Protein AF-0000000072293273 (afdb_homodimer)

Structure (mmCIF, N/CA/C/O backbone):
data_AF-0000000072293273-model_v1
#
loop_
_entity.id
_entity.type
_entity.pdbx_description
1 polymer Bcrex2
#
loop_
_atom_site.group_PDB
_atom_site.id
_atom_site.type_symbol
_atom_site.label_atom_id
_atom_site.label_alt_id
_atom_site.label_comp_id
_atom_site.label_asym_id
_atom_site.label_entity_id
_atom_site.label_seq_id
_atom_site.pdbx_PDB_ins_code
_atom_site.Cartn_x
_atom_site.Cartn_y
_atom_site.Cartn_z
_atom_site.occupancy
_atom_site.B_iso_or_equiv
_atom_site.auth_seq_id
_atom_site.auth_comp_id
_atom_site.auth_asym_id
_atom_site.auth_atom_id
_atom_site.pdbx_PDB_model_num
ATOM 1 N N . MET A 1 1 ? -5.906 15.734 29.344 1 30.38 1 MET A N 1
ATOM 2 C CA . MET A 1 1 ? -5.875 15.359 27.938 1 30.38 1 MET A CA 1
ATOM 3 C C . MET A 1 1 ? -6.859 14.227 27.641 1 30.38 1 MET A C 1
ATOM 5 O O . MET A 1 1 ? -6.812 13.18 28.297 1 30.38 1 MET A O 1
ATOM 9 N N . GLU A 1 2 ? -7.996 14.477 27.297 1 35.91 2 GLU A N 1
ATOM 10 C CA . GLU A 1 2 ? -9.031 13.453 27.234 1 35.91 2 GLU A CA 1
ATOM 11 C C . GLU A 1 2 ? -8.492 12.164 26.625 1 35.91 2 GLU A C 1
ATOM 13 O O . GLU A 1 2 ? -7.68 12.195 25.703 1 35.91 2 GLU A O 1
ATOM 18 N N . GLU A 1 3 ? -8.352 11.195 27.328 1 38.44 3 GLU A N 1
ATOM 19 C CA . GLU A 1 3 ? -7.859 9.891 26.875 1 38.44 3 GLU A CA 1
ATOM 20 C C . GLU A 1 3 ? -8.469 9.516 25.531 1 38.44 3 GLU A C 1
ATOM 22 O O . GLU A 1 3 ? -9.688 9.359 25.406 1 38.44 3 GLU A O 1
ATOM 27 N N . VAL A 1 4 ? -8.328 10.352 24.484 1 42.97 4 VAL A N 1
ATOM 28 C CA . VAL A 1 4 ? -8.781 9.961 23.156 1 42.97 4 VAL A CA 1
ATOM 29 C C . VAL A 1 4 ? -8.891 8.445 23.062 1 42.97 4 VAL A C 1
ATOM 31 O O . VAL A 1 4 ? -7.941 7.727 23.391 1 42.97 4 VAL A O 1
ATOM 34 N N . SER A 1 5 ? -9.938 7.957 23.453 1 47.66 5 SER A N 1
ATOM 35 C CA . SER A 1 5 ? -10.148 6.531 23.234 1 47.66 5 SER A CA 1
ATOM 36 C C . SER A 1 5 ? -9.383 6.055 22 1 47.66 5 SER A C 1
ATOM 38 O O . SER A 1 5 ? -9.695 6.465 20.875 1 47.66 5 SER A O 1
ATOM 40 N N . THR A 1 6 ? -7.969 6.184 22.094 1 59.56 6 THR A N 1
ATOM 41 C CA . THR A 1 6 ? -6.852 5.805 21.234 1 59.56 6 THR A CA 1
ATOM 42 C C . THR A 1 6 ? -7.074 4.418 20.625 1 59.56 6 THR A C 1
ATOM 44 O O . THR A 1 6 ? -6.137 3.625 20.531 1 59.56 6 THR A O 1
ATOM 47 N N . SER A 1 7 ? -8.391 4.137 20.391 1 81.88 7 SER A N 1
ATOM 48 C CA . SER A 1 7 ? -8.562 2.795 19.859 1 81.88 7 SER A CA 1
ATOM 49 C C . SER A 1 7 ? -8.258 2.76 18.359 1 81.88 7 SER A C 1
ATOM 51 O O . SER A 1 7 ? -8.859 3.506 17.578 1 81.88 7 SER A O 1
ATOM 53 N N . HIS A 1 8 ? -7.348 2.139 17.891 1 93.56 8 HIS A N 1
ATOM 54 C CA . HIS A 1 8 ? -6.859 1.808 16.562 1 93.56 8 HIS A CA 1
ATOM 55 C C . HIS A 1 8 ? -6.52 3.064 15.766 1 93.56 8 HIS A C 1
ATOM 57 O O . HIS A 1 8 ? -7.113 3.326 14.719 1 93.56 8 HIS A O 1
ATOM 63 N N . PRO A 1 9 ? -5.605 3.93 16.281 1 97.81 9 PRO A N 1
ATOM 64 C CA . PRO A 1 9 ? -5.266 5.219 15.672 1 97.81 9 PRO A CA 1
ATOM 65 C C . PRO A 1 9 ? -4.676 5.074 14.273 1 97.81 9 PRO A C 1
ATOM 67 O O . PRO A 1 9 ? -4.074 4.043 13.953 1 97.81 9 PRO A O 1
ATOM 70 N N . LEU A 1 10 ? -4.906 6.125 13.508 1 98.75 10 LEU A N 1
ATOM 71 C CA . LEU A 1 10 ? -4.344 6.25 12.172 1 98.75 10 LEU A CA 1
ATOM 72 C C . LEU A 1 10 ? -3.43 7.469 12.078 1 98.75 10 LEU A C 1
ATOM 74 O O . LEU A 1 10 ? -3.793 8.555 12.523 1 98.75 10 LEU A O 1
ATOM 78 N N . VAL A 1 11 ? -2.254 7.262 11.578 1 98.88 11 VAL A N 1
ATOM 79 C CA . VAL A 1 11 ? -1.3 8.328 11.297 1 98.88 11 VAL A CA 1
ATOM 80 C C . VAL A 1 11 ? -1.3 8.648 9.805 1 98.88 11 VAL A C 1
ATOM 82 O O . VAL A 1 11 ? -0.738 7.895 9 1 98.88 11 VAL A O 1
ATOM 85 N N . TRP A 1 12 ? -1.935 9.781 9.445 1 98.88 12 TRP A N 1
ATOM 86 C CA . TRP A 1 12 ? -2.018 10.211 8.055 1 98.88 12 TRP A CA 1
ATOM 87 C C . TRP A 1 12 ? -0.785 11.023 7.656 1 98.88 12 TRP A C 1
ATOM 89 O O . TRP A 1 12 ? -0.471 12.031 8.289 1 98.88 12 TRP A O 1
ATOM 99 N N . ILE A 1 13 ? -0.075 10.523 6.637 1 98.88 13 ILE A N 1
ATOM 100 C CA . ILE A 1 13 ? 1.097 11.25 6.156 1 98.88 13 ILE A CA 1
ATOM 101 C C . ILE A 1 13 ? 0.99 11.461 4.648 1 98.88 13 ILE A C 1
ATOM 103 O O . ILE A 1 13 ? 0.562 10.562 3.916 1 98.88 13 ILE A O 1
ATOM 107 N N . ASP A 1 14 ? 1.285 12.594 4.172 1 98.69 14 ASP A N 1
ATOM 108 C CA . ASP A 1 14 ? 1.452 12.953 2.768 1 98.69 14 ASP A CA 1
ATOM 109 C C . ASP A 1 14 ? 2.807 13.617 2.529 1 98.69 14 ASP A C 1
ATOM 111 O O . ASP A 1 14 ? 3.217 14.492 3.293 1 98.69 14 ASP A O 1
ATOM 115 N N . CYS A 1 15 ? 3.498 13.188 1.543 1 98.62 15 CYS A N 1
ATOM 116 C CA . CYS A 1 15 ? 4.785 13.766 1.171 1 98.62 15 CYS A CA 1
ATOM 117 C C . CYS A 1 15 ? 4.73 14.367 -0.229 1 98.62 15 CYS A C 1
ATOM 119 O O . CYS A 1 15 ? 4.113 13.797 -1.129 1 98.62 15 CYS A O 1
ATOM 121 N N . GLU A 1 16 ? 5.344 15.477 -0.392 1 98.38 16 GLU A N 1
ATOM 122 C CA . GLU A 1 16 ? 5.719 15.984 -1.707 1 98.38 16 GLU A CA 1
ATOM 123 C C . GLU A 1 16 ? 7.188 15.703 -2.01 1 98.38 16 GLU A C 1
ATOM 125 O O . GLU A 1 16 ? 8.047 15.852 -1.137 1 98.38 16 GLU A O 1
ATOM 130 N N . MET A 1 17 ? 7.5 15.297 -3.207 1 98.38 17 MET A N 1
ATOM 131 C CA . MET A 1 17 ? 8.844 14.898 -3.607 1 98.38 17 MET A CA 1
ATOM 132 C C . MET A 1 17 ? 9.273 15.633 -4.875 1 98.38 17 MET A C 1
ATOM 134 O O . MET A 1 17 ? 8.445 16.234 -5.555 1 98.38 17 MET A O 1
ATOM 138 N N . THR A 1 18 ? 10.547 15.578 -5.148 1 98.5 18 THR A N 1
ATOM 139 C CA . THR A 1 18 ? 11.062 16.141 -6.391 1 98.5 18 THR A CA 1
ATOM 140 C C . THR A 1 18 ? 10.703 15.266 -7.582 1 98.5 18 THR A C 1
ATOM 142 O O . THR A 1 18 ? 10.914 15.656 -8.734 1 98.5 18 THR A O 1
ATOM 145 N N . GLY A 1 19 ? 10.234 14.109 -7.348 1 97.31 19 GLY A N 1
ATOM 146 C CA . GLY A 1 19 ? 9.812 13.094 -8.297 1 97.31 19 GLY A CA 1
ATOM 147 C C . GLY A 1 19 ? 9.422 11.781 -7.645 1 97.31 19 GLY A C 1
ATOM 148 O O . GLY A 1 19 ? 9.375 11.688 -6.418 1 97.31 19 GLY A O 1
ATOM 149 N N . LEU A 1 20 ? 9.25 10.758 -8.375 1 94.69 20 LEU A N 1
ATOM 150 C CA . LEU A 1 20 ? 8.703 9.516 -7.832 1 94.69 20 LEU A CA 1
ATOM 151 C C . LEU A 1 20 ? 9.758 8.422 -7.805 1 94.69 20 LEU A C 1
ATOM 153 O O . LEU A 1 20 ? 9.477 7.289 -7.391 1 94.69 20 LEU A O 1
ATOM 157 N N . ASP A 1 21 ? 10.938 8.742 -8.25 1 94.19 21 ASP A N 1
ATOM 158 C CA . ASP A 1 21 ? 12.031 7.777 -8.211 1 94.19 21 ASP A CA 1
ATOM 159 C C . ASP A 1 21 ? 12.664 7.719 -6.824 1 94.19 21 ASP A C 1
ATOM 161 O O . ASP A 1 21 ? 13.477 8.578 -6.469 1 94.19 21 ASP A O 1
ATOM 165 N N . VAL A 1 22 ? 12.422 6.66 -6.105 1 94.31 22 VAL A N 1
ATOM 166 C CA . VAL A 1 22 ? 12.82 6.523 -4.707 1 94.31 22 VAL A CA 1
ATOM 167 C C . VAL A 1 22 ? 14.344 6.551 -4.598 1 94.31 22 VAL A C 1
ATOM 169 O O . VAL A 1 22 ? 14.891 6.977 -3.578 1 94.31 22 VAL A O 1
ATOM 172 N N . GLU A 1 23 ? 15.023 6.133 -5.629 1 91.31 23 GLU A N 1
ATOM 173 C CA . GLU A 1 23 ? 16.484 6.066 -5.609 1 91.31 23 GLU A CA 1
ATOM 174 C C . GLU A 1 23 ? 17.094 7.449 -5.797 1 91.31 23 GLU A C 1
ATOM 176 O O . GLU A 1 23 ? 18.156 7.742 -5.25 1 91.31 23 GLU A O 1
ATOM 181 N N . ASN A 1 24 ? 16.391 8.398 -6.504 1 94.12 24 ASN A N 1
ATOM 182 C CA . ASN A 1 24 ? 17.062 9.633 -6.918 1 94.12 24 ASN A CA 1
ATOM 183 C C . ASN A 1 24 ? 16.312 10.859 -6.414 1 94.12 24 ASN A C 1
ATOM 185 O O . ASN A 1 24 ? 16.891 11.93 -6.25 1 94.12 24 ASN A O 1
ATOM 189 N N . ASP A 1 25 ? 15.062 10.734 -6.23 1 97.56 25 ASP A N 1
ATOM 190 C CA . ASP A 1 25 ? 14.258 11.875 -5.797 1 97.56 25 ASP A CA 1
ATOM 191 C C . ASP A 1 25 ? 14.219 11.969 -4.27 1 97.56 25 ASP A C 1
ATOM 193 O O . ASP A 1 25 ? 14.578 11.016 -3.578 1 97.56 25 ASP A O 1
ATOM 197 N N . VAL A 1 26 ? 13.797 13.172 -3.805 1 98.38 26 VAL A N 1
ATOM 198 C CA . VAL A 1 26 ? 13.867 13.406 -2.365 1 98.38 26 VAL A CA 1
ATOM 199 C C . VAL A 1 26 ? 12.578 14.062 -1.883 1 98.38 26 VAL A C 1
ATOM 201 O O . VAL A 1 26 ? 11.867 14.695 -2.666 1 98.38 26 VAL A O 1
ATOM 204 N N . ILE A 1 27 ? 12.289 13.844 -0.609 1 98.69 27 ILE A N 1
ATOM 205 C CA . ILE A 1 27 ? 11.148 14.477 0.039 1 98.69 27 ILE A CA 1
ATOM 206 C C . ILE A 1 27 ? 11.422 15.961 0.249 1 98.69 27 ILE A C 1
ATOM 208 O O . ILE A 1 27 ? 12.508 16.344 0.709 1 98.69 27 ILE A O 1
ATOM 212 N N . ILE A 1 28 ? 10.391 16.812 -0.046 1 98.81 28 ILE A N 1
ATOM 213 C CA . ILE A 1 28 ? 10.594 18.25 0.131 1 98.81 28 ILE A CA 1
ATOM 214 C C . ILE A 1 28 ? 9.516 18.812 1.057 1 98.81 28 ILE A C 1
ATOM 216 O O . ILE A 1 28 ? 9.641 19.938 1.55 1 98.81 28 ILE A O 1
ATOM 220 N N . GLU A 1 29 ? 8.484 18.078 1.313 1 98.88 29 GLU A N 1
ATOM 221 C CA . GLU A 1 29 ? 7.477 18.422 2.309 1 98.88 29 GLU A CA 1
ATOM 222 C C . GLU A 1 29 ? 6.859 17.172 2.934 1 98.88 29 GLU A C 1
ATOM 224 O O . GLU A 1 29 ? 6.598 16.188 2.236 1 98.88 29 GLU A O 1
ATOM 229 N N . ILE A 1 30 ? 6.609 17.172 4.242 1 98.88 30 ILE A N 1
ATOM 230 C CA . ILE A 1 30 ? 5.867 16.141 4.945 1 98.88 30 ILE A CA 1
ATOM 231 C C . ILE A 1 30 ? 4.781 16.781 5.809 1 98.88 30 ILE A C 1
ATOM 233 O O . ILE A 1 30 ? 5.035 17.75 6.516 1 98.88 30 ILE A O 1
ATOM 237 N N . SER A 1 31 ? 3.617 16.281 5.699 1 98.88 31 SER A N 1
ATOM 238 C CA . SER A 1 31 ? 2.527 16.641 6.602 1 98.88 31 SER A CA 1
ATOM 239 C C . SER A 1 31 ? 1.994 15.406 7.336 1 98.88 31 SER A C 1
ATOM 241 O O . SER A 1 31 ? 2.068 14.289 6.824 1 98.88 31 SER A O 1
ATOM 243 N N . CYS A 1 32 ? 1.46 15.625 8.516 1 98.88 32 CYS A N 1
ATOM 244 C CA . CYS A 1 32 ? 0.948 14.539 9.344 1 98.88 32 CYS A CA 1
ATOM 245 C C . CYS A 1 32 ? -0.277 14.984 10.133 1 98.88 32 CYS A C 1
ATOM 247 O O . CYS A 1 32 ? -0.282 16.062 10.719 1 98.88 32 CYS A O 1
ATOM 249 N N . VAL A 1 33 ? -1.306 14.258 10.094 1 98.75 33 VAL A N 1
ATOM 250 C CA . VAL A 1 33 ? -2.514 14.406 10.898 1 98.75 33 VAL A CA 1
ATOM 251 C C . VAL A 1 33 ? -2.848 13.078 11.578 1 98.75 33 VAL A C 1
ATOM 253 O O . VAL A 1 33 ? -2.727 12.016 10.961 1 98.75 33 VAL A O 1
ATOM 256 N N . ILE A 1 34 ? -3.266 13.117 12.805 1 98.44 34 ILE A N 1
ATOM 257 C CA . ILE A 1 34 ? -3.586 11.891 13.531 1 98.44 34 ILE A CA 1
ATOM 258 C C . ILE A 1 34 ? -5.09 11.812 13.781 1 98.44 34 ILE A C 1
ATOM 260 O O . ILE A 1 34 ? -5.707 12.797 14.203 1 98.44 34 ILE A O 1
ATOM 264 N N . THR A 1 35 ? -5.676 10.719 13.508 1 98.44 35 THR A N 1
ATOM 265 C CA . THR A 1 35 ? -7.062 10.445 13.867 1 98.44 35 THR A CA 1
ATOM 266 C C . THR A 1 35 ? -7.156 9.203 14.75 1 98.44 35 THR A C 1
ATOM 268 O O . THR A 1 35 ? -6.223 8.406 14.805 1 98.44 35 THR A O 1
ATOM 271 N N . ASN A 1 36 ? -8.312 9.141 15.453 1 97.44 36 ASN A N 1
ATOM 272 C CA . ASN A 1 36 ? -8.641 7.832 16 1 97.44 36 ASN A CA 1
ATOM 273 C C . ASN A 1 36 ? -9.188 6.898 14.93 1 97.44 36 ASN A C 1
ATOM 275 O O . ASN A 1 36 ? -9.219 7.25 13.75 1 97.44 36 ASN A O 1
ATOM 279 N N . GLY A 1 37 ? -9.625 5.742 15.328 1 97.25 37 GLY A N 1
ATOM 280 C CA . GLY A 1 37 ? -10.102 4.746 14.383 1 97.25 37 GLY A CA 1
ATOM 281 C C . GLY A 1 37 ? -11.398 5.141 13.711 1 97.25 37 GLY A C 1
ATOM 282 O O . GLY A 1 37 ? -11.75 4.598 12.656 1 97.25 37 GLY A O 1
ATOM 283 N N . ASN A 1 38 ? -12.086 6.121 14.258 1 96.88 38 ASN A N 1
ATOM 284 C CA . ASN A 1 38 ? -13.344 6.594 13.703 1 96.88 38 ASN A CA 1
ATOM 285 C C . ASN A 1 38 ? -13.148 7.836 12.844 1 96.88 38 ASN A C 1
ATOM 287 O O . ASN A 1 38 ? -14.117 8.531 12.523 1 96.88 38 ASN A O 1
ATOM 291 N N . LEU A 1 39 ? -11.906 8.188 12.586 1 98.12 39 LEU A N 1
ATOM 292 C CA . LEU A 1 39 ? -11.508 9.234 11.656 1 98.12 39 LEU A CA 1
ATOM 293 C C . LEU A 1 39 ? -11.75 10.617 12.258 1 98.12 39 LEU A C 1
ATOM 295 O O . LEU A 1 39 ? -11.883 11.602 11.523 1 98.12 39 LEU A O 1
ATOM 299 N N . GLU A 1 40 ? -11.883 10.664 13.531 1 97.69 40 GLU A N 1
ATOM 300 C CA . GLU A 1 40 ? -11.898 11.961 14.195 1 97.69 40 GLU A CA 1
ATOM 301 C C . GLU A 1 40 ? -10.484 12.531 14.328 1 97.69 40 GLU A C 1
ATOM 303 O O . GLU A 1 40 ? -9.609 11.883 14.898 1 97.69 40 GLU A O 1
ATOM 308 N N . VAL A 1 41 ? -10.305 13.727 13.898 1 97.75 41 VAL A N 1
ATOM 309 C CA . VAL A 1 41 ? -9 14.383 13.969 1 97.75 41 VAL A CA 1
ATOM 310 C C . VAL A 1 41 ? -8.664 14.711 15.422 1 97.75 41 VAL A C 1
ATOM 312 O O . VAL A 1 41 ? -9.445 15.375 16.109 1 97.75 41 VAL A O 1
ATOM 315 N N . MET A 1 42 ? -7.539 14.289 15.852 1 96.19 42 MET A N 1
ATOM 316 C CA . MET A 1 42 ? -7.164 14.406 17.25 1 96.19 42 MET A CA 1
ATOM 317 C C . MET A 1 42 ? -6.43 15.711 17.516 1 96.19 42 MET A C 1
ATOM 319 O O . MET A 1 42 ? -6.477 16.25 18.625 1 96.19 42 MET A O 1
ATOM 323 N N . ASP A 1 43 ? -5.707 16.172 16.578 1 95 43 ASP A N 1
ATOM 324 C CA . ASP A 1 43 ? -4.977 17.438 16.625 1 95 43 ASP A CA 1
ATOM 325 C C . ASP A 1 43 ? -5.262 18.281 15.398 1 95 43 ASP A C 1
ATOM 327 O O . ASP A 1 43 ? -4.715 18.016 14.32 1 95 43 ASP A O 1
ATOM 331 N N . GLU A 1 44 ? -5.949 19.328 15.562 1 94.5 44 GLU A N 1
ATOM 332 C CA . GLU A 1 44 ? -6.375 20.156 14.438 1 94.5 44 GLU A CA 1
ATOM 333 C C . GLU A 1 44 ? -5.188 20.844 13.773 1 94.5 44 GLU A C 1
ATOM 335 O O . GLU A 1 44 ? -5.203 21.078 12.562 1 94.5 44 GLU A O 1
ATOM 340 N N . LYS A 1 45 ? -4.215 21.125 14.477 1 95.56 45 LYS A N 1
ATOM 341 C CA . LYS A 1 45 ? -3.043 21.797 13.914 1 95.56 45 LYS A CA 1
ATOM 342 C C . LYS A 1 45 ? -2.223 20.844 13.055 1 95.56 45 LYS A C 1
ATOM 344 O O . LYS A 1 45 ? -1.668 21.25 12.031 1 95.56 45 LYS A O 1
ATOM 349 N N . GLY A 1 46 ? -2.135 19.594 13.445 1 97.81 46 GLY A N 1
ATOM 350 C CA . GLY A 1 46 ? -1.287 18.625 12.766 1 97.81 46 GLY A CA 1
ATOM 351 C C . GLY A 1 46 ? 0.187 18.984 12.828 1 97.81 46 GLY A C 1
ATOM 352 O O . GLY A 1 46 ? 0.609 19.75 13.688 1 97.81 46 GLY A O 1
ATOM 353 N N . TRP A 1 47 ? 0.994 18.328 12.07 1 98.75 47 TRP A N 1
ATOM 354 C CA . TRP A 1 47 ? 2.434 18.547 11.953 1 98.75 47 TRP A CA 1
ATOM 355 C C . TRP A 1 47 ? 2.838 18.734 10.5 1 98.75 47 TRP A C 1
ATOM 357 O O . TRP A 1 47 ? 2.291 18.094 9.602 1 98.75 47 TRP A O 1
ATOM 367 N N . ASN A 1 48 ? 3.695 19.609 10.258 1 98.75 48 ASN A N 1
ATOM 368 C CA . ASN A 1 48 ? 4.18 19.891 8.906 1 98.75 48 ASN A CA 1
ATOM 369 C C . ASN A 1 48 ? 5.645 20.312 8.914 1 98.75 48 ASN A C 1
ATOM 371 O O . ASN A 1 48 ? 6.09 21 9.844 1 98.75 48 ASN A O 1
ATOM 375 N N . ALA A 1 49 ? 6.375 19.922 7.898 1 98.81 49 ALA A N 1
ATOM 376 C CA . ALA A 1 49 ? 7.734 20.406 7.688 1 98.81 49 ALA A CA 1
ATOM 377 C C . ALA A 1 49 ? 8.047 20.531 6.195 1 98.81 49 ALA A C 1
ATOM 379 O O . ALA A 1 49 ? 7.684 19.656 5.406 1 98.81 49 ALA A O 1
ATOM 380 N N . VAL A 1 50 ? 8.617 21.609 5.84 1 98.81 50 VAL A N 1
ATOM 381 C CA . VAL A 1 50 ? 9.234 21.781 4.527 1 98.81 50 VAL A CA 1
ATOM 382 C C . VAL A 1 50 ? 10.734 21.531 4.621 1 98.81 50 VAL A C 1
ATOM 384 O O . VAL A 1 50 ? 11.43 22.188 5.406 1 98.81 50 VAL A O 1
ATOM 387 N N . ILE A 1 51 ? 11.242 20.625 3.861 1 98.88 51 ILE A N 1
ATOM 388 C CA . ILE A 1 51 ? 12.625 20.156 3.967 1 98.88 51 ILE A CA 1
ATOM 389 C C . ILE A 1 51 ? 13.492 20.906 2.951 1 98.88 51 ILE A C 1
ATOM 391 O O . ILE A 1 51 ? 13.172 20.938 1.762 1 98.88 51 ILE A O 1
ATOM 395 N N . HIS A 1 52 ? 14.578 21.391 3.414 1 98.81 52 HIS A N 1
ATOM 396 C CA . HIS A 1 52 ? 15.492 22.141 2.545 1 98.81 52 HIS A CA 1
ATOM 397 C C . HIS A 1 52 ? 16.141 21.219 1.518 1 98.81 52 HIS A C 1
ATOM 399 O O . HIS A 1 52 ? 16.562 20.109 1.85 1 98.81 52 HIS A O 1
ATOM 405 N N . GLN A 1 53 ? 16.219 21.641 0.283 1 98.56 53 GLN A N 1
ATOM 406 C CA . GLN A 1 53 ? 17.031 21.109 -0.796 1 98.56 53 GLN A CA 1
ATOM 407 C C . GLN A 1 53 ? 17.734 22.234 -1.558 1 98.56 53 GLN A C 1
ATOM 409 O O . GLN A 1 53 ? 17.188 23.312 -1.709 1 98.56 53 GLN A O 1
ATOM 414 N N . ASP A 1 54 ? 18.938 21.969 -2.051 1 98.12 54 ASP A N 1
ATOM 415 C CA . ASP A 1 54 ? 19.641 23.016 -2.789 1 98.12 54 ASP A CA 1
ATOM 416 C C . ASP A 1 54 ? 19.078 23.172 -4.199 1 98.12 54 ASP A C 1
ATOM 418 O O . ASP A 1 54 ? 18.266 22.344 -4.641 1 98.12 54 ASP A O 1
ATOM 422 N N . GLN A 1 55 ? 19.484 24.188 -4.824 1 97.94 55 GLN A N 1
ATOM 423 C CA . GLN A 1 55 ? 18.969 24.516 -6.156 1 97.94 55 GLN A CA 1
ATOM 424 C C . GLN A 1 55 ? 19.266 23.391 -7.148 1 97.94 55 GLN A C 1
ATOM 426 O O . GLN A 1 55 ? 18.453 23.094 -8.023 1 97.94 55 GLN A O 1
ATOM 431 N N . GLU A 1 56 ? 20.422 22.812 -7.047 1 98.06 56 GLU A N 1
ATOM 432 C CA . GLU A 1 56 ? 20.812 21.734 -7.953 1 98.06 56 GLU A CA 1
ATOM 433 C C . GLU A 1 56 ? 19.844 20.562 -7.887 1 98.06 56 GLU A C 1
ATOM 435 O O . GLU A 1 56 ? 19.469 20.016 -8.922 1 98.06 56 GLU A O 1
ATOM 440 N N . THR A 1 57 ? 19.453 20.219 -6.691 1 98 57 THR A N 1
ATOM 441 C CA . THR A 1 57 ? 18.484 19.141 -6.48 1 98 57 THR A CA 1
ATOM 442 C C . THR A 1 57 ? 17.125 19.5 -7.07 1 98 57 THR A C 1
ATOM 444 O O . THR A 1 57 ? 16.516 18.688 -7.773 1 98 57 THR A O 1
ATOM 447 N N . MET A 1 58 ? 16.734 20.734 -6.879 1 98.31 58 MET A N 1
ATOM 448 C CA . MET A 1 58 ? 15.414 21.188 -7.336 1 98.31 58 MET A CA 1
ATOM 449 C C . MET A 1 58 ? 15.367 21.266 -8.859 1 98.31 58 MET A C 1
ATOM 451 O O . MET A 1 58 ? 14.32 21.047 -9.469 1 98.31 58 MET A O 1
ATOM 455 N N . ASP A 1 59 ? 16.5 21.438 -9.477 1 97.38 59 ASP A N 1
ATOM 456 C CA . ASP A 1 59 ? 16.578 21.578 -10.93 1 97.38 59 ASP A CA 1
ATOM 457 C C . ASP A 1 59 ? 16.391 20.25 -11.625 1 97.38 59 ASP A C 1
ATOM 459 O O . ASP A 1 59 ? 16.188 20.188 -12.844 1 97.38 59 ASP A O 1
ATOM 463 N N . LYS A 1 60 ? 16.453 19.203 -10.859 1 97.19 60 LYS A N 1
ATOM 464 C CA . LYS A 1 60 ? 16.344 17.875 -11.445 1 97.19 60 LYS A CA 1
ATOM 465 C C . LYS A 1 60 ? 14.883 17.453 -11.625 1 97.19 60 LYS A C 1
ATOM 467 O O . LYS A 1 60 ? 14.594 16.438 -12.25 1 97.19 60 LYS A O 1
ATOM 472 N N . MET A 1 61 ? 14.008 18.25 -11.086 1 97.88 61 MET A N 1
ATOM 473 C CA . MET A 1 61 ? 12.586 17.922 -11.203 1 97.88 61 MET A CA 1
ATOM 474 C C . MET A 1 61 ? 12.141 17.938 -12.656 1 97.88 61 MET A C 1
ATOM 476 O O . MET A 1 61 ? 12.633 18.734 -13.453 1 97.88 61 MET A O 1
ATOM 480 N N . ASP A 1 62 ? 11.227 17.125 -12.914 1 97.06 62 ASP A N 1
ATOM 481 C CA . ASP A 1 62 ? 10.641 17.188 -14.25 1 97.06 62 ASP A CA 1
ATOM 482 C C . ASP A 1 62 ? 9.688 18.359 -14.383 1 97.06 62 ASP A C 1
ATOM 484 O O . ASP A 1 62 ? 9.516 19.141 -13.445 1 97.06 62 ASP A O 1
ATOM 488 N N . GLU A 1 63 ? 9.102 18.516 -15.547 1 97.06 63 GLU A N 1
ATOM 489 C CA . GLU A 1 63 ? 8.273 19.672 -15.852 1 97.06 63 GLU A CA 1
ATOM 490 C C . GLU A 1 63 ? 7.039 19.734 -14.961 1 97.06 63 GLU A C 1
ATOM 492 O O . GLU A 1 63 ? 6.66 20.797 -14.469 1 97.06 63 GLU A O 1
ATOM 497 N N . TRP A 1 64 ? 6.48 18.625 -14.758 1 95.38 64 TRP A N 1
ATOM 498 C CA . TRP A 1 64 ? 5.254 18.594 -13.969 1 95.38 64 TRP A CA 1
ATOM 499 C C . TRP A 1 64 ? 5.523 19.031 -12.531 1 95.38 64 TRP A C 1
ATOM 501 O O . TRP A 1 64 ? 4.84 19.906 -12 1 95.38 64 TRP A O 1
ATOM 511 N N . CYS A 1 65 ? 6.535 18.406 -11.898 1 95.94 65 CYS A N 1
ATOM 512 C CA . CYS A 1 65 ? 6.871 18.75 -10.523 1 95.94 65 CYS A CA 1
ATOM 513 C C . CYS A 1 65 ? 7.277 20.219 -10.414 1 95.94 65 CYS A C 1
ATOM 515 O O . CYS A 1 65 ? 6.871 20.906 -9.477 1 95.94 65 CYS A O 1
ATOM 517 N N . THR A 1 66 ? 8.062 20.703 -11.375 1 97.25 66 THR A N 1
ATOM 518 C CA . THR A 1 66 ? 8.531 22.078 -11.383 1 97.25 66 THR A CA 1
ATOM 519 C C . THR A 1 66 ? 7.348 23.047 -11.414 1 97.25 66 THR A C 1
ATOM 521 O O . THR A 1 66 ? 7.27 23.969 -10.602 1 97.25 66 THR A O 1
ATOM 524 N N . THR A 1 67 ? 6.414 22.766 -12.281 1 97.19 67 THR A N 1
ATOM 525 C CA . THR A 1 67 ? 5.262 23.656 -12.445 1 97.19 67 THR A CA 1
ATOM 526 C C . THR A 1 67 ? 4.344 23.578 -11.227 1 97.19 67 THR A C 1
ATOM 528 O O . THR A 1 67 ? 3.916 24.625 -10.711 1 97.19 67 THR A O 1
ATOM 531 N N . THR A 1 68 ? 4.125 22.406 -10.727 1 96.19 68 THR A N 1
ATOM 532 C CA . THR A 1 68 ? 3.197 22.203 -9.617 1 96.19 68 THR A CA 1
ATOM 533 C C . THR A 1 68 ? 3.74 22.812 -8.336 1 96.19 68 THR A C 1
ATOM 535 O O . THR A 1 68 ? 3.053 23.594 -7.68 1 96.19 68 THR A O 1
ATOM 538 N N . HIS A 1 69 ? 5.008 22.562 -8.008 1 97.12 69 HIS A N 1
ATOM 539 C CA . HIS A 1 69 ? 5.578 23.062 -6.762 1 97.12 69 HIS A CA 1
ATOM 540 C C . HIS A 1 69 ? 5.785 24.578 -6.816 1 97.12 69 HIS A C 1
ATOM 542 O O . HIS A 1 69 ? 5.656 25.266 -5.797 1 97.12 69 HIS A O 1
ATOM 548 N N . ALA A 1 70 ? 6.027 25.094 -8.016 1 96.62 70 ALA A N 1
ATOM 549 C CA . ALA A 1 70 ? 6.102 26.547 -8.156 1 96.62 70 ALA A CA 1
ATOM 550 C C . ALA A 1 70 ? 4.734 27.203 -7.945 1 96.62 70 ALA A C 1
ATOM 552 O O . ALA A 1 70 ? 4.613 28.188 -7.227 1 96.62 70 ALA A O 1
ATOM 553 N N . SER A 1 71 ? 3.74 26.578 -8.508 1 96.06 71 SER A N 1
ATOM 554 C CA . SER A 1 71 ? 2.391 27.141 -8.469 1 96.06 71 SER A CA 1
ATOM 555 C C . SER A 1 71 ? 1.848 27.156 -7.043 1 96.06 71 SER A C 1
ATOM 557 O O . SER A 1 71 ? 1.074 28.047 -6.68 1 96.06 71 SER A O 1
ATOM 559 N N . THR A 1 72 ? 2.291 26.25 -6.148 1 95.38 72 THR A N 1
ATOM 560 C CA . THR A 1 72 ? 1.786 26.156 -4.781 1 95.38 72 THR A CA 1
ATOM 561 C C . THR A 1 72 ? 2.676 26.953 -3.826 1 95.38 72 THR A C 1
ATOM 563 O O . THR A 1 72 ? 2.35 27.109 -2.648 1 95.38 72 THR A O 1
ATOM 566 N N . GLY A 1 73 ? 3.818 27.453 -4.375 1 97.25 73 GLY A N 1
ATOM 567 C CA . GLY A 1 73 ? 4.766 28.172 -3.547 1 97.25 73 GLY A CA 1
ATOM 568 C C . GLY A 1 73 ? 5.75 27.281 -2.83 1 97.25 73 GLY A C 1
ATOM 569 O O . GLY A 1 73 ? 6.648 27.75 -2.137 1 97.25 73 GLY A O 1
ATOM 570 N N . LEU A 1 74 ? 5.707 25.984 -3.047 1 98 74 LEU A N 1
ATOM 571 C CA . LEU A 1 74 ? 6.531 25.031 -2.318 1 98 74 LEU A CA 1
ATOM 572 C C . LEU A 1 74 ? 8 25.156 -2.717 1 98 74 LEU A C 1
ATOM 574 O O . LEU A 1 74 ? 8.891 25 -1.881 1 98 74 LEU A O 1
ATOM 578 N N . THR A 1 75 ? 8.242 25.484 -4.012 1 98.12 75 THR A N 1
ATOM 579 C CA . THR A 1 75 ? 9.617 25.641 -4.473 1 98.12 75 THR A CA 1
ATOM 580 C C . THR A 1 75 ? 10.344 26.703 -3.66 1 98.12 75 THR A C 1
ATOM 582 O O . THR A 1 75 ? 11.43 26.453 -3.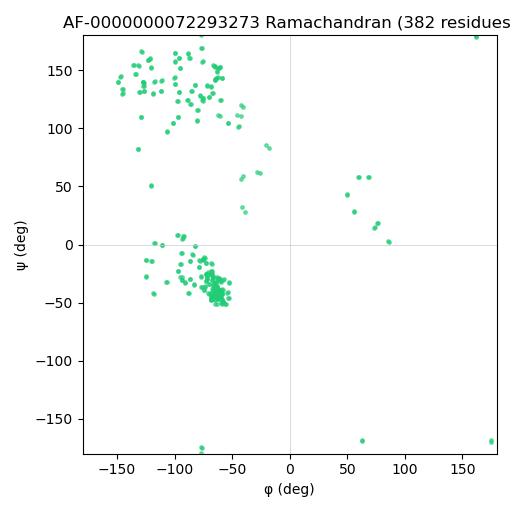131 1 98.12 75 THR A O 1
ATOM 585 N N . SER A 1 76 ? 9.734 27.875 -3.506 1 98.31 76 SER A N 1
ATOM 586 C CA . SER A 1 76 ? 10.344 28.969 -2.754 1 98.31 76 SER A CA 1
ATOM 587 C C . SER A 1 76 ? 10.516 28.594 -1.283 1 98.31 76 SER A C 1
ATOM 589 O O . SER A 1 76 ? 11.523 28.922 -0.665 1 98.31 76 SER A O 1
ATOM 591 N N . GLU A 1 77 ? 9.523 27.891 -0.742 1 98.62 77 GLU A N 1
ATOM 592 C CA . GLU A 1 77 ? 9.586 27.469 0.657 1 98.62 77 GLU A CA 1
ATOM 593 C C . GLU A 1 77 ? 10.742 26.5 0.891 1 98.62 77 GLU A C 1
ATOM 595 O O . GLU A 1 77 ? 11.422 26.578 1.912 1 98.62 77 GLU A O 1
ATOM 600 N N . VAL A 1 78 ? 11.008 25.594 -0.035 1 98.75 78 VAL A N 1
ATOM 601 C CA . VAL A 1 78 ? 12.07 24.594 0.076 1 98.75 78 VAL A CA 1
ATOM 602 C C . VAL A 1 78 ? 13.43 25.297 0.069 1 98.75 78 VAL A C 1
ATOM 604 O O . VAL A 1 78 ? 14.297 24.984 0.894 1 98.75 78 VAL A O 1
ATOM 607 N N . LEU A 1 79 ? 13.539 26.281 -0.812 1 98.5 79 LEU A N 1
ATOM 608 C CA . LEU A 1 79 ? 14.82 26.953 -0.965 1 98.5 79 LEU A CA 1
ATOM 609 C C . LEU A 1 79 ? 15.109 27.859 0.236 1 98.5 79 LEU A C 1
ATOM 611 O O . LEU A 1 79 ? 16.266 28.047 0.607 1 98.5 79 LEU A O 1
ATOM 615 N N . SER A 1 80 ? 14.062 28.297 0.9 1 98.5 80 SER A N 1
ATOM 616 C CA . SER A 1 80 ? 14.227 29.188 2.033 1 98.5 80 SER A CA 1
ATOM 617 C C . SER A 1 80 ? 14.273 28.422 3.352 1 98.5 80 SER A C 1
ATOM 619 O O . SER A 1 80 ? 14.664 28.984 4.383 1 98.5 80 SER A O 1
ATOM 621 N N . SER A 1 81 ? 13.828 27.156 3.34 1 98.75 81 SER A N 1
ATOM 622 C CA . SER A 1 81 ? 13.797 26.344 4.555 1 98.75 81 SER A CA 1
ATOM 623 C C . SER A 1 81 ? 15.211 26.078 5.07 1 98.75 81 SER A C 1
ATOM 625 O O . SER A 1 81 ? 16.172 26.078 4.297 1 98.75 81 SER A O 1
ATOM 627 N N . THR A 1 82 ? 15.305 25.844 6.41 1 98.69 82 THR A N 1
ATOM 628 C CA . THR A 1 82 ? 16.562 25.438 7.016 1 98.69 82 THR A CA 1
ATOM 629 C C . THR A 1 82 ? 16.438 24.047 7.645 1 98.69 82 THR A C 1
ATOM 631 O O . THR A 1 82 ? 17.375 23.547 8.25 1 98.69 82 THR A O 1
ATOM 634 N N . THR A 1 83 ? 15.297 23.438 7.531 1 98.88 83 THR A N 1
ATOM 635 C CA . THR A 1 83 ? 15.031 22.141 8.133 1 98.88 83 THR A CA 1
ATOM 636 C C . THR A 1 83 ? 15.719 21.031 7.336 1 98.88 83 THR A C 1
ATOM 638 O O . THR A 1 83 ? 15.531 20.922 6.121 1 98.88 83 THR A O 1
ATOM 641 N N . THR A 1 84 ? 16.531 20.203 7.996 1 98.75 84 THR A N 1
ATOM 642 C CA . THR A 1 84 ? 17.188 19.062 7.359 1 98.75 84 THR A CA 1
ATOM 643 C C . THR A 1 84 ? 16.297 17.828 7.391 1 98.75 84 THR A C 1
ATOM 645 O O . THR A 1 84 ? 15.359 17.766 8.188 1 98.75 84 THR A O 1
ATOM 648 N N . PRO A 1 85 ? 16.594 16.875 6.527 1 98.69 85 PRO A N 1
ATOM 649 C CA . PRO A 1 85 ? 15.852 15.609 6.582 1 98.69 85 PRO A CA 1
ATOM 650 C C . PRO A 1 85 ? 15.883 14.961 7.969 1 98.69 85 PRO A C 1
ATOM 652 O O . PRO A 1 85 ? 14.859 14.477 8.453 1 98.69 85 PRO A O 1
ATOM 655 N N . THR A 1 86 ? 17.016 14.992 8.602 1 98.81 86 THR A N 1
ATOM 656 C CA . THR A 1 86 ? 17.172 14.391 9.922 1 98.81 86 THR A CA 1
ATOM 657 C C . THR A 1 86 ? 16.297 15.109 10.953 1 98.81 86 THR A C 1
ATOM 659 O O . THR A 1 86 ? 15.617 14.461 11.75 1 98.81 86 THR A O 1
ATOM 662 N N . GLU A 1 87 ? 16.297 16.422 10.93 1 98.88 87 GLU A N 1
ATOM 663 C CA . GLU A 1 87 ? 15.469 17.203 11.844 1 98.88 87 GLU A CA 1
ATOM 664 C C . GLU A 1 87 ? 13.992 16.906 11.625 1 98.88 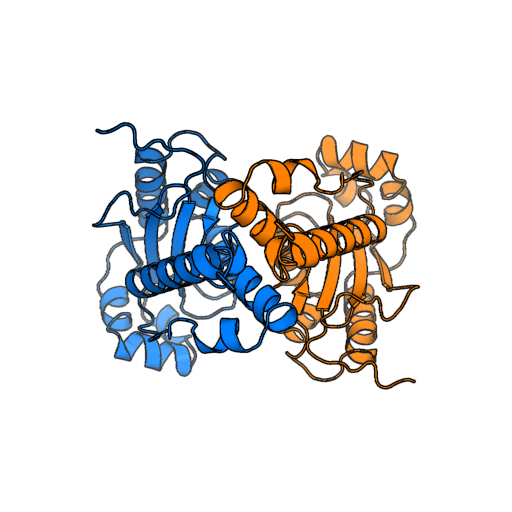87 GLU A C 1
ATOM 666 O O . GLU A 1 87 ? 13.234 16.766 12.586 1 98.88 87 GLU A O 1
ATOM 671 N N . ALA A 1 88 ? 13.617 16.828 10.367 1 98.88 88 ALA A N 1
ATOM 672 C CA . ALA A 1 88 ? 12.219 16.531 10.031 1 98.88 88 ALA A CA 1
ATOM 673 C C . ALA A 1 88 ? 11.812 15.156 10.539 1 98.88 88 ALA A C 1
ATOM 675 O O . ALA A 1 88 ? 10.742 15 11.133 1 98.88 88 ALA A O 1
ATOM 676 N N . ALA A 1 89 ? 12.672 14.156 10.352 1 98.88 89 ALA A N 1
ATOM 677 C CA . ALA A 1 89 ? 12.391 12.789 10.773 1 98.88 89 ALA A CA 1
ATOM 678 C C . ALA A 1 89 ? 12.219 12.703 12.281 1 98.88 89 ALA A C 1
ATOM 680 O O . ALA A 1 89 ? 11.258 12.102 12.773 1 98.88 89 ALA A O 1
ATOM 681 N N . GLU A 1 90 ? 13.094 13.352 12.992 1 98.88 90 GLU A N 1
ATOM 682 C CA . GLU A 1 90 ? 13.07 13.297 14.453 1 98.88 90 GLU A CA 1
ATOM 683 C C . GLU A 1 90 ? 11.844 14.016 15.016 1 98.88 90 GLU A C 1
ATOM 685 O O . GLU A 1 90 ? 11.18 13.508 15.922 1 98.88 90 GLU A O 1
ATOM 690 N N . SER A 1 91 ? 11.578 15.172 14.469 1 98.88 91 SER A N 1
ATOM 691 C CA . SER A 1 91 ? 10.438 15.953 14.953 1 98.88 91 SER A CA 1
ATOM 692 C C . SER A 1 91 ? 9.117 15.266 14.625 1 98.88 91 SER A C 1
ATOM 694 O O . SER A 1 91 ? 8.188 15.281 15.43 1 98.88 91 SER A O 1
ATOM 696 N N . LEU A 1 92 ? 9.031 14.664 13.445 1 98.94 92 LEU A N 1
ATOM 697 C CA . LEU A 1 92 ? 7.836 13.914 13.07 1 98.94 92 LEU A CA 1
ATOM 698 C C . LEU A 1 92 ? 7.609 12.742 14.008 1 98.94 92 LEU A C 1
ATOM 700 O O . LEU A 1 92 ? 6.496 12.523 14.492 1 98.94 92 LEU A O 1
ATOM 704 N N . LEU A 1 93 ? 8.68 11.977 14.266 1 98.94 93 LEU A N 1
ATOM 705 C CA . LEU A 1 93 ? 8.578 10.836 15.164 1 98.94 93 LEU A CA 1
ATOM 706 C C . LEU A 1 93 ? 8.141 11.273 16.562 1 98.94 93 LEU A C 1
ATOM 708 O O . LEU A 1 93 ? 7.293 10.633 17.172 1 98.94 93 LEU A O 1
ATOM 712 N N . GLN A 1 94 ? 8.719 12.367 17.031 1 98.88 94 GLN A N 1
ATOM 713 C CA . GLN A 1 94 ? 8.344 12.898 18.328 1 98.88 94 GLN A CA 1
ATOM 714 C C . GLN A 1 94 ? 6.871 13.281 18.359 1 98.88 94 GLN A C 1
ATOM 716 O O . GLN A 1 94 ? 6.172 12.992 19.328 1 98.88 94 GLN A O 1
ATOM 721 N N . TYR A 1 95 ? 6.441 13.93 17.312 1 98.88 95 TYR A N 1
ATOM 722 C CA . TYR A 1 95 ? 5.035 14.297 17.203 1 98.88 95 TYR A CA 1
ATOM 723 C C . TYR A 1 95 ? 4.137 13.07 17.266 1 98.88 95 TYR A C 1
ATOM 725 O O . TYR A 1 95 ? 3.195 13.016 18.062 1 98.88 95 TYR A O 1
ATOM 733 N N . ILE A 1 96 ? 4.438 12.016 16.484 1 98.75 96 ILE A N 1
ATOM 734 C CA . ILE A 1 96 ? 3.635 10.797 16.438 1 98.75 96 ILE A CA 1
ATOM 735 C C . ILE A 1 96 ? 3.639 10.109 17.797 1 98.75 96 ILE A C 1
ATOM 737 O O . ILE A 1 96 ? 2.588 9.703 18.297 1 98.75 96 ILE A O 1
ATOM 741 N N . LYS A 1 97 ? 4.801 10.039 18.438 1 98.56 97 LYS A N 1
ATOM 742 C CA . LYS A 1 97 ? 4.938 9.352 19.719 1 98.56 97 LYS A CA 1
ATOM 743 C C . LYS A 1 97 ? 4.176 10.078 20.812 1 98.56 97 LYS A C 1
ATOM 745 O O . LYS A 1 97 ? 3.764 9.469 21.812 1 98.56 97 LYS A O 1
ATOM 750 N N . SER A 1 98 ? 3.971 11.398 20.688 1 98.06 98 SER A N 1
ATOM 751 C CA . SER A 1 98 ? 3.217 12.148 21.672 1 98.06 98 SER A CA 1
ATOM 752 C C . SER A 1 98 ? 1.745 11.75 21.672 1 98.06 98 SER A C 1
ATOM 754 O O . SER A 1 98 ? 1.064 11.867 22.703 1 98.06 98 SER A O 1
ATOM 756 N N . TRP A 1 99 ? 1.312 11.203 20.562 1 97.19 99 TRP A N 1
ATOM 757 C CA . TRP A 1 99 ? -0.087 10.805 20.453 1 97.19 99 TRP A CA 1
ATOM 758 C C . TRP A 1 99 ? -0.227 9.289 20.5 1 97.19 99 TRP A C 1
ATOM 760 O O . TRP A 1 99 ? -1.23 8.766 21 1 97.19 99 TRP A O 1
ATOM 770 N N . VAL A 1 100 ? 0.795 8.641 19.969 1 97.44 100 VAL A N 1
ATOM 771 C CA . VAL A 1 100 ? 0.825 7.184 19.922 1 97.44 100 VAL A CA 1
ATOM 772 C C . VAL A 1 100 ? 2.176 6.676 20.422 1 97.44 100 VAL A C 1
ATOM 774 O O . VAL A 1 100 ? 3.02 6.254 19.625 1 97.44 100 VAL A O 1
ATOM 777 N N . PRO A 1 101 ? 2.355 6.582 21.688 1 97.81 101 PRO A N 1
ATOM 778 C CA . PRO A 1 101 ? 3.668 6.219 22.234 1 97.81 101 PRO A CA 1
ATOM 779 C C . PRO A 1 101 ? 4.008 4.746 22.016 1 97.81 101 PRO A C 1
ATOM 781 O O . PRO A 1 101 ? 5.184 4.395 21.875 1 97.81 101 PRO A O 1
ATOM 784 N N . GLU A 1 102 ? 2.949 3.902 22 1 97.19 102 GLU A N 1
ATOM 785 C CA . GLU A 1 102 ? 3.184 2.469 21.859 1 97.19 102 GLU A CA 1
ATOM 786 C C . GLU A 1 102 ? 3.537 2.109 20.422 1 97.19 102 GLU A C 1
ATOM 788 O O . GLU A 1 102 ? 2.789 2.43 19.484 1 97.19 102 GLU A O 1
ATOM 793 N N . PRO A 1 103 ? 4.664 1.47 20.188 1 97.81 103 PRO A N 1
ATOM 794 C CA . PRO A 1 103 ? 5.051 1.074 18.828 1 97.81 103 PRO A CA 1
ATOM 795 C C . PRO A 1 103 ? 4.078 0.076 18.203 1 97.81 103 PRO A C 1
ATOM 797 O O . PRO A 1 103 ? 3.477 -0.731 18.922 1 97.81 103 PRO A O 1
ATOM 800 N N . ARG A 1 104 ? 3.844 0.189 16.938 1 97.88 104 ARG A N 1
ATOM 801 C CA . ARG A 1 104 ? 3.117 -0.771 16.109 1 97.88 104 ARG A CA 1
ATOM 802 C C . ARG A 1 104 ? 1.62 -0.714 16.391 1 97.88 104 ARG A C 1
ATOM 804 O O . ARG A 1 104 ? 0.875 -1.616 16 1 97.88 104 ARG A O 1
ATOM 811 N N . ARG A 1 105 ? 1.229 0.327 17.047 1 97.5 105 ARG A N 1
ATOM 812 C CA . ARG A 1 105 ? -0.182 0.465 17.391 1 97.5 105 ARG A CA 1
ATOM 813 C C . ARG A 1 105 ? -0.95 1.164 16.266 1 97.5 105 ARG A C 1
ATOM 815 O O . ARG A 1 105 ? -2.078 0.784 15.953 1 97.5 105 ARG A O 1
ATOM 822 N N . ALA A 1 106 ? -0.379 2.176 15.695 1 98.5 106 ALA A N 1
ATOM 823 C CA . ALA A 1 106 ? -1.043 2.965 14.664 1 98.5 106 ALA A CA 1
ATOM 824 C C . ALA A 1 106 ? -0.656 2.479 13.266 1 98.5 106 ALA A C 1
ATOM 826 O O . ALA A 1 106 ? 0.423 1.91 13.078 1 98.5 106 ALA A O 1
ATOM 827 N N . LEU A 1 107 ? -1.543 2.676 12.336 1 98.81 107 LEU A N 1
ATOM 828 C CA . LEU A 1 107 ? -1.263 2.412 10.93 1 98.81 107 LEU A CA 1
ATOM 829 C C . LEU A 1 107 ? -0.929 3.705 10.195 1 98.81 107 LEU A C 1
ATOM 831 O O . LEU A 1 107 ? -1.509 4.754 10.477 1 98.81 107 LEU A O 1
ATOM 835 N N . LEU A 1 108 ? -0.003 3.607 9.242 1 98.94 108 LEU A N 1
ATOM 836 C CA . LEU A 1 108 ? 0.146 4.648 8.234 1 98.94 108 LEU A CA 1
ATOM 837 C C . LEU A 1 108 ? -1.071 4.691 7.316 1 98.94 108 LEU A C 1
ATOM 839 O O . LEU A 1 108 ? -1.514 3.652 6.816 1 98.94 108 LEU A O 1
ATOM 843 N N . ALA A 1 109 ? -1.65 5.863 7.098 1 98.94 109 ALA A N 1
ATOM 844 C CA . ALA A 1 109 ? -2.852 5.988 6.277 1 98.94 109 ALA A CA 1
ATOM 845 C C . ALA A 1 109 ? -2.697 7.102 5.246 1 98.94 109 ALA A C 1
ATOM 847 O O . ALA A 1 109 ? -1.926 8.047 5.453 1 98.94 109 ALA A O 1
ATOM 848 N N . GLY A 1 110 ? -3.4 7.035 4.129 1 98.75 110 GLY A N 1
ATOM 849 C CA . GLY A 1 110 ? -3.412 8.023 3.068 1 98.75 110 GLY A CA 1
ATOM 850 C C . GLY A 1 110 ? -3.955 7.492 1.756 1 98.75 110 GLY A C 1
ATOM 851 O O . GLY A 1 110 ? -4.418 6.352 1.689 1 98.75 110 GLY A O 1
ATOM 852 N N . ASN A 1 111 ? -4.02 8.336 0.754 1 98 111 ASN A N 1
ATOM 853 C CA . ASN A 1 111 ? -4.293 7.922 -0.618 1 98 111 ASN A CA 1
ATOM 854 C C . ASN A 1 111 ? -3.01 7.562 -1.362 1 98 111 ASN A C 1
ATOM 856 O O . ASN A 1 111 ? -2.092 8.375 -1.454 1 98 111 ASN A O 1
ATOM 860 N N . SER A 1 112 ? -2.982 6.301 -1.916 1 98.12 112 SER A N 1
ATOM 861 C CA . SER A 1 112 ? -1.769 5.785 -2.539 1 98.12 112 SER A CA 1
ATOM 862 C C . SER A 1 112 ? -0.562 5.961 -1.623 1 98.12 112 SER A C 1
ATOM 864 O O . SER A 1 112 ? 0.506 6.387 -2.07 1 98.12 112 SER A O 1
ATOM 866 N N . VAL A 1 113 ? -0.755 5.664 -0.344 1 98.75 113 VAL A N 1
ATOM 867 C CA . VAL A 1 113 ? 0.198 6.023 0.702 1 98.75 113 VAL A CA 1
ATOM 868 C C . VAL A 1 113 ? 1.406 5.094 0.642 1 98.75 113 VAL A C 1
ATOM 870 O O . VAL A 1 113 ? 2.445 5.375 1.242 1 98.75 113 VAL A O 1
ATOM 873 N N . HIS A 1 114 ? 1.303 3.992 -0.117 1 98.44 114 HIS A N 1
ATOM 874 C CA . HIS A 1 114 ? 2.455 3.119 -0.315 1 98.44 114 HIS A CA 1
ATOM 875 C C . HIS A 1 114 ? 3.602 3.865 -0.99 1 98.44 114 HIS A C 1
ATOM 877 O O . HIS A 1 114 ? 4.773 3.553 -0.758 1 98.44 114 HIS A O 1
ATOM 883 N N . ALA A 1 115 ? 3.242 4.871 -1.806 1 97.62 115 ALA A N 1
ATOM 884 C CA . ALA A 1 115 ? 4.273 5.684 -2.443 1 97.62 115 ALA A CA 1
ATOM 885 C C . ALA A 1 115 ? 5.031 6.516 -1.411 1 97.62 115 ALA A C 1
ATOM 887 O O . ALA A 1 115 ? 6.262 6.586 -1.444 1 97.62 115 ALA A O 1
ATOM 888 N N . ASP A 1 116 ? 4.32 7.141 -0.506 1 98.56 116 ASP A N 1
ATOM 889 C CA . ASP A 1 116 ? 4.953 7.871 0.588 1 98.56 116 ASP A CA 1
ATOM 890 C C . ASP A 1 116 ? 5.812 6.941 1.444 1 98.56 116 ASP A C 1
ATOM 892 O O . ASP A 1 116 ? 6.934 7.293 1.812 1 98.56 116 ASP A O 1
ATOM 896 N N . LYS A 1 117 ? 5.211 5.773 1.734 1 98.62 117 LYS A N 1
ATOM 897 C CA . LYS A 1 117 ? 5.91 4.801 2.566 1 98.62 117 LYS A CA 1
ATOM 898 C C . LYS A 1 117 ? 7.242 4.398 1.943 1 98.62 117 LYS A C 1
ATOM 900 O O . LYS A 1 117 ? 8.234 4.195 2.652 1 98.62 117 LYS A O 1
ATOM 905 N N . ALA A 1 118 ? 7.273 4.262 0.63 1 97.25 118 ALA A N 1
ATOM 906 C CA . ALA A 1 118 ? 8.508 3.883 -0.049 1 97.25 118 ALA A CA 1
ATOM 907 C C . ALA A 1 118 ? 9.617 4.898 0.218 1 97.25 118 ALA A C 1
ATOM 909 O O . ALA A 1 118 ? 10.766 4.527 0.45 1 97.25 118 ALA A O 1
ATOM 910 N N . PHE A 1 119 ? 9.305 6.195 0.22 1 97.94 119 PHE A N 1
ATOM 911 C CA . PHE A 1 119 ? 10.281 7.238 0.5 1 97.94 119 PHE A CA 1
ATOM 912 C C . PHE A 1 119 ? 10.617 7.285 1.987 1 97.94 119 PHE A C 1
ATOM 914 O O . PHE A 1 119 ? 11.773 7.449 2.365 1 97.94 119 PHE A O 1
ATOM 921 N N . LEU A 1 120 ? 9.594 7.102 2.812 1 98.5 120 LEU A N 1
ATOM 922 C CA . LEU A 1 120 ? 9.75 7.211 4.258 1 98.5 120 LEU A CA 1
ATOM 923 C C . LEU A 1 120 ? 10.516 6.016 4.812 1 98.5 120 LEU A C 1
ATOM 925 O O . LEU A 1 120 ? 11 6.059 5.945 1 98.5 120 LEU A O 1
ATOM 929 N N . SER A 1 121 ? 10.617 4.953 4.023 1 97.25 121 SER A N 1
ATOM 930 C CA . SER A 1 121 ? 11.305 3.744 4.473 1 97.25 121 SER A CA 1
ATOM 931 C C . SER A 1 121 ? 12.812 3.867 4.301 1 97.25 121 SER A C 1
ATOM 933 O O . SER A 1 121 ? 13.562 2.959 4.672 1 97.25 121 SER A O 1
ATOM 935 N N . LYS A 1 122 ? 13.227 4.977 3.781 1 95.12 122 LYS A N 1
ATOM 936 C CA . LYS A 1 122 ? 14.656 5.273 3.666 1 95.12 122 LYS A CA 1
ATOM 937 C C . LYS A 1 122 ? 15.117 6.191 4.793 1 95.12 122 LYS A C 1
ATOM 939 O O . LYS A 1 122 ? 14.32 6.953 5.348 1 95.12 122 LYS A O 1
ATOM 944 N N . GLY A 1 123 ? 16.438 6.113 5.039 1 93.81 123 GLY A N 1
ATOM 945 C CA . GLY A 1 123 ? 17 7.035 6.016 1 93.81 123 GLY A CA 1
ATOM 946 C C . GLY A 1 123 ? 16.891 8.484 5.594 1 93.81 123 GLY A C 1
ATOM 947 O O . GLY A 1 123 ? 16.969 8.805 4.402 1 93.81 123 GLY A O 1
ATOM 948 N N . PRO A 1 124 ? 16.625 9.398 6.645 1 97.88 124 PRO A N 1
ATOM 949 C CA . PRO A 1 124 ? 16.516 9.266 8.102 1 97.88 124 PRO A CA 1
ATOM 950 C C . PRO A 1 124 ? 15.078 8.992 8.562 1 97.88 124 PRO A C 1
ATOM 952 O O . PRO A 1 124 ? 14.844 8.805 9.758 1 97.88 124 PRO A O 1
ATOM 955 N N . TYR A 1 125 ? 14.188 8.773 7.625 1 98.56 125 TYR A N 1
ATOM 956 C CA . TYR A 1 125 ? 12.766 8.742 7.977 1 98.56 125 TYR A CA 1
ATOM 957 C C . TYR A 1 125 ? 12.344 7.355 8.438 1 98.56 125 TYR A C 1
ATOM 959 O O . TYR A 1 125 ? 11.281 7.191 9.031 1 98.56 125 TYR A O 1
ATOM 967 N N . LYS A 1 126 ? 13.141 6.387 8.203 1 97.75 126 LYS A N 1
ATOM 968 C CA . LYS A 1 126 ? 12.82 4.98 8.438 1 97.75 126 LYS A CA 1
ATOM 969 C C . LYS A 1 126 ? 12.336 4.762 9.867 1 97.75 126 LYS A C 1
ATOM 971 O O . LYS A 1 126 ? 11.469 3.918 10.117 1 97.75 126 LYS A O 1
ATOM 976 N N . GLN A 1 127 ? 12.828 5.512 10.812 1 98.19 127 GLN A N 1
ATOM 977 C CA . GLN A 1 127 ? 12.469 5.387 12.219 1 98.19 127 GLN A CA 1
ATOM 978 C C . GLN A 1 127 ? 10.977 5.66 12.43 1 98.19 127 GLN A C 1
ATOM 980 O O . GLN A 1 127 ? 10.367 5.109 13.344 1 98.19 127 GLN A O 1
ATOM 985 N N . VAL A 1 128 ? 10.406 6.5 11.594 1 98.81 128 VAL A N 1
ATOM 986 C CA . VAL A 1 128 ? 8.984 6.812 11.68 1 98.81 128 VAL A CA 1
ATOM 987 C C . VAL A 1 128 ? 8.164 5.586 11.297 1 98.81 128 VAL A C 1
ATOM 989 O O . VAL A 1 128 ? 7.254 5.184 12.039 1 98.81 128 VAL A O 1
ATOM 992 N N . ILE A 1 129 ? 8.531 4.953 10.188 1 98.5 129 ILE A N 1
ATOM 993 C CA . ILE A 1 129 ? 7.809 3.797 9.672 1 98.5 129 ILE A CA 1
ATOM 994 C C . ILE A 1 129 ? 7.957 2.623 10.641 1 98.5 129 ILE A C 1
ATOM 996 O O . ILE A 1 129 ? 7.016 1.853 10.836 1 98.5 129 ILE A O 1
ATOM 1000 N N . GLU A 1 130 ? 9.117 2.514 11.258 1 97.81 130 GLU A N 1
ATOM 1001 C CA . GLU A 1 130 ? 9.391 1.417 12.188 1 97.81 130 GLU A CA 1
ATOM 1002 C C . GLU A 1 130 ? 8.539 1.534 13.445 1 97.81 130 GLU A C 1
ATOM 1004 O O . GLU A 1 130 ? 8.328 0.546 14.148 1 97.81 130 GLU A O 1
ATOM 1009 N N . HIS A 1 131 ? 8.086 2.764 13.773 1 98.69 131 HIS A N 1
ATOM 1010 C CA . HIS A 1 131 ? 7.23 2.967 14.938 1 98.69 131 HIS A CA 1
ATOM 1011 C C . HIS A 1 131 ? 5.789 2.568 14.633 1 98.69 131 HIS A C 1
ATOM 1013 O O . HIS A 1 131 ? 5.008 2.305 15.555 1 98.69 131 HIS A O 1
ATOM 1019 N N . LEU A 1 132 ? 5.406 2.49 13.406 1 98.69 132 LEU A N 1
ATOM 1020 C CA . LEU A 1 132 ? 4.039 2.193 12.984 1 98.69 132 LEU A CA 1
ATOM 1021 C C . LEU A 1 132 ? 3.875 0.707 12.68 1 98.69 132 LEU A C 1
ATOM 1023 O O . LEU A 1 132 ? 4.863 -0.01 12.516 1 98.69 132 LEU A O 1
ATOM 1027 N N . HIS A 1 133 ? 2.631 0.253 12.688 1 98.44 133 HIS A N 1
ATOM 1028 C CA . HIS A 1 133 ? 2.332 -1.105 12.25 1 98.44 133 HIS A CA 1
ATOM 1029 C C . HIS A 1 133 ? 2.75 -1.321 10.797 1 98.44 133 HIS A C 1
ATOM 1031 O O . HIS A 1 133 ? 2.805 -0.37 10.016 1 98.44 133 HIS A O 1
ATOM 1037 N N . TYR A 1 134 ? 3.059 -2.545 10.406 1 97.62 134 TYR A N 1
ATOM 1038 C CA . TYR A 1 134 ? 3.561 -2.805 9.062 1 97.62 134 TYR A CA 1
ATOM 1039 C C . TYR A 1 134 ? 2.455 -2.643 8.031 1 97.62 134 TYR A C 1
ATOM 1041 O O . TYR A 1 134 ? 2.725 -2.326 6.867 1 97.62 134 TYR A O 1
ATOM 1049 N N . ARG A 1 135 ? 1.191 -2.879 8.461 1 98.56 135 ARG A N 1
ATOM 1050 C CA . ARG A 1 135 ? 0.073 -2.68 7.547 1 98.56 135 ARG A CA 1
ATOM 1051 C C . ARG A 1 135 ? -0.23 -1.195 7.371 1 98.56 135 ARG A C 1
ATOM 1053 O O . ARG A 1 135 ? 0.185 -0.369 8.188 1 98.56 135 ARG A O 1
ATOM 1060 N N . ILE A 1 136 ? -0.873 -0.846 6.258 1 98.88 136 ILE A N 1
ATOM 1061 C CA . ILE A 1 136 ? -1.281 0.526 5.98 1 98.88 136 ILE A CA 1
ATOM 1062 C C . ILE A 1 136 ? -2.787 0.577 5.734 1 98.88 136 ILE A C 1
ATOM 1064 O O . ILE A 1 136 ? -3.422 -0.458 5.516 1 98.88 136 ILE A O 1
ATOM 1068 N N . LEU A 1 137 ? -3.369 1.691 5.891 1 98.88 137 LEU A N 1
ATOM 1069 C CA . LEU A 1 137 ? -4.715 1.974 5.398 1 98.88 137 LEU A CA 1
ATOM 1070 C C . LEU A 1 137 ? -4.664 2.898 4.188 1 98.88 137 LEU A C 1
ATOM 1072 O O . LEU A 1 137 ? -4.59 4.121 4.336 1 98.88 137 LEU A O 1
ATOM 1076 N N . ASP A 1 138 ? -4.746 2.273 3.062 1 98.88 138 ASP A N 1
ATOM 1077 C CA . ASP A 1 138 ? -4.695 2.992 1.793 1 98.88 138 ASP A CA 1
ATOM 1078 C C . ASP A 1 138 ? -6.098 3.244 1.246 1 98.88 138 ASP A C 1
ATOM 1080 O O . ASP A 1 138 ? -6.746 2.326 0.744 1 98.88 138 ASP A O 1
ATOM 1084 N N . VAL A 1 139 ? -6.543 4.461 1.256 1 98.75 139 VAL A N 1
ATOM 1085 C CA . VAL A 1 139 ? -7.891 4.844 0.849 1 98.75 139 VAL A CA 1
ATOM 1086 C C . VAL A 1 139 ? -8.094 4.543 -0.634 1 98.75 139 VAL A C 1
ATOM 1088 O O . VAL A 1 139 ? -9.188 4.16 -1.055 1 98.75 139 VAL A O 1
ATOM 1091 N N . SER A 1 140 ? -7.02 4.652 -1.442 1 98.5 140 SER A N 1
ATOM 1092 C CA . SER A 1 140 ? -7.117 4.355 -2.869 1 98.5 140 SER A CA 1
ATOM 1093 C C . SER A 1 140 ? -7.414 2.881 -3.109 1 98.5 140 SER A C 1
ATOM 1095 O O . SER A 1 140 ? -8.086 2.527 -4.082 1 98.5 140 SER A O 1
ATOM 1097 N N . SER A 1 141 ? -6.914 1.986 -2.242 1 98.81 141 SER A N 1
ATOM 1098 C CA . SER A 1 141 ? -7.277 0.577 -2.348 1 98.81 141 SER A CA 1
ATOM 1099 C C . SER A 1 141 ? -8.773 0.378 -2.154 1 98.81 141 SER A C 1
ATOM 1101 O O . SER A 1 141 ? -9.406 -0.396 -2.881 1 98.81 141 SER A O 1
ATOM 1103 N N . ILE A 1 142 ? -9.352 1.058 -1.165 1 98.5 142 ILE A N 1
ATOM 1104 C CA . ILE A 1 142 ? -10.789 0.989 -0.902 1 98.5 142 ILE A CA 1
ATOM 1105 C C . ILE A 1 142 ? -11.555 1.524 -2.105 1 98.5 142 ILE A C 1
ATOM 1107 O O . ILE A 1 142 ? -12.523 0.906 -2.555 1 98.5 142 ILE A O 1
ATOM 1111 N N . LYS A 1 143 ? -11.102 2.621 -2.65 1 97.81 143 LYS A N 1
ATOM 1112 C CA . LYS A 1 143 ? -11.734 3.225 -3.82 1 97.81 143 LYS A CA 1
ATOM 1113 C C . LYS A 1 143 ? -11.703 2.273 -5.012 1 97.81 143 LYS A C 1
ATOM 1115 O O . LYS A 1 143 ? -12.711 2.105 -5.703 1 97.81 143 LYS A O 1
ATOM 1120 N N . GLU A 1 144 ? -10.586 1.663 -5.258 1 98.38 144 GLU A N 1
ATOM 1121 C CA . GLU A 1 144 ? -10.445 0.75 -6.387 1 98.38 144 GLU A CA 1
ATOM 1122 C C . GLU A 1 144 ? -11.328 -0.483 -6.215 1 98.38 144 GLU A C 1
ATOM 1124 O O . GLU A 1 144 ? -11.867 -1.012 -7.188 1 98.38 144 GLU A O 1
ATOM 1129 N N . ALA A 1 145 ? -11.414 -0.956 -4.977 1 98.44 145 ALA A N 1
ATOM 1130 C CA . ALA A 1 145 ? -12.352 -2.039 -4.695 1 98.44 145 ALA A CA 1
ATOM 1131 C C . ALA A 1 145 ? -13.789 -1.607 -4.977 1 98.44 145 ALA A C 1
ATOM 1133 O O . ALA A 1 145 ? -14.547 -2.334 -5.625 1 98.44 145 ALA A O 1
ATOM 1134 N N . ALA A 1 146 ? -14.172 -0.409 -4.527 1 97.06 146 ALA A N 1
ATOM 1135 C CA . ALA A 1 146 ? -15.516 0.11 -4.738 1 97.06 146 ALA A CA 1
ATOM 1136 C C . ALA A 1 146 ? -15.836 0.241 -6.223 1 97.06 146 ALA A C 1
ATOM 1138 O O . ALA A 1 146 ? -16.938 -0.084 -6.664 1 97.06 146 ALA A O 1
ATOM 1139 N N . LYS A 1 147 ? -14.898 0.708 -7 1 96.56 147 LYS A N 1
ATOM 1140 C CA . LYS A 1 147 ? -15.055 0.857 -8.445 1 96.56 147 LYS A CA 1
ATOM 1141 C C . LYS A 1 147 ? -15.406 -0.476 -9.102 1 96.56 147 LYS A C 1
ATOM 1143 O O . LYS A 1 147 ? -16.109 -0.512 -10.109 1 96.56 147 LYS A O 1
ATOM 1148 N N . ARG A 1 148 ? -14.945 -1.48 -8.516 1 96.81 148 ARG A N 1
ATOM 1149 C CA . ARG A 1 148 ? -15.109 -2.807 -9.102 1 96.81 148 ARG A CA 1
ATOM 1150 C C . ARG A 1 148 ? -16.344 -3.498 -8.562 1 96.81 148 ARG A C 1
ATOM 1152 O O . ARG A 1 148 ? -17 -4.27 -9.266 1 96.81 148 ARG A O 1
ATOM 1159 N N . TRP A 1 149 ? -16.672 -3.174 -7.309 1 96.62 149 TRP A N 1
ATOM 1160 C CA . TRP A 1 149 ? -17.594 -4.09 -6.633 1 96.62 149 TRP A CA 1
ATOM 1161 C C . TRP A 1 149 ? -18.875 -3.369 -6.215 1 96.62 149 TRP A C 1
ATOM 1163 O O . TRP A 1 149 ? -19.859 -4.012 -5.863 1 96.62 149 TRP A O 1
ATOM 1173 N N . CYS A 1 150 ? -18.891 -2.07 -6.23 1 94.69 150 CYS A N 1
ATOM 1174 C CA . CYS A 1 150 ? -20.078 -1.336 -5.793 1 94.69 150 CYS A CA 1
ATOM 1175 C C . CYS A 1 150 ? -20.906 -0.875 -6.988 1 94.69 150 CYS A C 1
ATOM 1177 O O . CYS A 1 150 ? -20.438 -0.905 -8.125 1 94.69 150 CYS A O 1
ATOM 1179 N N . ASP A 1 151 ? -22.141 -0.482 -6.684 1 91.75 151 ASP A N 1
ATOM 1180 C CA . ASP A 1 151 ? -23.016 0.125 -7.684 1 91.75 151 ASP A CA 1
ATOM 1181 C C . ASP A 1 151 ? -22.484 1.479 -8.133 1 91.75 151 ASP A C 1
ATOM 1183 O O . ASP A 1 151 ? -21.828 2.188 -7.359 1 91.75 151 ASP A O 1
ATOM 1187 N N . LEU A 1 152 ? -22.844 1.812 -9.266 1 90.12 152 LEU A N 1
ATOM 1188 C CA . LEU A 1 152 ? -22.375 3.055 -9.883 1 90.12 152 LEU A CA 1
ATOM 1189 C C . LEU A 1 152 ? -22.797 4.258 -9.039 1 90.12 152 LEU A C 1
ATOM 1191 O O . LEU A 1 152 ? -22.062 5.25 -8.969 1 90.12 152 LEU A O 1
ATOM 1195 N N . ARG A 1 153 ? -23.906 4.168 -8.383 1 89.56 153 ARG A N 1
ATOM 1196 C CA . ARG A 1 153 ? -24.422 5.293 -7.609 1 89.56 153 ARG A CA 1
ATOM 1197 C C . ARG A 1 153 ? -23.484 5.645 -6.461 1 89.56 153 ARG A C 1
ATOM 1199 O O . ARG A 1 153 ? -23.312 6.816 -6.121 1 89.56 153 ARG A O 1
ATOM 1206 N N . VAL A 1 154 ? -22.844 4.609 -5.879 1 90.94 154 VAL A N 1
ATOM 1207 C CA . VAL A 1 154 ? -21.891 4.805 -4.781 1 90.94 154 VAL A CA 1
ATOM 1208 C C . VAL A 1 154 ? -20.656 5.547 -5.285 1 90.94 154 VAL A C 1
ATOM 1210 O O . VAL A 1 154 ? -20.078 6.359 -4.562 1 90.94 154 VAL A O 1
ATOM 1213 N N . LEU A 1 155 ? -20.359 5.363 -6.539 1 92.19 155 LEU A N 1
ATOM 1214 C CA . LEU A 1 155 ? -19.156 5.949 -7.113 1 92.19 155 LEU A CA 1
ATOM 1215 C C . LEU A 1 155 ? -19.406 7.398 -7.516 1 92.19 155 LEU A C 1
ATOM 1217 O O . LEU A 1 155 ? -18.516 8.242 -7.367 1 92.19 155 LEU A O 1
ATOM 1221 N N . VAL A 1 156 ? -20.547 7.699 -7.941 1 90.88 156 VAL A N 1
ATOM 1222 C CA . VAL A 1 156 ? -20.875 9.016 -8.469 1 90.88 156 VAL A CA 1
ATOM 1223 C C . VAL A 1 156 ? -20.953 10.023 -7.328 1 90.88 156 VAL A C 1
ATOM 1225 O O . VAL A 1 156 ? -20.594 11.195 -7.5 1 90.88 156 VAL A O 1
ATOM 1228 N N . ASP A 1 157 ? -21.234 9.625 -6.109 1 90.12 157 ASP A N 1
ATOM 1229 C CA . ASP A 1 157 ? -21.484 10.516 -4.98 1 90.12 157 ASP A CA 1
ATOM 1230 C C . ASP A 1 157 ? -20.188 10.758 -4.191 1 90.12 157 ASP A C 1
ATOM 1232 O O . ASP A 1 157 ? -20.203 11.461 -3.182 1 90.12 157 ASP A O 1
ATOM 1236 N N . GLN A 1 158 ? -19.109 10.227 -4.719 1 91.62 158 GLN A N 1
ATOM 1237 C CA . GLN A 1 158 ? -17.844 10.422 -4.02 1 91.62 158 GLN A CA 1
ATOM 1238 C C . GLN A 1 158 ? -17.453 11.891 -3.996 1 91.62 158 GLN A C 1
ATOM 1240 O O . GLN A 1 158 ? -17.656 12.609 -4.98 1 91.62 158 GLN A O 1
ATOM 1245 N N . PRO A 1 159 ? -16.891 12.32 -2.863 1 90.12 159 PRO A N 1
ATOM 1246 C CA . PRO A 1 159 ? -16.375 13.688 -2.844 1 90.12 159 PRO A CA 1
ATOM 1247 C C . PRO A 1 159 ? -15.305 13.938 -3.908 1 90.12 159 PRO A C 1
ATOM 1249 O O . PRO A 1 159 ? -14.5 13.047 -4.199 1 90.12 159 PRO A O 1
ATOM 1252 N N . LYS A 1 160 ? -15.359 15.086 -4.43 1 87 160 LYS A N 1
ATOM 1253 C CA . LYS A 1 160 ? -14.375 15.461 -5.438 1 87 160 LYS A CA 1
ATOM 1254 C C . LYS A 1 160 ? -13.102 16 -4.793 1 87 160 LYS A C 1
ATOM 1256 O O . LYS A 1 160 ? -13.164 16.797 -3.859 1 87 160 LYS A O 1
ATOM 1261 N N . LYS A 1 161 ? -12.008 15.453 -5.309 1 86.94 161 LYS A N 1
ATOM 1262 C CA . LYS A 1 161 ? -10.734 15.969 -4.832 1 86.94 161 LYS A CA 1
ATOM 1263 C C . LYS A 1 161 ? -10.352 17.25 -5.566 1 86.94 161 LYS A C 1
ATOM 1265 O O . LYS A 1 161 ? -10.555 17.359 -6.777 1 86.94 161 LYS A O 1
ATOM 1270 N N . GLN A 1 162 ? -9.867 18.219 -4.863 1 84.56 162 GLN A N 1
ATOM 1271 C CA . GLN A 1 162 ? -9.43 19.469 -5.449 1 84.56 162 GLN A CA 1
ATOM 1272 C C . GLN A 1 162 ? -7.977 19.391 -5.922 1 84.56 162 GLN A C 1
ATOM 1274 O O . GLN A 1 162 ? -7.598 20.031 -6.898 1 84.56 162 GLN A O 1
ATOM 1279 N N . GLY A 1 163 ? -7.203 18.578 -5.27 1 80.75 163 GLY A N 1
ATOM 1280 C CA . GLY A 1 163 ? -5.824 18.375 -5.68 1 80.75 163 GLY A CA 1
ATOM 1281 C C . GLY A 1 163 ? -4.953 19.594 -5.473 1 80.75 163 GLY A C 1
ATOM 1282 O O . GLY A 1 163 ? -4.27 20.047 -6.395 1 80.75 163 GLY A O 1
ATOM 1283 N N . LYS A 1 164 ? -4.812 20.125 -4.305 1 84.88 164 LYS A N 1
ATOM 1284 C CA . LYS A 1 164 ? -4.074 21.344 -3.984 1 84.88 164 LYS A CA 1
ATOM 1285 C C . LYS A 1 164 ? -2.572 21.078 -3.938 1 84.88 164 LYS A C 1
ATOM 1287 O O . LYS A 1 164 ? -1.771 22.016 -3.973 1 84.88 164 LYS A O 1
ATOM 1292 N N . HIS A 1 165 ? -2.15 19.828 -3.9 1 88.06 165 HIS A N 1
ATOM 1293 C CA . HIS A 1 165 ? -0.766 19.359 -3.938 1 88.06 165 HIS A CA 1
ATOM 1294 C C . HIS A 1 165 ? 0.054 20 -2.818 1 88.06 165 HIS A C 1
ATOM 1296 O O . HIS A 1 165 ? 1.204 20.391 -3.029 1 88.06 165 HIS A O 1
ATOM 1302 N N . ARG A 1 166 ? -0.63 20.328 -1.753 1 92.06 166 ARG A N 1
ATOM 1303 C CA . ARG A 1 166 ? -0.005 20.578 -0.459 1 92.06 166 ARG A CA 1
ATOM 1304 C C . ARG A 1 166 ? -0.368 19.484 0.544 1 92.06 166 ARG A C 1
ATOM 1306 O O . ARG A 1 166 ? -1.513 19.031 0.587 1 92.06 166 ARG A O 1
ATOM 1313 N N . GLY A 1 167 ? 0.604 19.125 1.339 1 93.31 167 GLY A N 1
ATOM 1314 C CA . GLY A 1 167 ? 0.538 17.922 2.146 1 93.31 167 GLY A CA 1
ATOM 1315 C C . GLY A 1 167 ? -0.685 17.875 3.045 1 93.31 167 GLY A C 1
ATOM 1316 O O . GLY A 1 167 ? -1.461 16.922 2.992 1 93.31 167 GLY A O 1
ATOM 1317 N N . ARG A 1 168 ? -0.927 18.906 3.797 1 95.56 168 ARG A N 1
ATOM 1318 C CA . ARG A 1 168 ? -2.004 18.906 4.781 1 95.56 168 ARG A CA 1
ATOM 1319 C C . ARG A 1 168 ? -3.367 18.859 4.098 1 95.56 168 ARG A C 1
ATOM 1321 O O . ARG A 1 168 ? -4.246 18.094 4.5 1 95.56 168 ARG A O 1
ATOM 1328 N N . GLU A 1 169 ? -3.547 19.703 3.096 1 94.88 169 GLU A N 1
ATOM 1329 C CA . GLU A 1 169 ? -4.812 19.734 2.369 1 94.88 169 GLU A CA 1
ATOM 1330 C C . GLU A 1 169 ? -5.109 18.375 1.729 1 94.88 169 GLU A C 1
ATOM 1332 O O . GLU A 1 169 ? -6.246 17.906 1.76 1 94.88 169 GLU A O 1
ATOM 1337 N N . ASP A 1 170 ? -4.105 17.797 1.171 1 96.69 170 ASP A N 1
ATOM 1338 C CA . ASP A 1 170 ? -4.273 16.484 0.547 1 96.69 170 ASP A CA 1
ATOM 1339 C C . ASP A 1 170 ? -4.672 15.438 1.577 1 96.69 170 ASP A C 1
ATOM 1341 O O . ASP A 1 170 ? -5.473 14.547 1.286 1 96.69 170 ASP A O 1
ATOM 1345 N N . ILE A 1 171 ? -4.125 15.523 2.82 1 98.06 171 ILE A N 1
ATOM 1346 C CA . ILE A 1 171 ? -4.48 14.594 3.891 1 98.06 171 ILE A CA 1
ATOM 1347 C C . ILE A 1 171 ? -5.949 14.766 4.258 1 98.06 171 ILE A C 1
ATOM 1349 O O . ILE A 1 171 ? -6.688 13.781 4.371 1 98.06 171 ILE A O 1
ATOM 1353 N N . LEU A 1 172 ? -6.371 15.984 4.438 1 97.12 172 LEU A N 1
ATOM 1354 C CA . LEU A 1 172 ? -7.75 16.234 4.844 1 97.12 172 LEU A CA 1
ATOM 1355 C C . LEU A 1 172 ? -8.727 15.742 3.791 1 97.12 172 LEU A C 1
ATOM 1357 O O . LEU A 1 172 ? -9.781 15.188 4.125 1 97.12 172 LEU A O 1
ATOM 1361 N N . GLU A 1 173 ? -8.383 15.914 2.539 1 97.25 173 GLU A N 1
ATOM 1362 C CA . GLU A 1 173 ? -9.211 15.375 1.467 1 97.25 173 GLU A CA 1
ATOM 1363 C C . GLU A 1 173 ? -9.266 13.844 1.532 1 97.25 173 GLU A C 1
ATOM 1365 O O . GLU A 1 173 ? -10.305 13.242 1.261 1 97.25 173 GLU A O 1
ATOM 1370 N N . SER A 1 174 ? -8.133 13.227 1.844 1 98 174 SER A N 1
ATOM 1371 C CA . SER A 1 174 ? -8.086 11.773 1.983 1 98 174 SER A CA 1
ATOM 1372 C C . SER A 1 174 ? -8.969 11.305 3.137 1 98 174 SER A C 1
ATOM 1374 O O . SER A 1 174 ? -9.672 10.297 3.02 1 98 174 SER A O 1
ATOM 1376 N N . ILE A 1 175 ? -8.93 12.031 4.266 1 98.25 175 ILE A N 1
ATOM 1377 C CA . ILE A 1 175 ? -9.766 11.695 5.414 1 98.25 175 ILE A CA 1
ATOM 1378 C C . ILE A 1 175 ? -11.234 11.828 5.043 1 98.25 175 ILE A C 1
ATOM 1380 O O . ILE A 1 175 ? -12.047 10.969 5.395 1 98.25 175 ILE A O 1
ATOM 1384 N N . ASP A 1 176 ? -11.578 12.867 4.277 1 97.56 176 ASP A N 1
ATOM 1385 C CA . ASP A 1 176 ? -12.953 13.047 3.824 1 97.56 176 ASP A CA 1
ATOM 1386 C C . ASP A 1 176 ? -13.398 11.891 2.934 1 97.56 176 ASP A C 1
ATOM 1388 O O . ASP A 1 176 ? -14.523 11.406 3.059 1 97.56 176 ASP A O 1
ATOM 1392 N N . GLU A 1 177 ? -12.539 11.531 2.068 1 97.94 177 GLU A N 1
ATOM 1393 C CA . GLU A 1 177 ? -12.852 10.391 1.212 1 97.94 177 GLU A CA 1
ATOM 1394 C C . GLU A 1 177 ? -13.031 9.117 2.033 1 97.94 177 GLU A C 1
ATOM 1396 O O . GLU A 1 177 ? -13.953 8.344 1.785 1 97.94 177 GLU A O 1
ATOM 1401 N N . ALA A 1 178 ? -12.18 8.898 3.002 1 98.5 178 ALA A N 1
ATOM 1402 C CA . ALA A 1 178 ? -12.305 7.746 3.887 1 98.5 178 ALA A CA 1
ATOM 1403 C C . ALA A 1 178 ? -13.641 7.758 4.621 1 98.5 178 ALA A C 1
ATOM 1405 O O . ALA A 1 178 ? -14.289 6.715 4.766 1 98.5 178 ALA A O 1
ATOM 1406 N N . ARG A 1 179 ? -14.039 8.922 5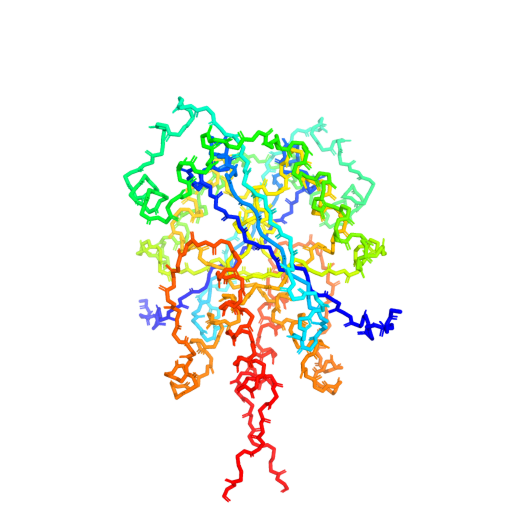.07 1 98 179 ARG A N 1
ATOM 1407 C CA . ARG A 1 179 ? -15.328 9.055 5.738 1 98 179 ARG A CA 1
ATOM 1408 C C . ARG A 1 179 ? -16.469 8.656 4.809 1 98 179 ARG A C 1
ATOM 1410 O O . ARG A 1 179 ? -17.422 8 5.234 1 98 179 ARG A O 1
ATOM 1417 N N . TYR A 1 180 ? -16.375 9.055 3.584 1 97.5 180 TYR A N 1
ATOM 1418 C CA . TYR A 1 180 ? -17.391 8.68 2.598 1 97.5 180 TYR A CA 1
ATOM 1419 C C . TYR A 1 180 ? -17.484 7.168 2.465 1 97.5 180 TYR A C 1
ATOM 1421 O O . TYR A 1 180 ? -18.578 6.605 2.525 1 97.5 180 TYR A O 1
ATOM 1429 N N . TRP A 1 181 ? -16.375 6.5 2.283 1 97.44 181 TRP A N 1
ATOM 1430 C CA . TRP A 1 181 ? -16.375 5.051 2.135 1 97.44 181 TRP A CA 1
ATOM 1431 C C . TRP A 1 181 ? -16.875 4.371 3.404 1 97.44 181 TRP A C 1
ATOM 1433 O O . TRP A 1 181 ? -17.594 3.371 3.34 1 97.44 181 TRP A O 1
ATOM 1443 N N . LYS A 1 182 ? -16.438 4.91 4.566 1 97.31 182 LYS A N 1
ATOM 1444 C CA . LYS A 1 182 ? -16.922 4.391 5.844 1 97.31 182 LYS A CA 1
ATOM 1445 C C . LYS A 1 182 ? -18.438 4.379 5.891 1 97.31 182 LYS A C 1
ATOM 1447 O O . LYS A 1 182 ? -19.047 3.355 6.199 1 97.31 182 LYS A O 1
ATOM 1452 N N . GLU A 1 183 ? -19.062 5.434 5.488 1 95.25 183 GLU A N 1
ATOM 1453 C CA . GLU A 1 183 ? -20.516 5.617 5.594 1 95.25 183 GLU A CA 1
ATOM 1454 C C . GLU A 1 183 ? -21.25 4.812 4.527 1 95.25 183 GLU A C 1
ATOM 1456 O O . GLU A 1 183 ? -22.281 4.215 4.805 1 95.25 183 GLU A O 1
ATOM 1461 N N . ARG A 1 184 ? -20.672 4.727 3.367 1 94 184 ARG A N 1
ATOM 1462 C CA . ARG A 1 184 ? -21.438 4.211 2.232 1 94 184 ARG A CA 1
ATOM 1463 C C . ARG A 1 184 ? -21.156 2.73 2.01 1 94 184 ARG A C 1
ATOM 1465 O O . ARG A 1 184 ? -21.984 2.02 1.421 1 94 184 ARG A O 1
ATOM 1472 N N . VAL A 1 185 ? -20 2.293 2.5 1 95.38 185 VAL A N 1
ATOM 1473 C CA . VAL A 1 185 ? -19.578 0.942 2.141 1 95.38 185 VAL A CA 1
ATOM 1474 C C . VAL A 1 185 ? -19.469 0.082 3.398 1 95.38 185 VAL A C 1
ATOM 1476 O O . VAL A 1 185 ? -19.984 -1.04 3.438 1 95.38 185 VAL A O 1
ATOM 1479 N N . PHE A 1 186 ? -18.938 0.574 4.43 1 95.94 186 PHE A N 1
ATOM 1480 C CA . PHE A 1 186 ? -18.625 -0.257 5.582 1 95.94 186 PHE A CA 1
ATOM 1481 C C . PHE A 1 186 ? -19.75 -0.235 6.602 1 95.94 186 PHE A C 1
ATOM 1483 O O . PHE A 1 186 ? -19.875 -1.143 7.426 1 95.94 186 PHE A O 1
ATOM 1490 N N . GLN A 1 187 ? -20.469 0.823 6.641 1 87.56 187 GLN A N 1
ATOM 1491 C CA . GLN A 1 187 ? -21.609 0.949 7.543 1 87.56 187 GLN A CA 1
ATOM 1492 C C . GLN A 1 187 ? -22.906 1.186 6.766 1 87.56 187 GLN A C 1
ATOM 1494 O O . GLN A 1 187 ? -23.656 2.125 7.062 1 87.56 187 GLN A O 1
ATOM 1499 N N . PRO A 1 188 ? -23.125 0.307 5.785 1 66.94 188 PRO A N 1
ATOM 1500 C CA . PRO A 1 188 ? -24.281 0.681 4.973 1 66.94 188 PRO A CA 1
ATOM 1501 C C . PRO A 1 188 ? -25.578 0.704 5.777 1 66.94 188 PRO A C 1
ATOM 1503 O O . PRO A 1 188 ? -25.781 -0.127 6.668 1 66.94 188 PRO A O 1
ATOM 1506 N N . VAL A 1 189 ? -26.141 1.933 5.988 1 58.81 189 VAL A N 1
ATOM 1507 C CA . VAL A 1 189 ? -27.469 2.08 6.594 1 58.81 189 VAL A CA 1
ATOM 1508 C C . VAL A 1 189 ? -28.516 1.371 5.738 1 58.81 189 VAL A C 1
ATOM 1510 O O . VAL A 1 189 ? -28.469 1.451 4.508 1 58.81 189 VAL A O 1
ATOM 1513 N N . PRO A 1 190 ? -29.297 0.42 6.348 1 53.47 190 PRO A N 1
ATOM 1514 C CA . PRO A 1 190 ? -30.406 -0.174 5.594 1 53.47 190 PRO A CA 1
ATOM 1515 C C . PRO A 1 190 ? -31.219 0.865 4.828 1 53.47 190 PRO A C 1
ATOM 1517 O O . PRO A 1 190 ? -31.531 1.929 5.367 1 53.47 190 PRO A O 1
ATOM 1520 N N . VAL A 1 191 ? -31.062 1.001 3.643 1 43.31 191 VAL A N 1
ATOM 1521 C CA . VAL A 1 191 ? -32.031 1.84 2.918 1 43.31 191 VAL A CA 1
ATOM 1522 C C . VAL A 1 191 ? -33.438 1.359 3.188 1 43.31 191 VAL A C 1
ATOM 1524 O O . VAL A 1 191 ? -33.719 0.162 3.102 1 43.31 191 VAL A O 1
ATOM 1527 N N . ALA A 1 192 ? -34.188 2.109 4.047 1 39.25 192 ALA A N 1
ATOM 1528 C CA . ALA A 1 192 ? -35.625 1.829 4.129 1 39.25 192 ALA A CA 1
ATOM 1529 C C . ALA A 1 192 ? -36.219 1.602 2.74 1 39.25 192 ALA A C 1
ATOM 1531 O O . ALA A 1 192 ? -35.938 2.365 1.811 1 39.25 192 ALA A O 1
ATOM 1532 N N . LYS A 1 193 ? -36.75 0.35 2.672 1 34.25 193 LYS A N 1
ATOM 1533 C CA . LYS A 1 193 ? -37.656 0.316 1.535 1 34.25 193 LYS A CA 1
ATOM 1534 C C . LYS A 1 193 ? -38.688 1.433 1.63 1 34.25 193 LYS A C 1
ATOM 1536 O O . LYS A 1 193 ? -39.219 1.699 2.707 1 34.25 193 LYS A O 1
ATOM 1541 N N . MET B 1 1 ? -9.93 -17.391 -27.531 1 30.77 1 MET B N 1
ATOM 1542 C CA . MET B 1 1 ? -9.617 -17 -26.156 1 30.77 1 MET B CA 1
ATOM 1543 C C . MET B 1 1 ? -10.695 -16.078 -25.594 1 30.77 1 MET B C 1
ATOM 1545 O O . MET B 1 1 ? -11.016 -15.055 -26.188 1 30.77 1 MET B O 1
ATOM 1549 N N . GLU B 1 2 ? -11.617 -16.547 -24.953 1 36.28 2 GLU B N 1
ATOM 1550 C CA . GLU B 1 2 ? -12.789 -15.75 -24.609 1 36.28 2 GLU B CA 1
ATOM 1551 C C . GLU B 1 2 ? -12.383 -14.375 -24.078 1 36.28 2 GLU B C 1
ATOM 1553 O O . GLU B 1 2 ? -11.375 -14.25 -23.375 1 36.28 2 GLU B O 1
ATOM 1558 N N . GLU B 1 3 ? -12.625 -13.383 -24.766 1 39.12 3 GLU B N 1
ATOM 1559 C CA . GLU B 1 3 ? -12.312 -12.008 -24.391 1 39.12 3 GLU B CA 1
ATOM 1560 C C . GLU B 1 3 ? -12.609 -11.758 -22.906 1 39.12 3 GLU B C 1
ATOM 1562 O O . GLU B 1 3 ? -13.758 -11.883 -22.469 1 39.12 3 GLU B O 1
ATOM 1567 N N . VAL B 1 4 ? -11.992 -12.492 -21.969 1 43.09 4 VAL B N 1
ATOM 1568 C CA . VAL B 1 4 ? -12.156 -12.156 -20.562 1 43.09 4 VAL B CA 1
ATOM 1569 C C . VAL B 1 4 ? -12.664 -10.727 -20.422 1 43.09 4 VAL B C 1
ATOM 1571 O O . VAL B 1 4 ? -12.07 -9.797 -20.969 1 43.09 4 VAL B O 1
ATOM 1574 N N . SER B 1 5 ? -13.883 -10.539 -20.531 1 48.19 5 SER B N 1
ATOM 1575 C CA . SER B 1 5 ? -14.367 -9.211 -20.188 1 48.19 5 SER B CA 1
ATOM 1576 C C . SER B 1 5 ? -13.438 -8.516 -19.203 1 48.19 5 SER B C 1
ATOM 1578 O O . SER B 1 5 ? -13.312 -8.945 -18.047 1 48.19 5 SER B O 1
ATOM 1580 N N . THR B 1 6 ? -12.109 -8.297 -19.688 1 59.09 6 THR B N 1
ATOM 1581 C CA . THR B 1 6 ? -10.891 -7.625 -19.234 1 59.09 6 THR B CA 1
ATOM 1582 C C . THR B 1 6 ? -11.227 -6.312 -18.531 1 59.09 6 THR B C 1
ATOM 1584 O O . THR B 1 6 ? -10.477 -5.34 -18.641 1 59.09 6 THR B O 1
ATOM 1587 N N . SER B 1 7 ? -12.461 -6.34 -17.953 1 81.75 7 SER B N 1
ATOM 1588 C CA . SER B 1 7 ? -12.75 -5.047 -17.328 1 81.75 7 SER B CA 1
ATOM 1589 C C . SER B 1 7 ? -12.086 -4.93 -15.969 1 81.75 7 SER B C 1
ATOM 1591 O O . SER B 1 7 ? -12.305 -5.766 -15.094 1 81.75 7 SER B O 1
ATOM 1593 N N . HIS B 1 8 ? -11.227 -4.121 -15.703 1 93.44 8 HIS B N 1
ATOM 1594 C CA . HIS B 1 8 ? -10.484 -3.664 -14.539 1 93.44 8 HIS B CA 1
ATOM 1595 C C . HIS B 1 8 ? -9.703 -4.805 -13.906 1 93.44 8 HIS B C 1
ATOM 1597 O O . HIS B 1 8 ? -9.938 -5.156 -12.742 1 93.44 8 HIS B O 1
ATOM 1603 N N . PRO B 1 9 ? -8.797 -5.477 -14.656 1 97.81 9 PRO B N 1
ATOM 1604 C CA . PRO B 1 9 ? -8.055 -6.656 -14.203 1 97.81 9 PRO B CA 1
ATOM 1605 C C . PRO B 1 9 ? -7.16 -6.359 -13 1 97.81 9 PRO B C 1
ATOM 1607 O O . PRO B 1 9 ? -6.719 -5.223 -12.82 1 97.81 9 PRO B O 1
ATOM 1610 N N . LEU B 1 10 ? -6.965 -7.418 -12.234 1 98.75 10 LEU B N 1
ATOM 1611 C CA . LEU B 1 10 ? -6.055 -7.395 -11.094 1 98.75 10 LEU B CA 1
ATOM 1612 C C . LEU B 1 10 ? -4.926 -8.398 -11.281 1 98.75 10 LEU B C 1
ATOM 1614 O O . LEU B 1 10 ? -5.164 -9.547 -11.656 1 98.75 10 LEU B O 1
ATOM 1618 N N . VAL B 1 11 ? -3.725 -7.945 -11.094 1 98.88 11 VAL B N 1
ATOM 1619 C CA . VAL B 1 11 ? -2.535 -8.789 -11.102 1 98.88 11 VAL B CA 1
ATOM 1620 C C . VAL B 1 11 ? -2.08 -9.062 -9.672 1 98.88 11 VAL B C 1
ATOM 1622 O O . VAL B 1 11 ? -1.496 -8.188 -9.023 1 98.88 11 VAL B O 1
ATOM 1625 N N . TRP B 1 12 ? -2.352 -10.305 -9.195 1 98.88 12 TRP B N 1
ATOM 1626 C CA . TRP B 1 12 ? -1.978 -10.703 -7.84 1 98.88 12 TRP B CA 1
ATOM 1627 C C . TRP B 1 12 ? -0.548 -11.234 -7.805 1 98.88 12 TRP B C 1
ATOM 1629 O O . TRP B 1 12 ? -0.211 -12.18 -8.523 1 98.88 12 TRP B O 1
ATOM 1639 N N . ILE B 1 13 ? 0.286 -10.57 -6.996 1 98.88 13 ILE B N 1
ATOM 1640 C CA . ILE B 1 13 ? 1.664 -11.031 -6.863 1 98.88 13 ILE B CA 1
ATOM 1641 C C . ILE B 1 13 ? 2 -11.227 -5.387 1 98.88 13 ILE B C 1
ATOM 1643 O O . ILE B 1 13 ? 1.611 -10.422 -4.543 1 98.88 13 ILE B O 1
ATOM 1647 N N . ASP B 1 14 ? 2.637 -12.266 -5.035 1 98.69 14 ASP B N 1
ATOM 1648 C CA . ASP B 1 14 ? 3.236 -12.547 -3.736 1 98.69 14 ASP B CA 1
ATOM 1649 C C . ASP B 1 14 ? 4.711 -12.922 -3.879 1 98.69 14 ASP B C 1
ATOM 1651 O O . ASP B 1 14 ? 5.074 -13.711 -4.746 1 98.69 14 ASP B O 1
ATOM 1655 N N . CYS B 1 15 ? 5.535 -12.328 -3.1 1 98.62 15 CYS B N 1
ATOM 1656 C CA . CYS B 1 15 ? 6.961 -12.625 -3.094 1 98.62 15 CYS B CA 1
ATOM 1657 C C . CYS B 1 15 ? 7.398 -13.188 -1.746 1 98.62 15 CYS B C 1
ATOM 1659 O O . CYS B 1 15 ? 6.938 -12.734 -0.699 1 98.62 15 CYS B O 1
ATOM 1661 N N . GLU B 1 16 ? 8.25 -14.141 -1.774 1 98.38 16 GLU B N 1
ATOM 1662 C CA . GLU B 1 16 ? 9.055 -14.531 -0.618 1 98.38 16 GLU B CA 1
ATOM 1663 C C . GLU B 1 16 ? 10.461 -13.953 -0.703 1 98.38 16 GLU B C 1
ATOM 1665 O O . GLU B 1 16 ? 11.078 -13.953 -1.772 1 98.38 16 GLU B O 1
ATOM 1670 N N . MET B 1 17 ? 10.984 -13.477 0.373 1 98.38 17 MET B N 1
ATOM 1671 C CA . MET B 1 17 ? 12.281 -12.805 0.415 1 98.38 17 MET B CA 1
ATOM 1672 C C . MET B 1 17 ? 13.172 -13.398 1.503 1 98.38 17 MET B C 1
ATOM 1674 O O . MET B 1 17 ? 12.688 -14.141 2.363 1 98.38 17 MET B O 1
ATOM 1678 N N . THR B 1 18 ? 14.43 -13.07 1.44 1 98.5 18 THR B N 1
ATOM 1679 C CA . THR B 1 18 ? 15.359 -13.492 2.484 1 98.5 18 THR B CA 1
ATOM 1680 C C . THR B 1 18 ? 15.156 -12.672 3.752 1 98.5 18 THR B C 1
ATOM 1682 O O . THR B 1 18 ? 15.734 -12.977 4.797 1 98.5 18 THR B O 1
ATOM 1685 N N . GLY B 1 19 ? 14.414 -11.641 3.682 1 97.38 19 GLY B N 1
ATOM 1686 C CA . GLY B 1 19 ? 14.062 -10.703 4.738 1 97.38 19 GLY B CA 1
ATOM 1687 C C . GLY B 1 19 ? 13.258 -9.516 4.246 1 97.38 19 GLY B C 1
ATOM 1688 O O . GLY B 1 19 ? 12.883 -9.461 3.074 1 97.38 19 GLY B O 1
ATOM 1689 N N . LEU B 1 20 ? 13.062 -8.531 5.027 1 94.75 20 LEU B N 1
ATOM 1690 C CA . LEU B 1 20 ? 12.148 -7.445 4.684 1 94.75 20 LEU B CA 1
ATOM 1691 C C . LEU B 1 20 ? 12.922 -6.156 4.414 1 94.75 20 LEU B C 1
ATOM 1693 O O . LEU B 1 20 ? 12.32 -5.121 4.113 1 94.75 20 LEU B O 1
ATOM 1697 N N . ASP B 1 21 ? 14.219 -6.215 4.531 1 94.25 21 ASP B N 1
ATOM 1698 C CA . ASP B 1 21 ? 15.047 -5.051 4.238 1 94.25 21 ASP B CA 1
ATOM 1699 C C . ASP B 1 21 ? 15.273 -4.898 2.736 1 94.25 21 ASP B C 1
ATOM 1701 O O . ASP B 1 21 ? 16.125 -5.578 2.158 1 94.25 21 ASP B O 1
ATOM 1705 N N . VAL B 1 22 ? 14.633 -3.943 2.137 1 94.38 22 VAL B N 1
ATOM 1706 C CA . VAL B 1 22 ? 14.617 -3.764 0.688 1 94.38 22 VAL B CA 1
ATOM 1707 C C . VAL B 1 22 ? 16.031 -3.484 0.186 1 94.38 22 VAL B C 1
ATOM 1709 O O . VAL B 1 22 ? 16.375 -3.816 -0.952 1 94.38 22 VAL B O 1
ATOM 1712 N N . GLU B 1 23 ? 16.859 -2.893 1.013 1 91.38 23 GLU B N 1
ATOM 1713 C CA . GLU B 1 23 ? 18.219 -2.531 0.617 1 91.38 23 GLU B CA 1
ATOM 1714 C C . GLU B 1 23 ? 19.141 -3.754 0.597 1 91.38 23 GLU B C 1
ATOM 1716 O O . GLU B 1 23 ? 20.047 -3.838 -0.224 1 91.38 23 GLU B O 1
ATOM 1721 N N . ASN B 1 24 ? 18.844 -4.797 1.427 1 94.19 24 ASN B N 1
ATOM 1722 C CA . ASN B 1 24 ? 19.828 -5.863 1.617 1 94.19 24 ASN B CA 1
ATOM 1723 C C . ASN B 1 24 ? 19.234 -7.23 1.29 1 94.19 24 ASN B C 1
ATOM 1725 O O . ASN B 1 24 ? 19.969 -8.164 0.945 1 94.19 24 ASN B O 1
ATOM 1729 N N . ASP B 1 25 ? 18 -7.375 1.438 1 97.62 25 ASP B N 1
ATOM 1730 C CA . ASP B 1 25 ? 17.359 -8.664 1.195 1 97.62 25 ASP B CA 1
ATOM 1731 C C . ASP B 1 25 ? 16.938 -8.805 -0.266 1 97.62 25 ASP B C 1
ATOM 1733 O O . ASP B 1 25 ? 16.906 -7.816 -1.003 1 97.62 25 ASP B O 1
ATOM 1737 N N . VAL B 1 26 ? 16.641 -10.086 -0.63 1 98.38 26 VAL B N 1
ATOM 1738 C CA . VAL B 1 26 ? 16.391 -10.336 -2.043 1 98.38 26 VAL B CA 1
ATOM 1739 C C . VAL B 1 26 ? 15.172 -11.25 -2.189 1 98.38 26 VAL B C 1
ATOM 1741 O O . VAL B 1 26 ? 14.828 -11.992 -1.264 1 98.38 26 VAL B O 1
ATOM 1744 N N . ILE B 1 27 ? 14.523 -11.133 -3.336 1 98.69 27 ILE B N 1
ATOM 1745 C CA . ILE B 1 27 ? 13.406 -11.992 -3.68 1 98.69 27 ILE B CA 1
ATOM 1746 C C . ILE B 1 27 ? 13.906 -13.398 -4 1 98.69 27 ILE B C 1
ATOM 1748 O O . ILE B 1 27 ? 14.883 -13.562 -4.734 1 98.69 27 ILE B O 1
ATOM 1752 N N . ILE B 1 28 ? 13.18 -14.43 -3.482 1 98.81 28 ILE B N 1
ATOM 1753 C CA . ILE B 1 28 ? 13.617 -15.797 -3.752 1 98.81 28 ILE B CA 1
ATOM 1754 C C . ILE B 1 28 ? 12.477 -16.594 -4.379 1 98.81 28 ILE B C 1
ATOM 1756 O O . ILE B 1 28 ? 12.688 -17.672 -4.922 1 98.81 28 ILE B O 1
ATOM 1760 N N . GLU B 1 29 ? 11.289 -16.09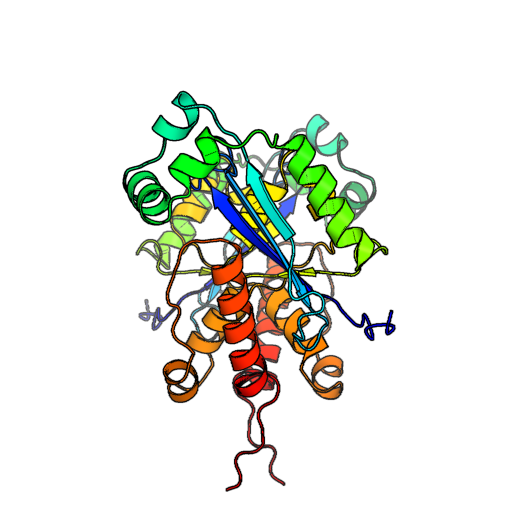4 -4.332 1 98.88 29 GLU B N 1
ATOM 1761 C CA . GLU B 1 29 ? 10.141 -16.656 -5.039 1 98.88 29 GLU B CA 1
ATOM 1762 C C . GLU B 1 29 ? 9.148 -15.578 -5.438 1 98.88 29 GLU B C 1
ATOM 1764 O O . GLU B 1 29 ? 8.883 -14.648 -4.668 1 98.88 29 GLU B O 1
ATOM 1769 N N . ILE B 1 30 ? 8.562 -15.664 -6.633 1 98.88 30 ILE B N 1
ATOM 1770 C CA . ILE B 1 30 ? 7.469 -14.812 -7.082 1 98.88 30 ILE B CA 1
ATOM 1771 C C . ILE B 1 30 ? 6.348 -15.68 -7.656 1 98.88 30 ILE B C 1
ATOM 1773 O O . ILE B 1 30 ? 6.602 -16.594 -8.43 1 98.88 30 ILE B O 1
ATOM 1777 N N . SER B 1 31 ? 5.176 -15.43 -7.23 1 98.88 31 SER B N 1
ATOM 1778 C CA . SER B 1 31 ? 3.984 -16.016 -7.828 1 98.88 31 SER B CA 1
ATOM 1779 C C . SER B 1 31 ? 3.041 -14.945 -8.359 1 98.88 31 SER B C 1
ATOM 1781 O O . SER B 1 31 ? 3.018 -13.828 -7.852 1 98.88 31 SER B O 1
ATOM 1783 N N . CYS B 1 32 ? 2.271 -15.297 -9.359 1 98.88 32 CYS B N 1
ATOM 1784 C CA . CYS B 1 32 ? 1.351 -14.359 -9.992 1 98.88 32 CYS B CA 1
ATOM 1785 C C . CYS B 1 32 ? 0.078 -15.062 -10.445 1 98.88 32 CYS B C 1
ATOM 1787 O O . CYS B 1 32 ? 0.138 -16.141 -11.047 1 98.88 32 CYS B O 1
ATOM 1789 N N . VAL B 1 33 ? -1.029 -14.562 -10.117 1 98.75 33 VAL B N 1
ATOM 1790 C CA . VAL B 1 33 ? -2.352 -14.969 -10.578 1 98.75 33 VAL B CA 1
ATOM 1791 C C . VAL B 1 33 ? -3.111 -13.758 -11.109 1 98.75 33 VAL B C 1
ATOM 1793 O O . VAL B 1 33 ? -3.049 -12.672 -10.516 1 98.75 33 VAL B O 1
ATOM 1796 N N . ILE B 1 34 ? -3.818 -13.914 -12.18 1 98.44 34 ILE B N 1
ATOM 1797 C CA . ILE B 1 34 ? -4.559 -12.797 -12.766 1 98.44 34 ILE B CA 1
ATOM 1798 C C . ILE B 1 34 ? -6.059 -13.039 -12.609 1 98.44 34 ILE B C 1
ATOM 1800 O O . ILE B 1 34 ? -6.551 -14.141 -12.875 1 98.44 34 ILE B O 1
ATOM 1804 N N . THR B 1 35 ? -6.758 -12.078 -12.156 1 98.44 35 THR B N 1
ATOM 1805 C CA . THR B 1 35 ? -8.219 -12.102 -12.133 1 98.44 35 THR B CA 1
ATOM 1806 C C . THR B 1 35 ? -8.789 -10.93 -12.922 1 98.44 35 THR B C 1
ATOM 1808 O O . THR B 1 35 ? -8.086 -9.953 -13.203 1 98.44 35 THR B O 1
ATOM 1811 N N . ASN B 1 36 ? -10.07 -11.117 -13.305 1 97.44 36 ASN B N 1
ATOM 1812 C CA . ASN B 1 36 ? -10.797 -9.914 -13.703 1 97.44 36 ASN B CA 1
ATOM 1813 C C . ASN B 1 36 ? -11.219 -9.086 -12.5 1 97.44 36 ASN B C 1
ATOM 1815 O O . ASN B 1 36 ? -10.867 -9.406 -11.359 1 97.44 36 ASN B O 1
ATOM 1819 N N . GLY B 1 37 ? -11.961 -8.055 -12.734 1 97.25 37 GLY B N 1
ATOM 1820 C CA . GLY B 1 37 ? -12.375 -7.156 -11.672 1 97.25 37 GLY B CA 1
ATOM 1821 C C . GLY B 1 37 ? -13.344 -7.793 -10.688 1 97.25 37 GLY B C 1
ATOM 1822 O O . GLY B 1 37 ? -13.508 -7.305 -9.57 1 97.25 37 GLY B O 1
ATOM 1823 N N . ASN B 1 38 ? -13.938 -8.891 -11.078 1 96.88 38 ASN B N 1
ATOM 1824 C CA . ASN B 1 38 ? -14.883 -9.602 -10.227 1 96.88 38 ASN B CA 1
ATOM 1825 C C . ASN B 1 38 ? -14.219 -10.75 -9.484 1 96.88 38 ASN B C 1
ATOM 1827 O O . ASN B 1 38 ? -14.906 -11.617 -8.93 1 96.88 38 ASN B O 1
ATOM 1831 N N . LEU B 1 39 ? -12.914 -10.844 -9.57 1 98.12 39 LEU B N 1
ATOM 1832 C CA . LEU B 1 39 ? -12.078 -11.766 -8.805 1 98.12 39 LEU B CA 1
ATOM 1833 C C . LEU B 1 39 ? -12.18 -13.18 -9.367 1 98.12 39 LEU B C 1
ATOM 1835 O O . LEU B 1 39 ? -11.914 -14.156 -8.656 1 98.12 39 LEU B O 1
ATOM 1839 N N . GLU B 1 40 ? -12.641 -13.281 -10.562 1 97.69 40 GLU B N 1
ATOM 1840 C CA . GLU B 1 40 ? -12.562 -14.578 -11.234 1 97.69 40 GLU B CA 1
ATOM 1841 C C . GLU B 1 40 ? -11.156 -14.844 -11.75 1 97.69 40 GLU B C 1
ATOM 1843 O O . GLU B 1 40 ? -10.602 -14.039 -12.5 1 97.69 40 GLU B O 1
ATOM 1848 N N . VAL B 1 41 ? -10.625 -15.977 -11.414 1 97.75 41 VAL B N 1
ATOM 1849 C CA . VAL B 1 41 ? -9.281 -16.359 -11.836 1 97.75 41 VAL B CA 1
ATOM 1850 C C . VAL B 1 41 ? -9.281 -16.641 -13.336 1 97.75 41 VAL B C 1
ATOM 1852 O O . VAL B 1 41 ? -10.062 -17.469 -13.82 1 97.75 41 VAL B O 1
ATOM 1855 N N . MET B 1 42 ? -8.406 -16 -14.039 1 96.25 42 MET B N 1
ATOM 1856 C CA . MET B 1 42 ? -8.398 -16.078 -15.5 1 96.25 42 MET B CA 1
ATOM 1857 C C . MET B 1 42 ? -7.508 -17.219 -15.977 1 96.25 42 MET B C 1
ATOM 1859 O O . MET B 1 42 ? -7.734 -17.781 -17.047 1 96.25 42 MET B O 1
ATOM 1863 N N . ASP B 1 43 ? -6.496 -17.484 -15.281 1 95 43 ASP B N 1
ATOM 1864 C CA . ASP B 1 43 ? -5.562 -18.578 -15.555 1 95 43 ASP B CA 1
ATOM 1865 C C . ASP B 1 43 ? -5.336 -19.438 -14.312 1 95 43 ASP B C 1
ATOM 1867 O O . ASP B 1 43 ? -4.59 -19.047 -13.414 1 95 43 ASP B O 1
ATOM 1871 N N . GLU B 1 44 ? -5.812 -20.594 -14.32 1 94.5 44 GLU B N 1
ATOM 1872 C CA . GLU B 1 44 ? -5.758 -21.469 -13.148 1 94.5 44 GLU B CA 1
ATOM 1873 C C . GLU B 1 44 ? -4.324 -21.891 -12.836 1 94.5 44 GLU B C 1
ATOM 1875 O O . GLU B 1 44 ? -3.973 -22.094 -11.672 1 94.5 44 GLU B O 1
ATOM 1880 N N . LYS B 1 45 ? -3.529 -21.984 -13.789 1 95.56 45 LYS B N 1
ATOM 1881 C CA . LYS B 1 45 ? -2.143 -22.391 -13.57 1 95.56 45 LYS B CA 1
ATOM 1882 C C . LYS B 1 45 ? -1.334 -21.266 -12.922 1 95.56 45 LYS B C 1
ATOM 1884 O O . LYS B 1 45 ? -0.458 -21.531 -12.094 1 95.56 45 LYS B O 1
ATOM 1889 N N . GLY B 1 46 ? -1.615 -20.031 -13.289 1 97.88 46 GLY B N 1
ATOM 1890 C CA . GLY B 1 46 ? -0.831 -18.906 -12.828 1 97.88 46 GLY B CA 1
ATOM 1891 C C . GLY B 1 46 ? 0.615 -18.953 -13.281 1 97.88 46 GLY B C 1
ATOM 1892 O O . GLY B 1 46 ? 0.945 -19.641 -14.25 1 97.88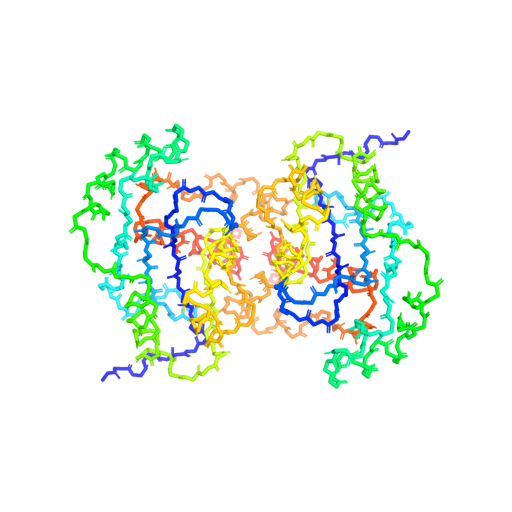 46 GLY B O 1
ATOM 1893 N N . TRP B 1 47 ? 1.453 -18.125 -12.75 1 98.81 47 TRP B N 1
ATOM 1894 C CA . TRP B 1 47 ? 2.885 -18.047 -13.016 1 98.81 47 TRP B CA 1
ATOM 1895 C C . TRP B 1 47 ? 3.689 -18.109 -11.727 1 98.81 47 TRP B C 1
ATOM 1897 O O . TRP B 1 47 ? 3.275 -17.578 -10.695 1 98.81 47 TRP B O 1
ATOM 1907 N N . ASN B 1 48 ? 4.738 -18.797 -11.75 1 98.75 48 ASN B N 1
ATOM 1908 C CA . ASN B 1 48 ? 5.602 -18.922 -10.578 1 98.75 48 ASN B CA 1
ATOM 1909 C C . ASN B 1 48 ? 7.07 -19.062 -10.977 1 98.75 48 ASN B C 1
ATOM 1911 O O . ASN B 1 48 ? 7.387 -19.656 -12.016 1 98.75 48 ASN B O 1
ATOM 1915 N N . ALA B 1 49 ? 7.941 -18.484 -10.18 1 98.81 49 ALA B N 1
ATOM 1916 C CA . ALA B 1 49 ? 9.383 -18.672 -10.344 1 98.81 49 ALA B CA 1
ATOM 1917 C C . ALA B 1 49 ? 10.086 -18.703 -8.992 1 98.81 49 ALA B C 1
ATOM 1919 O O . ALA B 1 49 ? 9.773 -17.906 -8.109 1 98.81 49 ALA B O 1
ATOM 1920 N N . VAL B 1 50 ? 10.945 -19.641 -8.836 1 98.81 50 VAL B N 1
ATOM 1921 C CA . VAL B 1 50 ? 11.898 -19.641 -7.73 1 98.81 50 VAL B CA 1
ATOM 1922 C C . VAL B 1 50 ? 13.25 -19.094 -8.211 1 98.81 50 VAL B C 1
ATOM 1924 O O . VAL B 1 50 ? 13.828 -19.625 -9.164 1 98.81 50 VAL B O 1
ATOM 1927 N N . ILE B 1 51 ? 13.742 -18.094 -7.598 1 98.88 51 ILE B N 1
ATOM 1928 C CA . ILE B 1 51 ? 14.93 -17.359 -8.047 1 98.88 51 ILE B CA 1
ATOM 1929 C C . ILE B 1 51 ? 16.156 -17.891 -7.316 1 98.88 51 ILE B C 1
ATOM 1931 O O . ILE B 1 51 ? 16.172 -17.969 -6.086 1 98.88 51 ILE B O 1
ATOM 1935 N N . HIS B 1 52 ? 17.156 -18.172 -8.055 1 98.81 52 HIS B N 1
ATOM 1936 C CA . HIS B 1 52 ? 18.391 -18.688 -7.473 1 98.81 52 HIS B CA 1
ATOM 1937 C C . HIS B 1 52 ? 19.094 -17.625 -6.625 1 98.81 52 HIS B C 1
ATOM 1939 O O . HIS B 1 52 ? 19.172 -16.469 -7.023 1 98.81 52 HIS B O 1
ATOM 1945 N N . GLN B 1 53 ? 19.562 -17.984 -5.469 1 98.56 53 GLN B N 1
ATOM 1946 C CA . GLN B 1 53 ? 20.516 -17.266 -4.629 1 98.56 53 GLN B CA 1
ATOM 1947 C C . GLN B 1 53 ? 21.609 -18.219 -4.109 1 98.56 53 GLN B C 1
ATOM 1949 O O . GLN B 1 53 ? 21.344 -19.391 -3.84 1 98.56 53 GLN B O 1
ATOM 1954 N N . ASP B 1 54 ? 22.812 -17.703 -3.949 1 98.12 54 ASP B N 1
ATOM 1955 C CA . ASP B 1 54 ? 23.875 -18.562 -3.453 1 98.12 54 ASP B CA 1
ATOM 1956 C C . ASP B 1 54 ? 23.75 -18.797 -1.949 1 98.12 54 ASP B C 1
ATOM 1958 O O . ASP B 1 54 ? 22.938 -18.141 -1.286 1 98.12 54 ASP B O 1
ATOM 1962 N N . GLN B 1 55 ? 24.516 -19.703 -1.484 1 97.94 55 GLN B N 1
ATOM 1963 C CA . GLN B 1 55 ? 24.453 -20.094 -0.08 1 97.94 55 GLN B CA 1
ATOM 1964 C C . GLN B 1 55 ? 24.766 -18.906 0.833 1 97.94 55 GLN B C 1
ATOM 1966 O O . GLN B 1 55 ? 24.172 -18.766 1.899 1 97.94 55 GLN B O 1
ATOM 1971 N N . GLU B 1 56 ? 25.703 -18.109 0.444 1 98.12 56 GLU B N 1
ATOM 1972 C CA . GLU B 1 56 ? 26.109 -16.953 1.245 1 98.12 56 GLU B CA 1
ATOM 1973 C C . GLU B 1 56 ? 24.938 -16 1.475 1 98.12 56 GLU B C 1
ATOM 1975 O O . GLU B 1 56 ? 24.734 -15.5 2.586 1 98.12 56 GLU B O 1
ATOM 1980 N N . THR B 1 57 ? 24.172 -15.766 0.442 1 98.06 57 THR B N 1
ATOM 1981 C CA . THR B 1 57 ? 23 -14.914 0.524 1 98.06 57 THR B CA 1
ATOM 1982 C C . THR B 1 57 ? 21.953 -15.531 1.442 1 98.06 57 THR B C 1
ATOM 1984 O O . THR B 1 57 ? 21.391 -14.844 2.307 1 98.06 57 THR B O 1
ATOM 1987 N N . MET B 1 58 ? 21.766 -16.828 1.326 1 98.31 58 MET B N 1
ATOM 1988 C CA . MET B 1 58 ? 20.734 -17.516 2.102 1 98.31 58 MET B CA 1
ATOM 1989 C C . MET B 1 58 ? 21.125 -17.578 3.578 1 98.31 58 MET B C 1
ATOM 1991 O O . MET B 1 58 ? 20.25 -17.547 4.449 1 98.31 58 MET B O 1
ATOM 1995 N N . ASP B 1 59 ? 22.359 -17.5 3.871 1 97.38 59 ASP B N 1
ATOM 1996 C CA . ASP B 1 59 ? 22.859 -17.594 5.238 1 97.38 59 ASP B CA 1
ATOM 1997 C C . ASP B 1 59 ? 22.594 -16.297 6.008 1 97.38 59 ASP B C 1
ATOM 1999 O O . ASP B 1 59 ? 22.703 -16.266 7.234 1 97.38 59 ASP B O 1
ATOM 2003 N N . LYS B 1 60 ? 22.25 -15.289 5.285 1 97.25 60 LYS B N 1
ATOM 2004 C CA . LYS B 1 60 ? 22.047 -13.984 5.914 1 97.25 60 LYS B CA 1
ATOM 2005 C C . LYS B 1 60 ? 20.625 -13.875 6.492 1 97.25 60 LYS B C 1
ATOM 2007 O O . LYS B 1 60 ? 20.312 -12.914 7.199 1 97.25 60 LYS B O 1
ATOM 2012 N N . MET B 1 61 ? 19.812 -14.836 6.18 1 97.88 61 MET B N 1
ATOM 2013 C CA . MET B 1 61 ? 18.438 -14.797 6.672 1 97.88 61 MET B CA 1
ATOM 2014 C C . MET B 1 61 ? 18.406 -14.859 8.195 1 97.88 61 MET B C 1
ATOM 2016 O O . MET B 1 61 ? 19.234 -15.531 8.812 1 97.88 61 MET B O 1
ATOM 2020 N N . ASP B 1 62 ? 17.438 -14.25 8.711 1 97.12 62 ASP B N 1
ATOM 2021 C CA . ASP B 1 62 ? 17.25 -14.391 10.148 1 97.12 62 ASP B CA 1
ATOM 2022 C C . ASP B 1 62 ? 16.625 -15.742 10.492 1 97.12 62 ASP B C 1
ATOM 2024 O O . ASP B 1 62 ? 16.375 -16.562 9.609 1 97.12 62 ASP B O 1
ATOM 2028 N N . GLU B 1 63 ? 16.406 -15.977 11.758 1 97.12 63 GLU B N 1
ATOM 2029 C CA . GLU B 1 63 ? 15.938 -17.281 12.234 1 97.12 63 GLU B CA 1
ATOM 2030 C C . GLU B 1 63 ? 14.547 -17.594 11.695 1 97.12 63 GLU B C 1
ATOM 2032 O O . GLU B 1 63 ? 14.281 -18.734 11.297 1 97.12 63 GLU B O 1
ATOM 2037 N N . TRP B 1 64 ? 13.742 -16.625 11.688 1 95.5 64 TRP B N 1
ATOM 2038 C CA . TRP B 1 64 ? 12.375 -16.859 11.242 1 95.5 64 TRP B CA 1
ATOM 2039 C C . TRP B 1 64 ? 12.336 -17.281 9.773 1 95.5 64 TRP B C 1
ATOM 2041 O O . TRP B 1 64 ? 11.734 -18.297 9.422 1 95.5 64 TRP B O 1
ATOM 2051 N N . CYS B 1 65 ? 13 -16.484 8.914 1 96 65 CYS B N 1
ATOM 2052 C CA . CYS B 1 65 ? 13.023 -16.781 7.488 1 96 65 CYS B CA 1
ATOM 2053 C C . CYS B 1 65 ? 13.672 -18.141 7.23 1 96 65 CYS B C 1
ATOM 2055 O O . CYS B 1 65 ? 13.188 -18.922 6.41 1 96 65 CYS B O 1
ATOM 2057 N N . THR B 1 66 ? 14.773 -18.422 7.941 1 97.25 66 THR B N 1
ATOM 2058 C CA . THR B 1 66 ? 15.492 -19.688 7.785 1 97.25 66 THR B CA 1
ATOM 2059 C C . THR B 1 66 ? 14.578 -20.859 8.094 1 97.25 66 THR B C 1
ATOM 2061 O O . THR B 1 66 ? 14.477 -21.797 7.301 1 97.25 66 THR B O 1
ATOM 2064 N N . THR B 1 67 ? 13.867 -20.766 9.188 1 97.19 67 THR B N 1
ATOM 2065 C CA . THR B 1 67 ? 13 -21.859 9.625 1 97.19 67 THR B CA 1
ATOM 2066 C C . THR B 1 67 ? 11.805 -22 8.688 1 97.19 67 THR B C 1
ATOM 2068 O O . THR B 1 67 ? 11.469 -23.109 8.273 1 97.19 67 THR B O 1
ATOM 2071 N N . THR B 1 68 ? 11.227 -20.906 8.305 1 96.19 68 THR B N 1
ATOM 2072 C CA . THR B 1 68 ? 10.023 -20.922 7.484 1 96.19 68 THR B CA 1
ATOM 2073 C C . THR B 1 68 ? 10.32 -21.438 6.086 1 96.19 68 THR B C 1
ATOM 2075 O O . THR B 1 68 ? 9.656 -22.375 5.609 1 96.19 68 THR B O 1
ATOM 2078 N N . HIS B 1 69 ? 11.383 -20.953 5.445 1 97.19 69 HIS B N 1
ATOM 2079 C CA . HIS B 1 69 ? 11.688 -21.359 4.078 1 97.19 69 HIS B CA 1
ATOM 2080 C C . HIS B 1 69 ? 12.203 -22.797 4.027 1 97.19 69 HIS B C 1
ATOM 2082 O O . HIS B 1 69 ? 11.945 -23.516 3.059 1 97.19 69 HIS B O 1
ATOM 2088 N N . ALA B 1 70 ? 12.852 -23.234 5.105 1 96.62 70 ALA B N 1
ATOM 2089 C CA . ALA B 1 70 ? 13.25 -24.641 5.176 1 96.62 70 ALA B CA 1
ATOM 2090 C C . ALA B 1 70 ? 12.039 -25.547 5.309 1 96.62 70 ALA B C 1
ATOM 2092 O O . ALA B 1 70 ? 11.938 -26.562 4.617 1 96.62 70 ALA B O 1
ATOM 2093 N N . SER B 1 71 ? 11.117 -25.125 6.125 1 95.94 71 SER B N 1
ATOM 2094 C CA . SER B 1 71 ? 9.953 -25.953 6.422 1 95.94 71 SER B CA 1
ATOM 2095 C C . SER B 1 71 ? 9.062 -26.109 5.191 1 95.94 71 SER B C 1
ATOM 2097 O O . SER B 1 71 ? 8.414 -27.156 5.023 1 95.94 71 SER B O 1
ATOM 2099 N N . THR B 1 72 ? 9.055 -25.156 4.25 1 95.31 72 THR B N 1
ATOM 2100 C CA . THR B 1 72 ? 8.203 -25.203 3.066 1 95.31 72 THR B CA 1
ATOM 2101 C C . THR B 1 72 ? 8.953 -25.828 1.888 1 95.31 72 THR B C 1
ATOM 2103 O O . THR B 1 72 ? 8.367 -26.062 0.832 1 95.31 72 THR B O 1
ATOM 2106 N N . GLY B 1 73 ? 10.266 -26.062 2.104 1 97.25 73 GLY B N 1
ATOM 2107 C CA . GLY B 1 73 ? 11.086 -26.609 1.033 1 97.25 73 GLY B CA 1
ATOM 2108 C C . GLY B 1 73 ? 11.648 -25.547 0.109 1 97.25 73 GLY B C 1
ATOM 2109 O O . GLY B 1 73 ? 12.414 -25.844 -0.807 1 97.25 73 GLY B O 1
ATOM 2110 N N . LEU B 1 74 ? 11.406 -24.281 0.365 1 98.06 74 LEU B N 1
ATOM 2111 C CA . LEU B 1 74 ? 11.805 -23.203 -0.526 1 98.06 74 LEU B CA 1
ATOM 2112 C C . LEU B 1 74 ? 13.312 -23.016 -0.531 1 98.06 74 LEU B C 1
ATOM 2114 O O . LEU B 1 74 ? 13.906 -22.703 -1.567 1 98.06 74 LEU B O 1
ATOM 2118 N N . THR B 1 75 ? 13.953 -23.25 0.641 1 98.19 75 THR B N 1
ATOM 2119 C CA . THR B 1 75 ? 15.406 -23.109 0.717 1 98.19 75 THR B CA 1
ATOM 2120 C C . THR B 1 75 ? 16.094 -24.031 -0.292 1 98.19 75 THR B C 1
ATOM 2122 O O . THR B 1 75 ? 16.922 -23.578 -1.08 1 98.19 75 THR B O 1
ATOM 2125 N N . SER B 1 76 ? 15.711 -25.297 -0.309 1 98.38 76 SER B N 1
ATOM 2126 C CA . SER B 1 76 ? 16.312 -26.25 -1.229 1 98.38 76 SER B CA 1
ATOM 2127 C C . SER B 1 76 ? 16 -25.906 -2.68 1 98.38 76 SER B C 1
ATOM 2129 O O . SER B 1 76 ? 16.859 -26.031 -3.553 1 98.38 76 SER B O 1
ATOM 2131 N N . GLU B 1 77 ? 14.789 -25.422 -2.914 1 98.69 77 GLU B N 1
ATOM 2132 C CA . GLU B 1 77 ? 14.398 -25.047 -4.27 1 98.69 77 GLU B CA 1
ATOM 2133 C C . GLU B 1 77 ? 15.227 -23.859 -4.766 1 98.69 77 GLU B C 1
ATOM 2135 O O . GLU B 1 77 ? 15.617 -23.828 -5.934 1 98.69 77 GLU B O 1
ATOM 2140 N N . VAL B 1 78 ? 15.539 -22.906 -3.922 1 98.75 78 VAL B N 1
ATOM 2141 C CA . VAL B 1 78 ? 16.312 -21.719 -4.277 1 98.75 78 VAL B CA 1
ATOM 2142 C C . VAL B 1 78 ? 17.734 -22.109 -4.648 1 98.75 78 VAL B C 1
ATOM 2144 O O . VAL B 1 78 ? 18.266 -21.656 -5.66 1 98.75 78 VAL B O 1
ATOM 2147 N N . LEU B 1 79 ? 18.266 -23.031 -3.85 1 98.5 79 LEU B N 1
ATOM 2148 C CA . LEU B 1 79 ? 19.656 -23.438 -4.059 1 98.5 79 LEU B CA 1
ATOM 2149 C C . LEU B 1 79 ? 19.797 -24.281 -5.32 1 98.5 79 LEU B C 1
ATOM 2151 O O . LEU B 1 79 ? 20.828 -24.25 -5.992 1 98.5 79 LEU B O 1
ATOM 2155 N N . SER B 1 80 ? 18.719 -24.938 -5.703 1 98.5 80 SER B N 1
ATOM 2156 C CA . SER B 1 80 ? 18.766 -25.828 -6.867 1 98.5 80 SER B CA 1
ATOM 2157 C C . SER B 1 80 ? 18.297 -25.094 -8.125 1 98.5 80 SER B C 1
ATOM 2159 O O . SER B 1 80 ? 18.516 -25.578 -9.242 1 98.5 80 SER B O 1
ATOM 2161 N N . SER B 1 81 ? 17.625 -23.953 -7.961 1 98.75 81 SER B N 1
ATOM 2162 C CA . SER B 1 81 ? 17.125 -23.188 -9.102 1 98.75 81 SER B CA 1
ATOM 2163 C C . SER B 1 81 ? 18.25 -22.656 -9.961 1 98.75 81 SER B C 1
ATOM 2165 O O . SER B 1 81 ? 19.359 -22.438 -9.469 1 98.75 81 SER B O 1
ATOM 2167 N N . THR B 1 82 ? 17.938 -22.453 -11.266 1 98.69 82 THR B N 1
ATOM 2168 C CA . THR B 1 82 ? 18.875 -21.812 -12.18 1 98.69 82 THR B CA 1
ATOM 2169 C C . THR B 1 82 ? 18.312 -20.5 -12.703 1 98.69 82 THR B C 1
ATOM 2171 O O . THR B 1 82 ? 18.953 -19.828 -13.523 1 98.69 82 THR B O 1
ATOM 2174 N N . THR B 1 83 ? 17.156 -20.125 -12.281 1 98.88 83 THR B N 1
ATOM 2175 C CA . THR B 1 83 ? 16.5 -18.906 -12.75 1 98.88 83 THR B CA 1
ATOM 2176 C C . THR B 1 83 ? 17.125 -17.672 -12.125 1 98.88 83 THR B C 1
ATOM 2178 O O . THR B 1 83 ? 17.25 -17.578 -10.898 1 98.88 83 THR B O 1
ATOM 2181 N N . THR B 1 84 ? 17.562 -16.703 -12.945 1 98.75 84 THR B N 1
ATOM 2182 C CA . THR B 1 84 ? 18.109 -15.445 -12.469 1 98.75 84 THR B CA 1
ATOM 2183 C C . THR B 1 84 ? 17.016 -14.422 -12.227 1 98.75 84 THR B C 1
ATOM 2185 O O . THR B 1 84 ? 15.906 -14.562 -12.75 1 98.75 84 THR B O 1
ATOM 2188 N N . PRO B 1 85 ? 17.328 -13.406 -11.438 1 98.69 85 PRO B N 1
ATOM 2189 C CA . PRO B 1 85 ? 16.359 -12.32 -11.266 1 98.69 85 PRO B CA 1
ATOM 2190 C C . PRO B 1 85 ? 15.891 -11.719 -12.586 1 9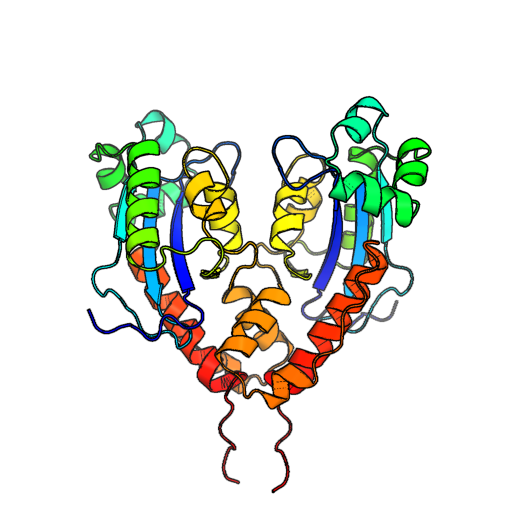8.69 85 PRO B C 1
ATOM 2192 O O . PRO B 1 85 ? 14.695 -11.469 -12.773 1 98.69 85 PRO B O 1
ATOM 2195 N N . THR B 1 86 ? 16.797 -11.539 -13.5 1 98.81 86 THR B N 1
ATOM 2196 C CA . THR B 1 86 ? 16.469 -10.953 -14.797 1 98.81 86 THR B CA 1
ATOM 2197 C C . THR B 1 86 ? 15.531 -11.859 -15.578 1 98.81 86 THR B C 1
ATOM 2199 O O . THR B 1 86 ? 14.539 -11.391 -16.141 1 98.81 86 THR B O 1
ATOM 2202 N N . GLU B 1 87 ? 15.805 -13.141 -15.594 1 98.88 87 GLU B N 1
ATOM 2203 C CA . GLU B 1 87 ? 14.938 -14.094 -16.281 1 98.88 87 GLU B CA 1
ATOM 2204 C C . GLU B 1 87 ? 13.539 -14.102 -15.672 1 98.88 87 GLU B C 1
ATOM 2206 O O . GLU B 1 87 ? 12.539 -14.141 -16.406 1 98.88 87 GLU B O 1
ATOM 2211 N N . ALA B 1 88 ? 13.492 -14.07 -14.367 1 98.88 88 ALA B N 1
ATOM 2212 C CA . ALA B 1 88 ? 12.211 -14.055 -13.664 1 98.88 88 ALA B CA 1
ATOM 2213 C C . ALA B 1 88 ? 11.414 -12.797 -14.008 1 98.88 88 ALA B C 1
ATOM 2215 O O . ALA B 1 88 ? 10.219 -12.875 -14.297 1 98.88 88 ALA B O 1
ATOM 2216 N N . ALA B 1 89 ? 12.07 -11.641 -14.031 1 98.88 89 ALA B N 1
ATOM 2217 C CA . ALA B 1 89 ? 11.414 -10.367 -14.32 1 98.88 89 ALA B CA 1
ATOM 2218 C C . ALA B 1 89 ? 10.844 -10.352 -15.734 1 98.88 89 ALA B C 1
ATOM 2220 O O . ALA B 1 89 ? 9.688 -9.977 -15.938 1 98.88 89 ALA B O 1
ATOM 2221 N N . GLU B 1 90 ? 11.609 -10.828 -16.656 1 98.88 90 GLU B N 1
ATOM 2222 C CA . GLU B 1 90 ? 11.195 -10.82 -18.062 1 98.88 90 GLU B CA 1
ATOM 2223 C C . GLU B 1 90 ? 10.039 -11.789 -18.297 1 98.88 90 GLU B C 1
ATOM 2225 O O . GLU B 1 90 ? 9.078 -11.453 -18.984 1 98.88 90 GLU B O 1
ATOM 2230 N N . SER B 1 91 ? 10.172 -12.961 -17.734 1 98.88 91 SER B N 1
ATOM 2231 C CA . SER B 1 91 ? 9.133 -13.969 -17.922 1 98.88 91 SER B CA 1
ATOM 2232 C C . SER B 1 91 ? 7.828 -13.547 -17.25 1 98.88 91 SER B C 1
ATOM 2234 O O . SER B 1 91 ? 6.742 -13.773 -17.781 1 98.88 91 SER B O 1
ATOM 2236 N N . LEU B 1 92 ? 7.93 -12.953 -16.078 1 98.94 92 LEU B N 1
ATOM 2237 C CA . LEU B 1 92 ? 6.75 -12.453 -15.375 1 98.94 92 LEU B CA 1
ATOM 2238 C C . LEU B 1 92 ? 6.055 -11.367 -16.188 1 98.94 92 LEU B C 1
ATOM 2240 O O . LEU B 1 92 ? 4.832 -11.398 -16.359 1 98.94 92 LEU B O 1
ATOM 2244 N N . LEU B 1 93 ? 6.844 -10.422 -16.703 1 98.94 93 LEU B N 1
ATOM 2245 C CA . LEU B 1 93 ? 6.281 -9.344 -17.5 1 98.94 93 LEU B CA 1
ATOM 2246 C C . LEU B 1 93 ? 5.594 -9.891 -18.75 1 98.94 93 LEU B C 1
ATOM 2248 O O . LEU B 1 93 ? 4.5 -9.453 -19.109 1 98.94 93 LEU B O 1
ATOM 2252 N N . GLN B 1 94 ? 6.23 -10.859 -19.375 1 98.88 94 GLN B N 1
ATOM 2253 C CA . GLN B 1 94 ? 5.645 -11.492 -20.562 1 98.88 94 GLN B CA 1
ATOM 2254 C C . GLN B 1 94 ? 4.32 -12.164 -20.219 1 98.88 94 GLN B C 1
ATOM 2256 O O . GLN B 1 94 ? 3.344 -12.047 -20.953 1 98.88 94 GLN B O 1
ATOM 2261 N N . TYR B 1 95 ? 4.32 -12.852 -19.109 1 98.88 95 TYR B N 1
ATOM 2262 C CA . TYR B 1 95 ? 3.098 -13.5 -18.641 1 98.88 95 TYR B CA 1
ATOM 2263 C C . TYR B 1 95 ? 1.987 -12.477 -18.438 1 98.88 95 TYR B C 1
ATOM 2265 O O . TYR B 1 95 ? 0.88 -12.633 -18.953 1 98.88 95 TYR B O 1
ATOM 2273 N N . ILE B 1 96 ? 2.264 -11.367 -17.734 1 98.75 96 ILE B N 1
ATOM 2274 C CA . ILE B 1 96 ? 1.275 -10.336 -17.422 1 98.75 96 ILE B CA 1
ATOM 2275 C C . ILE B 1 96 ? 0.784 -9.695 -18.719 1 98.75 96 ILE B C 1
ATOM 2277 O O . ILE B 1 96 ? -0.421 -9.523 -18.922 1 98.75 96 ILE B O 1
ATOM 2281 N N . LYS B 1 97 ? 1.692 -9.414 -19.641 1 98.56 97 LYS B N 1
ATOM 2282 C CA . LYS B 1 97 ? 1.347 -8.742 -20.891 1 98.56 97 LYS B CA 1
ATOM 2283 C C . LYS B 1 97 ? 0.489 -9.641 -21.781 1 98.56 97 LYS B C 1
ATOM 2285 O O . LYS B 1 97 ? -0.282 -9.148 -22.609 1 98.56 97 LYS B O 1
ATOM 2290 N N . SER B 1 98 ? 0.594 -10.969 -21.625 1 98.06 98 SER B N 1
ATOM 2291 C CA . SER B 1 98 ? -0.226 -11.883 -22.406 1 98.06 98 SER B CA 1
ATOM 2292 C C . SER B 1 98 ? -1.695 -11.789 -22.016 1 98.06 98 SER B C 1
ATOM 2294 O O . SER B 1 98 ? -2.582 -12.062 -22.828 1 98.06 98 SER B O 1
ATOM 2296 N N . TRP B 1 99 ? -1.918 -11.312 -20.812 1 97.25 99 TRP B N 1
ATOM 2297 C CA . TRP B 1 99 ? -3.287 -11.195 -20.328 1 97.25 99 TRP B CA 1
ATOM 2298 C C . TRP B 1 99 ? -3.742 -9.742 -20.297 1 97.25 99 TRP B C 1
ATOM 2300 O O . TRP B 1 99 ? -4.922 -9.453 -20.516 1 97.25 99 TRP B O 1
ATOM 2310 N N . VAL B 1 100 ? -2.764 -8.891 -20.031 1 97.44 100 VAL B N 1
ATOM 2311 C CA . VAL B 1 100 ? -3.018 -7.457 -19.953 1 97.44 100 VAL B CA 1
ATOM 2312 C C . VAL B 1 100 ? -1.979 -6.699 -20.781 1 97.44 100 VAL B C 1
ATOM 2314 O O . VAL B 1 100 ? -1.057 -6.094 -20.219 1 97.44 100 VAL B O 1
ATOM 2317 N N . PRO B 1 101 ? -2.174 -6.605 -22.047 1 97.81 101 PRO B N 1
ATOM 2318 C CA . PRO B 1 101 ? -1.152 -5.996 -22.906 1 97.81 101 PRO B CA 1
ATOM 2319 C C . PRO B 1 101 ? -1.072 -4.48 -22.734 1 97.81 101 PRO B C 1
ATOM 2321 O O . PRO B 1 101 ? -0 -3.893 -22.906 1 97.81 101 PRO B O 1
ATOM 2324 N N . GLU B 1 102 ? -2.238 -3.869 -22.422 1 97.12 102 GLU B N 1
ATOM 2325 C CA . GLU B 1 102 ? -2.271 -2.414 -22.297 1 97.12 102 GLU B CA 1
ATOM 2326 C C . GLU B 1 102 ? -1.629 -1.956 -21 1 97.12 102 GLU B C 1
ATOM 2328 O O . GLU B 1 102 ? -2.025 -2.398 -19.906 1 97.12 102 GLU B O 1
ATOM 2333 N N . PRO B 1 103 ? -0.628 -1.097 -21.062 1 97.88 103 PRO B N 1
ATOM 2334 C CA . PRO B 1 103 ? 0.015 -0.598 -19.844 1 97.88 103 PRO B CA 1
ATOM 2335 C C . PRO B 1 103 ? -0.939 0.194 -18.953 1 97.88 103 PRO B C 1
ATOM 2337 O O . PRO B 1 103 ? -1.86 0.844 -19.453 1 97.88 103 PRO B O 1
ATOM 2340 N N . ARG B 1 104 ? -0.799 0.072 -17.656 1 97.88 104 ARG B N 1
ATOM 2341 C CA . ARG B 1 104 ? -1.461 0.882 -16.641 1 97.88 104 ARG B CA 1
ATOM 2342 C C . ARG B 1 104 ? -2.938 0.518 -16.516 1 97.88 104 ARG B C 1
ATOM 2344 O O . ARG B 1 104 ? -3.721 1.26 -15.922 1 97.88 104 ARG B O 1
ATOM 2351 N N . ARG B 1 105 ? -3.266 -0.596 -17.094 1 97.5 105 ARG B N 1
ATOM 2352 C CA . ARG B 1 105 ? -4.66 -1.024 -17.062 1 97.5 105 ARG B CA 1
ATOM 2353 C C . ARG B 1 105 ? -4.953 -1.833 -15.797 1 97.5 105 ARG B C 1
ATOM 2355 O O . ARG B 1 105 ? -6.012 -1.679 -15.188 1 97.5 105 ARG B O 1
ATOM 2362 N N . ALA B 1 106 ? -4.062 -2.693 -15.422 1 98.5 106 ALA B N 1
ATOM 2363 C CA . ALA B 1 106 ? -4.262 -3.572 -14.273 1 98.5 106 ALA B CA 1
ATOM 2364 C C . ALA B 1 106 ? -3.629 -2.98 -13.016 1 98.5 106 ALA B C 1
ATOM 2366 O O . ALA B 1 106 ? -2.676 -2.201 -13.094 1 98.5 106 ALA B O 1
ATOM 2367 N N . LEU B 1 107 ? -4.191 -3.338 -11.891 1 98.81 107 LEU B N 1
ATOM 2368 C CA . LEU B 1 107 ? -3.611 -2.986 -10.602 1 98.81 107 LEU B CA 1
ATOM 2369 C C . LEU B 1 107 ? -2.842 -4.164 -10.008 1 98.81 107 LEU B C 1
ATOM 2371 O O . LEU B 1 107 ? -3.252 -5.316 -10.156 1 98.81 107 LEU B O 1
ATOM 2375 N N . LEU B 1 108 ? -1.733 -3.857 -9.336 1 98.94 108 LEU B N 1
ATOM 2376 C CA . LEU B 1 108 ? -1.119 -4.816 -8.43 1 98.94 108 LEU B CA 1
ATOM 2377 C C . LEU B 1 108 ? -2.018 -5.078 -7.227 1 98.94 108 LEU B C 1
ATOM 2379 O O . LEU B 1 108 ? -2.518 -4.141 -6.602 1 98.94 108 LEU B O 1
ATOM 2383 N N . ALA B 1 109 ? -2.268 -6.336 -6.895 1 98.94 109 ALA B N 1
ATOM 2384 C CA . ALA B 1 109 ? -3.16 -6.68 -5.789 1 98.94 109 ALA B CA 1
ATOM 2385 C C . ALA B 1 109 ? -2.52 -7.715 -4.867 1 98.94 109 ALA B C 1
ATOM 2387 O O . ALA B 1 109 ? -1.655 -8.484 -5.297 1 98.94 109 ALA B O 1
ATOM 2388 N N . GLY B 1 110 ? -2.914 -7.762 -3.611 1 98.75 110 GLY B N 1
ATOM 2389 C CA . GLY B 1 110 ? -2.447 -8.711 -2.611 1 98.75 110 GLY B CA 1
ATOM 2390 C C . GLY B 1 110 ? -2.725 -8.258 -1.188 1 98.75 110 GLY B C 1
ATOM 2391 O O . GLY B 1 110 ? -3.375 -7.234 -0.971 1 98.75 110 GLY B O 1
ATOM 2392 N N . ASN B 1 111 ? -2.34 -9.07 -0.23 1 98 111 ASN B N 1
ATOM 2393 C CA . ASN B 1 111 ? -2.322 -8.688 1.178 1 98 111 ASN B CA 1
ATOM 2394 C C . ASN B 1 111 ? -0.989 -8.055 1.57 1 98 111 ASN B C 1
ATOM 2396 O O . ASN B 1 111 ? 0.067 -8.664 1.397 1 98 111 ASN B O 1
ATOM 2400 N N . SER B 1 112 ? -1.072 -6.801 2.137 1 98.12 112 SER B N 1
ATOM 2401 C CA . SER B 1 112 ? 0.131 -6.031 2.434 1 98.12 112 SER B CA 1
ATOM 2402 C C . SER B 1 112 ? 1.067 -5.98 1.231 1 98.12 112 SER B C 1
ATOM 2404 O O . SER B 1 112 ? 2.277 -6.168 1.373 1 98.12 112 SER B O 1
ATOM 2406 N N . VAL B 1 113 ? 0.49 -5.766 0.058 1 98.75 113 VAL B N 1
ATOM 2407 C CA . VAL B 1 113 ? 1.188 -5.953 -1.209 1 98.75 113 VAL B CA 1
ATOM 2408 C C . VAL B 1 113 ? 2.156 -4.797 -1.441 1 98.75 113 VAL B C 1
ATOM 2410 O O . VAL B 1 113 ? 3.037 -4.879 -2.301 1 98.75 113 VAL B O 1
ATOM 2413 N N . HIS B 1 114 ? 2.039 -3.721 -0.649 1 98.44 114 HIS B N 1
ATOM 2414 C CA . HIS B 1 114 ? 3.002 -2.629 -0.736 1 98.44 114 HIS B CA 1
ATOM 2415 C C . HIS B 1 114 ? 4.41 -3.109 -0.403 1 98.44 114 HIS B C 1
ATOM 2417 O O . HIS B 1 114 ? 5.395 -2.574 -0.923 1 98.44 114 HIS B O 1
ATOM 2423 N N . ALA B 1 115 ? 4.484 -4.148 0.446 1 97.62 115 ALA B N 1
ATOM 2424 C CA . ALA B 1 115 ? 5.789 -4.719 0.768 1 97.62 115 ALA B CA 1
ATOM 2425 C C . ALA B 1 115 ? 6.402 -5.406 -0.45 1 97.62 115 ALA B C 1
ATOM 2427 O O . ALA B 1 115 ? 7.59 -5.227 -0.741 1 97.62 115 ALA B O 1
ATOM 2428 N N . ASP B 1 116 ? 5.625 -6.184 -1.156 1 98.56 116 ASP B N 1
ATOM 2429 C CA . ASP B 1 116 ? 6.082 -6.797 -2.398 1 98.56 116 ASP B CA 1
ATOM 2430 C C . ASP B 1 116 ? 6.48 -5.734 -3.422 1 98.56 116 ASP B C 1
ATOM 2432 O O . ASP B 1 116 ? 7.516 -5.859 -4.078 1 98.56 116 ASP B O 1
ATOM 2436 N N . LYS B 1 117 ? 5.598 -4.719 -3.516 1 98.62 117 LYS B N 1
ATOM 2437 C CA . LYS B 1 117 ? 5.844 -3.646 -4.473 1 98.62 117 LYS B CA 1
ATOM 2438 C C . LYS B 1 117 ? 7.188 -2.971 -4.211 1 98.62 117 LYS B C 1
ATOM 2440 O O . LYS B 1 117 ? 7.891 -2.586 -5.145 1 98.62 117 LYS B O 1
ATOM 2445 N N . ALA B 1 118 ? 7.527 -2.797 -2.943 1 97.25 118 ALA B N 1
ATOM 2446 C CA . ALA B 1 118 ? 8.797 -2.158 -2.602 1 97.25 118 ALA B CA 1
ATOM 2447 C C . ALA B 1 118 ? 9.977 -2.938 -3.174 1 97.25 118 ALA B C 1
ATOM 2449 O O . ALA B 1 118 ? 10.93 -2.346 -3.688 1 97.25 118 ALA B O 1
ATOM 2450 N N . PHE B 1 119 ? 9.945 -4.266 -3.131 1 97.94 119 PHE B N 1
ATOM 2451 C CA . PHE B 1 119 ? 11.008 -5.098 -3.686 1 97.94 119 PHE B CA 1
ATOM 2452 C C . PHE B 1 119 ? 10.938 -5.117 -5.207 1 97.94 119 PHE B C 1
ATOM 2454 O O . PHE B 1 119 ? 11.969 -5.051 -5.883 1 97.94 119 PHE B O 1
ATOM 2461 N N . LEU B 1 120 ? 9.719 -5.164 -5.734 1 98.5 120 LEU B N 1
ATOM 2462 C CA . LEU B 1 120 ? 9.516 -5.277 -7.172 1 98.5 120 LEU B CA 1
ATOM 2463 C C . LEU B 1 120 ? 9.852 -3.965 -7.875 1 98.5 120 LEU B C 1
ATOM 2465 O O . LEU B 1 120 ? 10.031 -3.936 -9.094 1 98.5 120 LEU B O 1
ATOM 2469 N N . SER B 1 121 ? 9.938 -2.889 -7.113 1 97.25 121 SER B N 1
ATOM 2470 C CA . SER B 1 121 ? 10.219 -1.577 -7.688 1 97.25 121 SER B CA 1
ATOM 2471 C C . SER B 1 121 ? 11.719 -1.39 -7.926 1 97.25 121 SER B C 1
ATOM 2473 O O . SER B 1 121 ? 12.141 -0.36 -8.453 1 97.25 121 SER B O 1
ATOM 2475 N N . LYS B 1 122 ? 12.469 -2.369 -7.566 1 95.12 122 LYS B N 1
ATOM 2476 C CA . LYS B 1 122 ? 13.906 -2.369 -7.84 1 95.12 122 LYS B CA 1
ATOM 2477 C C . LYS B 1 122 ? 14.234 -3.205 -9.07 1 95.12 122 LYS B C 1
ATOM 2479 O O . LYS B 1 122 ? 13.492 -4.129 -9.414 1 95.12 122 LYS B O 1
ATOM 2484 N N . GLY B 1 123 ? 15.406 -2.873 -9.648 1 93.88 123 GLY B N 1
ATOM 2485 C CA . GLY B 1 123 ? 15.859 -3.688 -10.766 1 93.88 123 GLY B CA 1
ATOM 2486 C C . GLY B 1 123 ? 16.172 -5.121 -10.367 1 93.88 123 GLY B C 1
ATOM 2487 O O . GLY B 1 123 ? 16.609 -5.383 -9.25 1 93.88 123 GLY B O 1
ATOM 2488 N N . PRO B 1 124 ? 15.805 -6.102 -11.352 1 97.81 124 PRO B N 1
ATOM 2489 C CA . PRO B 1 124 ? 15.297 -6.023 -12.719 1 97.81 124 PRO B CA 1
ATOM 2490 C C . PRO B 1 124 ? 13.773 -6.062 -12.789 1 97.81 124 PRO B C 1
ATOM 2492 O O . PRO B 1 124 ? 13.195 -5.961 -13.875 1 97.81 124 PRO B O 1
ATOM 2495 N N . TYR B 1 125 ? 13.117 -6 -11.633 1 98.56 125 TYR B N 1
ATOM 2496 C CA . TYR B 1 125 ? 11.688 -6.27 -11.602 1 98.56 125 TYR B CA 1
ATOM 2497 C C . TYR B 1 125 ? 10.883 -5.008 -11.898 1 98.56 125 TYR B C 1
ATOM 2499 O O . TYR B 1 125 ? 9.688 -5.078 -12.188 1 98.56 125 TYR B O 1
ATOM 2507 N N . LYS B 1 126 ? 11.5 -3.891 -11.844 1 97.69 126 LYS B N 1
ATOM 2508 C CA . LYS B 1 126 ? 10.852 -2.588 -11.945 1 97.69 126 LYS B CA 1
ATOM 2509 C C . LYS B 1 126 ? 9.977 -2.506 -13.195 1 97.69 126 LYS B C 1
ATOM 2511 O O . LYS B 1 126 ? 8.93 -1.86 -13.188 1 97.69 126 LYS B O 1
ATOM 2516 N N . GLN B 1 127 ? 10.352 -3.164 -14.266 1 98.19 127 GLN B N 1
ATOM 2517 C CA . GLN B 1 127 ? 9.617 -3.152 -15.523 1 98.19 127 GLN B CA 1
ATOM 2518 C C . GLN B 1 127 ? 8.211 -3.727 -15.344 1 98.19 127 GLN B C 1
ATOM 2520 O O . GLN B 1 127 ? 7.281 -3.328 -16.047 1 98.19 127 GLN B O 1
ATOM 2525 N N . VAL B 1 128 ? 8.055 -4.637 -14.414 1 98.81 128 VAL B N 1
ATOM 2526 C CA . VAL B 1 128 ? 6.754 -5.234 -14.125 1 98.81 128 VAL B CA 1
ATOM 2527 C C . VAL B 1 128 ? 5.832 -4.188 -13.508 1 98.81 128 VAL B C 1
ATOM 2529 O O . VAL B 1 128 ? 4.703 -3.996 -13.969 1 98.81 128 VAL B O 1
ATOM 2532 N N . ILE B 1 129 ? 6.344 -3.467 -12.523 1 98.5 129 ILE B N 1
ATOM 2533 C CA . ILE B 1 129 ? 5.566 -2.465 -11.797 1 98.5 129 ILE B CA 1
ATOM 2534 C C . ILE B 1 129 ? 5.215 -1.311 -12.734 1 98.5 129 ILE B C 1
ATOM 2536 O O . ILE B 1 129 ? 4.117 -0.754 -12.664 1 98.5 129 ILE B O 1
ATOM 2540 N N . GLU B 1 130 ? 6.125 -0.99 -13.641 1 97.81 130 GLU B N 1
ATOM 2541 C CA . GLU B 1 130 ? 5.918 0.115 -14.57 1 97.81 130 GLU B CA 1
ATOM 2542 C C . GLU B 1 130 ? 4.809 -0.204 -15.57 1 97.81 130 GLU B C 1
ATOM 2544 O O . GLU B 1 130 ? 4.223 0.702 -16.156 1 97.81 130 GLU B O 1
ATOM 2549 N N . HIS B 1 131 ? 4.543 -1.506 -15.805 1 98.69 131 HIS B N 1
ATOM 2550 C CA . HIS B 1 131 ? 3.473 -1.909 -16.703 1 98.69 131 HIS B CA 1
ATOM 2551 C C . HIS B 1 131 ? 2.109 -1.802 -16.031 1 98.69 131 HIS B C 1
ATOM 2553 O O . HIS B 1 131 ? 1.081 -1.726 -16.703 1 98.69 131 HIS B O 1
ATOM 2559 N N . LEU B 1 132 ? 2.057 -1.76 -14.734 1 98.69 132 LEU B N 1
ATOM 2560 C CA . LEU B 1 132 ? 0.817 -1.735 -13.961 1 98.69 132 LEU B CA 1
ATOM 2561 C C . LEU B 1 132 ? 0.438 -0.307 -13.586 1 98.69 132 LEU B C 1
ATOM 2563 O O . LEU B 1 132 ? 1.269 0.601 -13.664 1 98.69 132 LEU B O 1
ATOM 2567 N N . HIS B 1 133 ? -0.832 -0.115 -13.25 1 98.44 133 HIS B N 1
ATOM 2568 C CA . HIS B 1 133 ? -1.277 1.164 -12.711 1 98.44 133 HIS B CA 1
ATOM 2569 C C . HIS B 1 133 ? -0.548 1.495 -11.414 1 98.44 133 HIS B C 1
ATOM 2571 O O . HIS B 1 133 ? -0.099 0.595 -10.703 1 98.44 133 HIS B O 1
ATOM 2577 N N . TYR B 1 134 ? -0.401 2.76 -11.078 1 97.69 134 TYR B N 1
ATOM 2578 C CA . TYR B 1 134 ? 0.373 3.148 -9.906 1 97.69 134 TYR B CA 1
ATOM 2579 C C . TYR B 1 134 ? -0.367 2.791 -8.625 1 97.69 134 TYR B C 1
ATOM 2581 O O . TYR B 1 134 ? 0.256 2.559 -7.582 1 97.69 134 TYR B O 1
ATOM 2589 N N . ARG B 1 135 ? -1.725 2.766 -8.703 1 98.56 135 ARG B N 1
ATOM 2590 C CA . ARG B 1 135 ? -2.496 2.365 -7.531 1 98.56 135 ARG B CA 1
ATOM 2591 C C . ARG B 1 135 ? -2.432 0.855 -7.324 1 98.56 135 ARG B C 1
ATOM 2593 O O . ARG B 1 135 ? -2.086 0.111 -8.242 1 98.56 135 ARG B O 1
ATOM 2600 N N . ILE B 1 136 ? -2.678 0.404 -6.09 1 98.88 136 ILE B N 1
ATOM 2601 C CA . ILE B 1 136 ? -2.711 -1.017 -5.758 1 98.88 136 ILE B CA 1
ATOM 2602 C C . ILE B 1 136 ? -4.059 -1.367 -5.129 1 98.88 136 ILE B C 1
ATOM 2604 O O . ILE B 1 136 ? -4.809 -0.479 -4.715 1 98.88 136 ILE B O 1
ATOM 2608 N N . LEU B 1 137 ? -4.422 -2.58 -5.164 1 98.88 137 LEU B N 1
ATOM 2609 C CA . LEU B 1 137 ? -5.508 -3.117 -4.348 1 98.88 137 LEU B CA 1
ATOM 2610 C C . LEU B 1 137 ? -4.961 -3.98 -3.217 1 98.88 137 LEU B C 1
ATOM 2612 O O . LEU B 1 137 ? -4.684 -5.168 -3.41 1 98.88 137 LEU B O 1
ATOM 2616 N N . ASP B 1 138 ? -4.859 -3.355 -2.096 1 98.88 138 ASP B N 1
ATOM 2617 C CA . ASP B 1 138 ? -4.332 -4.012 -0.903 1 98.88 138 ASP B CA 1
ATOM 2618 C C . ASP B 1 138 ? -5.461 -4.531 -0.016 1 98.88 138 ASP B C 1
ATOM 2620 O O . ASP B 1 138 ? -6.129 -3.75 0.664 1 98.88 138 ASP B O 1
ATOM 2624 N N . VAL B 1 139 ? -5.641 -5.809 0.066 1 98.75 139 VAL B N 1
ATOM 2625 C CA . VAL B 1 139 ? -6.727 -6.445 0.802 1 98.75 139 VAL B CA 1
ATOM 2626 C C . VAL B 1 139 ? -6.59 -6.145 2.293 1 98.75 139 VAL B C 1
ATOM 2628 O O . VAL B 1 139 ? -7.59 -5.984 2.996 1 98.75 139 VAL B O 1
ATOM 2631 N N . SER B 1 140 ? -5.352 -6.008 2.781 1 98.5 140 SER B N 1
ATOM 2632 C CA . SER B 1 140 ? -5.125 -5.699 4.191 1 98.5 140 SER B CA 1
ATOM 2633 C C . SER B 1 140 ? -5.645 -4.309 4.539 1 98.5 140 SER B C 1
ATOM 2635 O O . SER B 1 140 ? -6.098 -4.074 5.664 1 98.5 140 SER B O 1
ATOM 2637 N N . SER B 1 141 ? -5.57 -3.359 3.594 1 98.81 141 SER B N 1
ATOM 2638 C CA . SER B 1 141 ? -6.176 -2.051 3.83 1 98.81 141 SER B CA 1
ATOM 2639 C C . SER B 1 141 ? -7.68 -2.166 4.043 1 98.81 141 SER B C 1
ATOM 2641 O O . SER B 1 141 ? -8.242 -1.513 4.926 1 98.81 141 SER B O 1
ATOM 2643 N N . ILE B 1 142 ? -8.344 -2.979 3.227 1 98.5 142 ILE B N 1
ATOM 2644 C CA . ILE B 1 142 ? -9.781 -3.211 3.352 1 98.5 142 ILE B CA 1
ATOM 2645 C C . ILE B 1 142 ? -10.086 -3.855 4.703 1 98.5 142 ILE B C 1
ATOM 2647 O O . ILE B 1 142 ? -11 -3.432 5.41 1 98.5 142 ILE B O 1
ATOM 2651 N N . LYS B 1 143 ? -9.289 -4.816 5.078 1 97.81 143 LYS B N 1
ATOM 2652 C CA . LYS B 1 143 ? -9.453 -5.504 6.355 1 97.81 143 LYS B CA 1
ATOM 2653 C C . LYS B 1 143 ? -9.305 -4.535 7.523 1 97.81 143 LYS B C 1
ATOM 2655 O O . LYS B 1 143 ? -10.109 -4.555 8.461 1 97.81 143 LYS B O 1
ATOM 2660 N N . GLU B 1 144 ? -8.305 -3.701 7.484 1 98.38 144 GLU B N 1
ATOM 2661 C CA . GLU B 1 144 ? -8.062 -2.748 8.562 1 98.38 144 GLU B CA 1
ATOM 2662 C C . GLU B 1 144 ? -9.195 -1.726 8.664 1 98.38 144 GLU B C 1
ATOM 2664 O O . GLU B 1 144 ? -9.547 -1.292 9.758 1 98.38 144 GLU B O 1
ATOM 2669 N N . ALA B 1 145 ? -9.695 -1.319 7.504 1 98.44 145 ALA B N 1
ATOM 2670 C CA . ALA B 1 145 ? -10.867 -0.457 7.512 1 98.44 145 ALA B CA 1
ATOM 2671 C C . ALA B 1 145 ? -12.062 -1.164 8.148 1 98.44 145 ALA B C 1
ATOM 2673 O O . ALA B 1 145 ? -12.758 -0.589 8.992 1 98.44 145 ALA B O 1
ATOM 2674 N N . ALA B 1 146 ? -12.305 -2.428 7.785 1 97.06 146 ALA B N 1
ATOM 2675 C CA . ALA B 1 146 ? -13.414 -3.203 8.328 1 97.06 146 ALA B CA 1
ATOM 2676 C C . ALA B 1 146 ? -13.297 -3.354 9.844 1 97.06 146 ALA B C 1
ATOM 2678 O O . ALA B 1 146 ? -14.289 -3.246 10.562 1 97.06 146 ALA B O 1
ATOM 2679 N N . LYS B 1 147 ? -12.117 -3.594 10.328 1 96.56 147 LYS B N 1
ATOM 2680 C CA . LYS B 1 147 ? -11.859 -3.73 11.758 1 96.56 147 LYS B CA 1
ATOM 2681 C C . LYS B 1 147 ? -12.289 -2.477 12.516 1 96.56 147 LYS B C 1
ATOM 2683 O O . LYS B 1 147 ? -12.703 -2.557 13.672 1 96.56 147 LYS B O 1
ATOM 2688 N N . ARG B 1 148 ? -12.203 -1.418 11.867 1 96.88 148 ARG B N 1
ATOM 2689 C CA . ARG B 1 148 ? -12.477 -0.137 12.516 1 96.88 148 ARG B CA 1
ATOM 2690 C C . ARG B 1 148 ? -13.938 0.27 12.328 1 96.88 148 ARG B C 1
ATOM 2692 O O . ARG B 1 148 ? -14.523 0.911 13.203 1 96.88 148 ARG B O 1
ATOM 2699 N N . TRP B 1 149 ? -14.508 -0.15 11.203 1 96.62 149 TRP B N 1
ATOM 2700 C CA . TRP B 1 149 ? -15.734 0.539 10.812 1 96.62 149 TRP B CA 1
ATOM 2701 C C . TRP B 1 149 ? -16.906 -0.438 10.727 1 96.62 149 TRP B C 1
ATOM 2703 O O . TRP B 1 149 ? -18.062 -0.024 10.656 1 96.62 149 TRP B O 1
ATOM 2713 N N . CYS B 1 150 ? -16.656 -1.715 10.711 1 94.69 150 CYS B N 1
ATOM 2714 C CA . CYS B 1 150 ? -17.734 -2.686 10.578 1 94.69 150 CYS B CA 1
ATOM 2715 C C . CYS B 1 150 ? -18.109 -3.273 11.93 1 94.69 150 CYS B C 1
ATOM 2717 O O . CYS B 1 150 ? -17.375 -3.117 12.906 1 94.69 150 CYS B O 1
ATOM 2719 N N . ASP B 1 151 ? -19.281 -3.92 11.953 1 91.81 151 ASP B N 1
ATOM 2720 C CA . ASP B 1 151 ? -19.734 -4.664 13.125 1 91.81 151 ASP B CA 1
ATOM 2721 C C . ASP B 1 151 ? -18.828 -5.871 13.383 1 91.81 151 ASP B C 1
ATOM 2723 O O . ASP B 1 151 ? -18.281 -6.453 12.445 1 91.81 151 ASP B O 1
ATOM 2727 N N . LEU B 1 152 ? -18.797 -6.242 14.555 1 90.19 152 LEU B N 1
ATOM 2728 C CA . LEU B 1 152 ? -17.953 -7.348 14.992 1 90.19 152 LEU B CA 1
ATOM 2729 C C . LEU B 1 152 ? -18.328 -8.633 14.258 1 90.19 152 LEU B C 1
ATOM 2731 O O . LEU B 1 152 ? -17.453 -9.453 13.969 1 90.19 152 LEU B O 1
ATOM 2735 N N . ARG B 1 153 ? -19.562 -8.789 13.922 1 89.56 153 ARG B N 1
ATOM 2736 C CA . ARG B 1 153 ? -20.016 -10.008 13.273 1 89.56 153 ARG B CA 1
ATOM 2737 C C . ARG B 1 153 ? -19.359 -10.195 11.914 1 89.56 153 ARG B C 1
ATOM 2739 O O . ARG B 1 153 ? -19.062 -11.32 11.508 1 89.56 153 ARG B O 1
ATOM 2746 N N . VAL B 1 154 ? -19.125 -9.062 11.203 1 91 154 VAL B N 1
ATOM 2747 C CA . VAL B 1 154 ? -18.484 -9.094 9.891 1 91 154 VAL B CA 1
ATOM 2748 C C . VAL B 1 154 ? -17.031 -9.547 10.039 1 91 154 VAL B C 1
ATOM 2750 O O . VAL B 1 154 ? -16.5 -10.242 9.164 1 91 154 VAL B O 1
ATOM 2753 N N . LEU B 1 155 ? -16.453 -9.289 11.18 1 92.12 155 LEU B N 1
ATOM 2754 C CA . LEU B 1 155 ? -15.047 -9.594 11.406 1 92.12 155 LEU B CA 1
ATOM 2755 C C . LEU B 1 155 ? -14.867 -11.055 11.812 1 92.12 155 LEU B C 1
ATOM 2757 O O . LEU B 1 155 ? -13.898 -11.703 11.422 1 92.12 155 LEU B O 1
ATOM 2761 N N . VAL B 1 156 ? -15.781 -11.562 12.516 1 91 156 VAL B N 1
ATOM 2762 C CA . VAL B 1 156 ? -15.68 -12.906 13.07 1 91 156 VAL B CA 1
ATOM 2763 C C . VAL B 1 156 ? -15.844 -13.938 11.961 1 91 156 VAL B C 1
ATOM 2765 O O . VAL B 1 156 ? -15.227 -15.008 12.008 1 91 156 VAL B O 1
ATOM 2768 N N . ASP B 1 157 ? -16.516 -13.641 10.875 1 90.12 157 ASP B N 1
ATOM 2769 C CA . ASP B 1 157 ? -16.844 -14.594 9.82 1 90.12 157 ASP B CA 1
ATOM 2770 C C . ASP B 1 157 ? -15.797 -14.594 8.719 1 90.12 157 ASP B C 1
ATOM 2772 O O . ASP B 1 157 ? -15.93 -15.305 7.723 1 90.12 157 ASP B O 1
ATOM 2776 N N . GLN B 1 158 ? -14.742 -13.844 8.953 1 91.62 158 GLN B N 1
ATOM 2777 C CA . GLN B 1 158 ? -13.695 -13.797 7.938 1 91.62 158 GLN B CA 1
ATOM 2778 C C . GLN B 1 158 ? -13.031 -15.156 7.766 1 91.62 158 GLN B C 1
ATOM 2780 O O . GLN B 1 158 ? -12.82 -15.883 8.742 1 91.62 158 GLN B O 1
ATOM 2785 N N . PRO B 1 159 ? -12.711 -15.484 6.512 1 90.19 159 PRO B N 1
ATOM 2786 C CA . PRO B 1 159 ? -11.961 -16.719 6.316 1 90.19 159 PRO B CA 1
ATOM 2787 C C . PRO B 1 159 ? -10.625 -16.734 7.059 1 90.19 159 PRO B C 1
ATOM 2789 O O . PRO B 1 159 ? -9.969 -15.688 7.16 1 90.19 159 PRO B O 1
ATOM 2792 N N . LYS B 1 160 ? -10.312 -17.859 7.535 1 87.06 160 LYS B N 1
ATOM 2793 C CA . LYS B 1 160 ? -9.047 -18 8.242 1 87.06 160 LYS B CA 1
ATOM 2794 C C . LYS B 1 160 ? -7.902 -18.281 7.277 1 87.06 160 LYS B C 1
ATOM 2796 O O . LYS B 1 160 ? -8.039 -19.109 6.367 1 87.06 160 LYS B O 1
ATOM 2801 N N . LYS B 1 161 ? -6.844 -17.516 7.504 1 86.88 161 LYS B N 1
ATOM 2802 C CA . LYS B 1 161 ? -5.656 -17.766 6.699 1 86.88 161 LYS B CA 1
ATOM 2803 C C . LYS B 1 161 ? -4.836 -18.922 7.277 1 86.88 161 LYS B C 1
ATOM 2805 O O . LYS B 1 161 ? -4.691 -19.031 8.5 1 86.88 161 LYS B O 1
ATOM 2810 N N . GLN B 1 162 ? -4.355 -19.781 6.457 1 84.56 162 GLN B N 1
ATOM 2811 C CA . GLN B 1 162 ? -3.527 -20.891 6.879 1 84.56 162 GLN B CA 1
ATOM 2812 C C . GLN B 1 162 ? -2.057 -20.5 6.953 1 84.56 162 GLN B C 1
ATOM 2814 O O . GLN B 1 162 ? -1.307 -21.016 7.781 1 84.56 162 GLN B O 1
ATOM 2819 N N . GLY B 1 163 ? -1.676 -19.578 6.129 1 80.62 163 GLY B N 1
ATOM 2820 C CA . GLY B 1 163 ? -0.308 -19.094 6.16 1 80.62 163 GLY B CA 1
ATOM 2821 C C . GLY B 1 163 ? 0.707 -20.109 5.695 1 80.62 163 GLY B C 1
ATOM 2822 O O . GLY B 1 163 ? 1.688 -20.391 6.395 1 80.62 163 GLY B O 1
ATOM 2823 N N . LYS B 1 164 ? 0.638 -20.625 4.523 1 84.94 164 LYS B N 1
ATOM 2824 C CA . LYS B 1 164 ? 1.498 -21.688 3.988 1 84.94 164 LYS B CA 1
ATOM 2825 C C . LYS B 1 164 ? 2.848 -21.125 3.553 1 84.94 164 LYS B C 1
ATOM 2827 O O . LYS B 1 164 ? 3.803 -21.875 3.348 1 84.94 164 LYS B O 1
ATOM 2832 N N . HIS B 1 165 ? 2.982 -19.812 3.438 1 88.12 165 HIS B N 1
ATOM 2833 C CA . HIS B 1 165 ? 4.203 -19.078 3.117 1 88.12 165 HIS B CA 1
ATOM 2834 C C . HIS B 1 165 ? 4.809 -19.578 1.804 1 88.12 165 HIS B C 1
ATOM 2836 O O . HIS B 1 165 ? 6.027 -19.719 1.692 1 88.12 165 HIS B O 1
ATOM 2842 N N . ARG B 1 166 ? 3.949 -20.062 0.957 1 92.12 166 ARG B N 1
ATOM 2843 C CA . ARG B 1 166 ? 4.246 -20.219 -0.463 1 92.12 166 ARG B CA 1
ATOM 2844 C C . ARG B 1 166 ? 3.42 -19.25 -1.304 1 92.12 166 ARG B C 1
ATOM 2846 O O . ARG B 1 166 ? 2.236 -19.031 -1.029 1 92.12 166 ARG B O 1
ATOM 2853 N N . GLY B 1 167 ? 4.059 -18.719 -2.316 1 93.62 167 GLY B N 1
ATOM 2854 C CA . GLY B 1 167 ? 3.533 -17.562 -3.041 1 93.62 167 GLY B CA 1
ATOM 2855 C C . GLY B 1 167 ? 2.135 -17.797 -3.584 1 93.62 167 GLY B C 1
ATOM 2856 O O . GLY B 1 167 ? 1.223 -17.016 -3.305 1 93.62 167 GLY B O 1
ATOM 2857 N N . ARG B 1 168 ? 1.922 -18.875 -4.281 1 95.69 168 ARG B N 1
ATOM 2858 C CA . ARG B 1 168 ? 0.645 -19.109 -4.945 1 95.69 168 ARG B CA 1
ATOM 2859 C C . ARG B 1 168 ? -0.469 -19.328 -3.928 1 95.69 168 ARG B C 1
ATOM 2861 O O . ARG B 1 168 ? -1.559 -18.766 -4.059 1 95.69 168 ARG B O 1
ATOM 2868 N N . GLU B 1 169 ? -0.197 -20.172 -2.943 1 95 169 GLU B N 1
ATOM 2869 C CA . GLU B 1 169 ? -1.193 -20.438 -1.91 1 95 169 GLU B CA 1
ATOM 2870 C C . GLU B 1 169 ? -1.581 -19.156 -1.177 1 95 169 GLU B C 1
ATOM 2872 O O . GLU B 1 169 ? -2.76 -18.922 -0.893 1 95 169 GLU B O 1
ATOM 2877 N N . ASP B 1 170 ? -0.604 -18.359 -0.881 1 96.75 170 ASP B N 1
ATOM 2878 C CA . ASP B 1 170 ? -0.866 -17.109 -0.196 1 96.75 170 ASP B CA 1
ATOM 2879 C C . ASP B 1 170 ? -1.727 -16.188 -1.055 1 96.75 170 ASP B C 1
ATOM 2881 O O . ASP B 1 170 ? -2.588 -15.469 -0.537 1 96.75 170 ASP B O 1
ATOM 2885 N N . ILE B 1 171 ? -1.522 -16.188 -2.398 1 98.12 171 ILE B N 1
ATOM 2886 C CA . ILE B 1 171 ? -2.324 -15.375 -3.311 1 98.12 171 ILE B CA 1
ATOM 2887 C C . ILE B 1 171 ? -3.775 -15.852 -3.287 1 98.12 171 ILE B C 1
ATOM 2889 O O . ILE B 1 171 ? -4.699 -15.047 -3.176 1 98.12 171 ILE B O 1
ATOM 2893 N N . LEU B 1 172 ? -3.975 -17.125 -3.375 1 97.12 172 LEU B N 1
ATOM 2894 C CA . LEU B 1 172 ? -5.328 -17.672 -3.414 1 97.12 172 LEU B CA 1
ATOM 2895 C C . LEU B 1 172 ? -6.078 -17.359 -2.125 1 97.12 172 LEU B C 1
ATOM 2897 O O . LEU B 1 172 ? -7.27 -17.031 -2.158 1 97.12 172 LEU B O 1
ATOM 2901 N N . GLU B 1 173 ? -5.391 -17.422 -1.02 1 97.31 173 GLU B N 1
ATOM 2902 C CA . GLU B 1 173 ? -6 -17.031 0.247 1 97.31 173 GLU B CA 1
ATOM 2903 C C . GLU B 1 173 ? -6.375 -15.547 0.24 1 97.31 173 GLU B C 1
ATOM 2905 O O . GLU B 1 173 ? -7.41 -15.164 0.792 1 97.31 173 GLU B O 1
ATOM 2910 N N . SER B 1 174 ? -5.508 -14.719 -0.342 1 98 174 SER B N 1
ATOM 2911 C CA . SER B 1 174 ? -5.801 -13.297 -0.447 1 98 174 SER B CA 1
ATOM 2912 C C . SER B 1 174 ? -7.027 -13.047 -1.315 1 98 174 SER B C 1
ATOM 2914 O O . SER B 1 174 ? -7.863 -12.203 -0.991 1 98 174 SER B O 1
ATOM 2916 N N . ILE B 1 175 ? -7.137 -13.781 -2.424 1 98.25 175 ILE B N 1
ATOM 2917 C CA . ILE B 1 175 ? -8.289 -13.656 -3.307 1 98.25 175 ILE B CA 1
ATOM 2918 C C . ILE B 1 175 ? -9.562 -14.07 -2.562 1 98.25 175 ILE B C 1
ATOM 2920 O O . ILE B 1 175 ? -10.594 -13.406 -2.664 1 98.25 175 ILE B O 1
ATOM 2924 N N . ASP B 1 176 ? -9.469 -15.141 -1.77 1 97.56 176 ASP B N 1
ATOM 2925 C CA . ASP B 1 176 ? -10.617 -15.586 -0.979 1 97.56 176 ASP B CA 1
ATOM 2926 C C . ASP B 1 176 ? -11.039 -14.523 0.031 1 97.56 176 ASP B C 1
ATOM 2928 O O . ASP B 1 176 ? -12.227 -14.273 0.219 1 97.56 176 ASP B O 1
ATOM 2932 N N . GLU B 1 177 ? -10.062 -13.969 0.647 1 97.94 177 GLU B N 1
ATOM 2933 C CA . GLU B 1 177 ? -10.367 -12.898 1.587 1 97.94 177 GLU B CA 1
ATOM 2934 C C . GLU B 1 177 ? -11.008 -11.711 0.878 1 97.94 177 GLU B C 1
ATOM 2936 O O . GLU B 1 177 ? -11.977 -11.125 1.382 1 97.94 177 GLU B O 1
ATOM 2941 N N . ALA B 1 178 ? -10.5 -11.344 -0.263 1 98.5 178 ALA B N 1
ATOM 2942 C CA . ALA B 1 178 ? -11.086 -10.258 -1.052 1 98.5 178 ALA B CA 1
ATOM 2943 C C . ALA B 1 178 ? -12.539 -10.562 -1.41 1 98.5 178 ALA B C 1
ATOM 2945 O O . ALA B 1 178 ? -13.398 -9.68 -1.35 1 98.5 178 ALA B O 1
ATOM 2946 N N . ARG B 1 179 ? -12.797 -11.805 -1.773 1 98.06 179 ARG B N 1
ATOM 2947 C CA . ARG B 1 179 ? -14.164 -12.211 -2.084 1 98.06 179 ARG B CA 1
ATOM 2948 C C . ARG B 1 179 ? -15.078 -12.031 -0.877 1 98.06 179 ARG B C 1
ATOM 2950 O O . ARG B 1 179 ? -16.234 -11.602 -1.019 1 98.06 179 ARG B O 1
ATOM 2957 N N . TYR B 1 180 ? -14.594 -12.375 0.265 1 97.5 180 TYR B N 1
ATOM 2958 C CA . TYR B 1 180 ? -15.359 -12.188 1.492 1 97.5 180 TYR B CA 1
ATOM 2959 C C . TYR B 1 180 ? -15.727 -10.719 1.689 1 97.5 180 TYR B C 1
ATOM 2961 O O . TYR B 1 180 ? -16.891 -10.391 1.935 1 97.5 180 TYR B O 1
ATOM 2969 N N . TRP B 1 181 ? -14.766 -9.836 1.598 1 97.44 181 TRP B N 1
ATOM 2970 C CA . TRP B 1 181 ? -15.023 -8.406 1.78 1 97.44 181 TRP B CA 1
ATOM 2971 C C . TRP B 1 181 ? -15.969 -7.883 0.706 1 97.44 181 TRP B C 1
ATOM 2973 O O . TRP B 1 181 ? -16.828 -7.051 0.985 1 97.44 181 TRP B O 1
ATOM 2983 N N . LYS B 1 182 ? -15.742 -8.344 -0.55 1 97.31 182 LYS B N 1
ATOM 2984 C CA . LYS B 1 182 ? -16.641 -7.969 -1.641 1 97.31 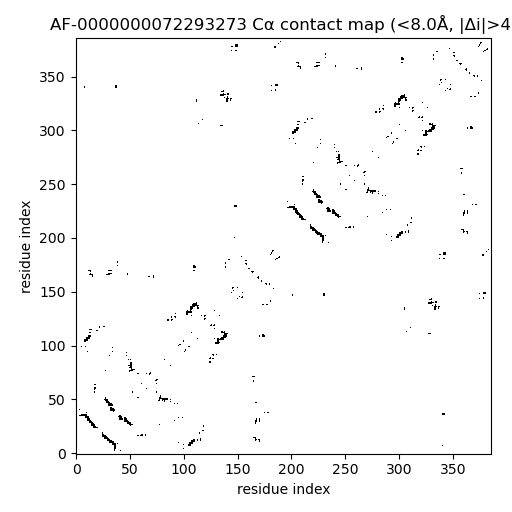182 LYS B CA 1
ATOM 2985 C C . LYS B 1 182 ? -18.094 -8.266 -1.286 1 97.31 182 LYS B C 1
ATOM 2987 O O . LYS B 1 182 ? -18.953 -7.395 -1.398 1 97.31 182 LYS B O 1
ATOM 2992 N N . GLU B 1 183 ? -18.359 -9.406 -0.764 1 95.25 183 GLU B N 1
ATOM 2993 C CA . GLU B 1 183 ? -19.719 -9.883 -0.494 1 95.25 183 GLU B CA 1
ATOM 2994 C C . GLU B 1 183 ? -20.297 -9.219 0.752 1 95.25 183 GLU B C 1
ATOM 2996 O O . GLU B 1 183 ? -21.469 -8.844 0.776 1 95.25 183 GLU B O 1
ATOM 3001 N N . ARG B 1 184 ? -19.484 -8.984 1.725 1 94.06 184 ARG B N 1
ATOM 3002 C CA . ARG B 1 184 ? -20 -8.609 3.033 1 94.06 184 ARG B CA 1
ATOM 3003 C C . ARG B 1 184 ? -19.969 -7.09 3.215 1 94.06 184 ARG B C 1
ATOM 3005 O O . ARG B 1 184 ? -20.734 -6.543 4.016 1 94.06 184 ARG B O 1
ATOM 3012 N N . VAL B 1 185 ? -19.094 -6.445 2.445 1 95.38 185 VAL B N 1
ATOM 3013 C CA . VAL B 1 185 ? -18.875 -5.031 2.723 1 95.38 185 VAL B CA 1
ATOM 3014 C C . VAL B 1 185 ? -19.266 -4.199 1.505 1 95.38 185 VAL B C 1
ATOM 3016 O O . VAL B 1 185 ? -19.984 -3.195 1.634 1 95.38 185 VAL B O 1
ATOM 3019 N N . PHE B 1 186 ? -18.953 -4.602 0.363 1 96 186 PHE B N 1
ATOM 3020 C CA . PHE B 1 186 ? -19.109 -3.754 -0.812 1 96 186 PHE B CA 1
ATOM 3021 C C . PHE B 1 186 ? -20.438 -4.031 -1.501 1 96 186 PHE B C 1
ATOM 3023 O O . PHE B 1 186 ? -20.953 -3.189 -2.246 1 96 186 PHE B O 1
ATOM 3030 N N . GLN B 1 187 ? -20.922 -5.215 -1.363 1 88 187 GLN B N 1
ATOM 3031 C CA . GLN B 1 187 ? -22.203 -5.594 -1.945 1 88 187 GLN B CA 1
ATOM 3032 C C . GLN B 1 187 ? -23.172 -6.055 -0.868 1 88 187 GLN B C 1
ATOM 3034 O O . GLN B 1 187 ? -23.766 -7.129 -0.982 1 88 187 GLN B O 1
ATOM 3039 N N . PRO B 1 188 ? -23.297 -5.223 0.16 1 66.69 188 PRO B N 1
ATOM 3040 C CA . PRO B 1 188 ? -24.125 -5.789 1.235 1 66.69 188 PRO B CA 1
ATOM 3041 C C . PRO B 1 188 ? -25.547 -6.102 0.792 1 66.69 188 PRO B C 1
ATOM 3043 O O . PRO B 1 188 ? -26.125 -5.359 -0.009 1 66.69 188 PRO B O 1
ATOM 3046 N N . VAL B 1 189 ? -25.875 -7.406 0.712 1 59.06 189 VAL B N 1
ATOM 3047 C CA . VAL B 1 189 ? -27.25 -7.844 0.466 1 59.06 189 VAL B CA 1
ATOM 3048 C C . VAL B 1 189 ? -28.156 -7.348 1.589 1 59.06 189 VAL B C 1
ATOM 3050 O O . VAL B 1 189 ? -27.781 -7.383 2.762 1 59.06 189 VAL B O 1
ATOM 3053 N N . PRO B 1 190 ? -29.25 -6.594 1.229 1 53.38 190 PRO B N 1
ATOM 3054 C CA . PRO B 1 190 ? -30.219 -6.227 2.262 1 53.38 190 PRO B CA 1
ATOM 3055 C C . PRO B 1 190 ? -30.578 -7.398 3.172 1 53.38 190 PRO B C 1
ATOM 3057 O O . PRO B 1 190 ? -30.797 -8.516 2.689 1 53.38 190 PRO B O 1
ATOM 3060 N N . VAL B 1 191 ? -30.062 -7.473 4.277 1 43.78 191 VAL B N 1
ATOM 3061 C CA . VAL B 1 191 ? -30.594 -8.48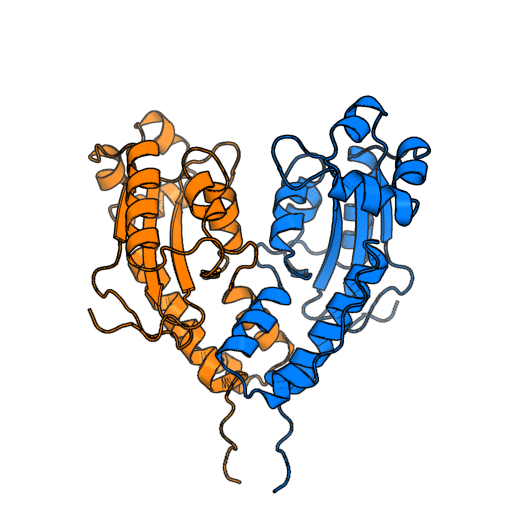4 5.188 1 43.78 191 VAL B CA 1
ATOM 3062 C C . VAL B 1 191 ? -32.094 -8.305 5.328 1 43.78 191 VAL B C 1
ATOM 3064 O O . VAL B 1 191 ? -32.594 -7.195 5.551 1 43.78 191 VAL B O 1
ATOM 3067 N N . ALA B 1 192 ? -32.906 -9.195 4.66 1 39.78 192 ALA B N 1
ATOM 3068 C CA . ALA B 1 192 ? -34.312 -9.219 4.973 1 39.78 192 ALA B CA 1
ATOM 3069 C C . ALA B 1 192 ? -34.562 -9.086 6.473 1 39.78 192 ALA B C 1
ATOM 3071 O O . ALA B 1 192 ? -33.906 -9.758 7.273 1 39.78 192 ALA B O 1
ATOM 3072 N N . LYS B 1 193 ? -35.281 -7.949 6.738 1 36.09 193 LYS B N 1
ATOM 3073 C CA . LYS B 1 193 ? -35.844 -8.062 8.078 1 36.09 193 LYS B CA 1
ATOM 3074 C C . LYS B 1 193 ? -36.625 -9.367 8.234 1 36.09 193 LYS B C 1
ATOM 3076 O O . LYS B 1 193 ? -37.344 -9.766 7.34 1 36.09 193 LYS B O 1
#

Radius of gyration: 21.29 Å; Cα contacts (8 Å, |Δi|>4): 678; chains: 2; bounding box: 64×56×54 Å

Secondary structure (DSSP, 8-state):
------SS-EEEEEEEES-S-TTT--EEEEEEEEE-TT--BS-SS-EEEEPP--HHHHTTS-HHHHHHHHHHTHHHHHHH----HHHHHHHHHHHHHHH--STT-SEEEESSHHHHHHHHTSTTTHHHHHHS-S-EEEHHHHHHHHHHHS-HHHHHTSPPP-----HHHHHHHHHHHHHHHIIIIIS------/------SS-EEEEEEEES-S-TTT--EEEEEEEEE-TT--BS-SS-EEEEPP--HHHHTTS-HHHHHHHHHHTHHHHHHH----HHHHHHHHHHHHHHH--STT-SEEEESSHHHHHHHHTSTTTHHHHHHS-S-EEEHHHHHHHHHHHS-HHHHHTSPPP-----HHHHHHHHHHHHHHHIIIIIS------

Solvent-accessible surface area (backbone atoms only — not comparable to full-atom values): 20839 Å² total; per-residue (Å²): 124,78,76,61,75,68,53,58,27,31,41,32,50,30,62,41,50,48,52,87,46,70,90,78,36,48,73,35,32,42,17,37,41,42,23,30,41,83,66,47,73,72,45,91,82,48,48,74,46,49,23,42,52,55,69,73,64,62,65,66,29,49,70,65,48,49,51,52,32,51,74,67,45,48,49,62,46,18,63,69,34,84,40,42,64,59,56,49,29,52,52,49,39,51,56,47,38,73,78,48,68,59,68,47,56,30,29,44,24,27,62,56,29,58,61,46,46,60,53,34,60,34,88,64,28,27,64,46,55,68,39,27,28,91,54,47,40,32,48,43,20,49,49,55,49,42,72,53,52,34,60,66,70,69,61,70,69,51,80,79,81,83,76,75,85,40,37,59,64,48,43,53,52,38,51,51,47,44,52,50,46,42,49,67,34,45,41,58,67,80,72,78,127,123,79,76,61,75,68,53,60,28,32,41,33,50,30,63,43,49,47,51,86,46,70,90,77,36,49,74,37,31,42,17,36,41,42,24,31,42,85,67,46,73,72,45,90,83,49,48,75,46,50,24,41,54,55,69,73,64,61,67,67,29,49,70,65,48,49,53,52,32,50,74,67,45,48,49,62,49,17,63,69,33,83,40,42,64,57,56,48,28,52,52,49,38,52,55,48,37,75,78,48,67,58,68,48,57,30,27,44,23,28,61,55,30,58,61,47,46,59,55,34,60,34,88,63,28,28,64,44,53,69,39,27,27,91,53,45,38,31,48,42,21,49,49,56,49,42,72,53,52,33,59,68,70,68,61,71,69,50,79,80,81,83,75,74,85,38,36,58,63,48,45,53,51,37,53,51,46,44,50,49,45,42,50,66,33,45,42,60,65,80,72,78,127

Sequence (386 aa):
MEEVSTSHPLVWIDCEMTGLDVENDVIIEISCVITNGNLEVMDEKGWNAVIHQDQETMDKMDEWCTTTHASTGLTSEVLSSTTTPTEAAESLLQYIKSWVPEPRRALLAGNSVHADKAFLSKGPYKQVIEHLHYRILDVSSIKEAAKRWCDLRVLVDQPKKQGKHRGREDILESIDEARYWKERVFQPVPVAKMEEVSTSHPLVWIDCEMTGLDVENDVIIEISCVITNGNLEVMDEKGWNAVIHQDQETMDKMDEWCTTTHASTGLTSEVLSSTTTPTEAAESLLQYIKSWVPEPRRALLAGNSVHADKAFLSKGPYKQVIEHLHYRILDVSSIKEAAKRWCDLRVLVDQPKKQGKHRGREDILESIDEARYWKERVFQPVPVAK

Nearest PDB structures (foldseek):
  7wik-assembly2_D  TM=9.517E-01  e=1.631E-21  Mycolicibacterium smegmatis MC2 155
  9f7m-assembly2_B  TM=9.466E-01  e=2.205E-21  Blastococcus aggregatus
  7wik-assembly1_A  TM=9.534E-01  e=1.192E-20  Mycolicibacterium smegmatis MC2 155
  9f7m-assembly3_C  TM=9.433E-01  e=4.767E-20  Blastococcus aggregatus
  2f96-assembly1_B  TM=5.881E-01  e=1.831E-06  Pseudomonas aeruginosa PAO1

pLDDT: mean 93.6, std 12.92, range [30.38, 98.94]

Foldseek 3Di:
DPPQVQQAKAKEKDFDWLDLPLVQIATQKMWIFIDHPLLHTPDPVGDMDGAADDPVRNVPRDPVSVVLCVVLVSVVVNPPDPHHPLNRLVVNQVVCCVSVVQAQRYAYEAAVCVSVVSNCCDPPNVVNCRRHHVDHHHLNVLLVCCVVPPDPVLNVPADDDPPSVHIVSRRVSRSSRVNSCCDVPVVNDPDDD/DPLQVQQAKAKEKDFDWLDLPLVQIATQKMWIFIDHPLLHTPDPVGDMDGAADDPVRNVPRDPVSVVLCVVLVSVVVNPPDPHHPLNRLVVNQVVCCVNVVQAQRYAYEAAVCVSVVSNCCDPPNVVNCRRHHVDHHHLNVLLVCCVVPPDPVLNVPADDDPPSVHIVSRRVSRSSRVNSCCDVPVVNDPPDD

InterPro domains:
  IPR012337 Ribonuclease H-like superfamily [SSF53098] (8-186)
  IPR013520 Ribonuclease H-like domain [PF00929] (11-176)
  IPR013520 Ribonuclease H-like domain [SM00479] (9-187)
  IPR022894 Oligoribonuclease [NF003765] (6-190)
  IPR022894 Oligoribonuclease [PTHR11046] (61-185)
  IPR022894 Oligoribonuclease [cd06135] (10-186)
  IPR036397 Ribonuclease H superfamily [G3DSA:3.30.420.10] (1-189)

Organism: Botryotinia fuckeliana (strain B05.10) (NCBI:txid332648)